Protein 5UBM (pdb70)

Structure (mmCIF, N/CA/C/O backbone):
data_5UBM
#
_entry.id   5UBM
#
_cell.length_a   89.350
_cell.length_b   89.350
_cell.length_c   146.871
_cell.angle_alpha   90.00
_cell.angle_beta   90.00
_cell.angle_gamma   120.00
#
_symmetry.space_group_name_H-M   'P 31 2 1'
#
loop_
_entity.id
_entity.type
_entity.pdbx_description
1 polymer 'Complement C1s subcomponent'
2 polymer 'Complement C1s subcomponent'
3 polymer Gigastasin
4 branched 2-acetamido-2-deoxy-beta-D-glucopyranose-(1-4)-2-acetamido-2-deoxy-beta-D-glucopyranose
5 water water
#
loop_
_atom_site.group_PDB
_atom_site.id
_atom_site.type_symbol
_atom_site.label_atom_id
_atom_site.label_alt_id
_atom_site.label_comp_id
_atom_site.label_asym_id
_atom_site.label_entity_id
_atom_site.label_seq_id
_atom_site.pdbx_PDB_ins_code
_atom_site.Cartn_x
_atom_site.Cartn_y
_atom_site.Cartn_z
_atom_site.occupancy
_atom_site.B_iso_or_equiv
_atom_site.auth_seq_id
_atom_site.auth_comp_id
_atom_site.auth_asym_id
_atom_site.auth_atom_id
_atom_site.pdbx_PDB_model_num
ATOM 1 N N . ILE A 1 2 ? 35.294 35.276 17.308 1.00 29.74 438 ILE A N 1
ATOM 2 C CA . ILE A 1 2 ? 35.939 34.239 16.504 1.00 33.38 438 ILE A CA 1
ATOM 3 C C . ILE A 1 2 ? 37.269 34.725 15.960 1.00 36.90 438 ILE A C 1
ATOM 4 O O . ILE A 1 2 ? 37.325 35.703 15.212 1.00 38.54 438 ILE A O 1
ATOM 9 N N . ILE A 1 3 ? 38.343 34.046 16.339 1.00 39.05 439 ILE A N 1
ATOM 10 C CA . ILE A 1 3 ? 39.657 34.395 15.833 1.00 40.05 439 ILE A CA 1
ATOM 11 C C . ILE A 1 3 ? 40.042 33.413 14.727 1.00 42.12 439 ILE A C 1
ATOM 12 O O . ILE A 1 3 ? 39.776 32.211 14.824 1.00 39.24 439 ILE A O 1
ATOM 17 N N . GLY A 1 4 ? 40.636 33.939 13.658 1.00 43.35 440 GLY A N 1
ATOM 18 C CA . GLY A 1 4 ? 41.073 33.122 12.539 1.00 42.39 440 GLY A CA 1
ATOM 19 C C . GLY A 1 4 ? 39.949 32.753 11.590 1.00 44.03 440 GLY A C 1
ATOM 20 O O . GLY A 1 4 ? 40.136 31.957 10.669 1.00 44.25 440 GLY A O 1
ATOM 21 N N . GLY A 1 5 ? 38.778 33.342 11.811 1.00 44.88 441 GLY A N 1
ATOM 22 C CA . GLY A 1 5 ? 37.598 33.000 11.040 1.00 45.68 441 GLY A CA 1
ATOM 23 C C . GLY A 1 5 ? 37.402 33.800 9.768 1.00 44.91 441 GLY A C 1
ATOM 24 O O . GLY A 1 5 ? 38.296 34.519 9.324 1.00 47.78 441 GLY A O 1
ATOM 25 N N . SER A 1 6 ? 36.219 33.661 9.178 1.00 42.21 442 SER A N 1
ATOM 26 C CA . SER A 1 6 ? 35.873 34.361 7.946 1.00 41.97 442 SER A CA 1
ATOM 27 C C . SER A 1 6 ? 34.498 34.992 8.086 1.00 39.89 442 SER A C 1
ATOM 28 O O . SER A 1 6 ? 33.711 34.592 8.944 1.00 38.25 442 SER A O 1
ATOM 31 N N . ASP A 1 7 ? 34.214 35.975 7.240 1.00 41.41 443 ASP A N 1
ATOM 32 C CA . ASP A 1 7 ? 32.889 36.574 7.184 1.00 42.13 443 ASP A CA 1
ATOM 33 C C . ASP A 1 7 ? 31.833 35.506 6.951 1.00 42.67 443 ASP A C 1
ATOM 34 O O . ASP A 1 7 ? 32.021 34.588 6.151 1.00 45.58 443 ASP A O 1
ATOM 39 N N . ALA A 1 8 ? 30.728 35.622 7.674 1.00 39.42 444 ALA A N 1
ATOM 40 C CA . ALA A 1 8 ? 29.614 34.702 7.525 1.00 37.03 444 ALA A CA 1
ATOM 41 C C . ALA A 1 8 ? 28.326 35.497 7.445 1.00 36.72 444 ALA A C 1
ATOM 42 O O . ALA A 1 8 ? 28.186 36.520 8.116 1.00 41.11 444 ALA A O 1
ATOM 44 N N . ASP A 1 9 ? 27.391 35.041 6.620 1.00 33.07 445 ASP A N 1
ATOM 45 C CA . ASP A 1 9 ? 26.082 35.672 6.568 1.00 35.80 445 ASP A CA 1
ATOM 46 C C . ASP A 1 9 ? 25.203 35.016 7.618 1.00 35.39 445 ASP A C 1
ATOM 47 O O . ASP A 1 9 ? 25.407 33.846 7.950 1.00 32.28 445 ASP A O 1
ATOM 52 N N . ILE A 1 10 ? 24.234 35.762 8.144 1.00 35.01 446 ILE A N 1
ATOM 53 C CA . ILE A 1 10 ? 23.325 35.214 9.142 1.00 29.89 446 ILE A CA 1
ATOM 54 C C . ILE A 1 10 ? 22.569 34.028 8.543 1.00 29.85 446 ILE A C 1
ATOM 55 O O . ILE A 1 10 ? 22.158 33.124 9.265 1.00 34.00 446 ILE A O 1
ATOM 60 N N . LYS A 1 11 ? 22.417 34.016 7.220 1.00 29.49 447 LYS A N 1
ATOM 61 C CA . LYS A 1 11 ? 21.808 32.873 6.536 1.00 33.45 447 LYS A CA 1
ATOM 62 C C . LYS A 1 11 ? 22.627 31.585 6.683 1.00 33.31 447 LYS A C 1
ATOM 63 O O . LYS A 1 11 ? 22.070 30.495 6.588 1.00 33.80 447 LYS A O 1
ATOM 69 N N . ASN A 1 12 ? 23.939 31.709 6.895 1.00 32.12 448 ASN A N 1
ATOM 70 C CA . ASN A 1 12 ? 24.782 30.541 7.165 1.00 31.33 448 ASN A CA 1
ATOM 71 C C . ASN A 1 12 ? 24.542 29.990 8.574 1.00 32.92 448 ASN A C 1
ATOM 72 O O . ASN A 1 12 ? 24.776 28.814 8.845 1.00 35.29 448 ASN A O 1
ATOM 77 N N . PHE A 1 13 ? 24.103 30.852 9.484 1.00 30.74 449 PHE A N 1
ATOM 78 C CA . PHE A 1 13 ? 23.846 30.439 10.861 1.00 26.21 449 PHE A CA 1
ATOM 79 C C . PHE A 1 13 ? 22.560 31.064 11.384 1.00 28.40 449 PHE A C 1
ATOM 80 O O . PHE A 1 13 ? 22.586 31.845 12.341 1.00 29.75 449 PHE A O 1
ATOM 88 N N . PRO A 1 14 ? 21.420 30.716 10.759 1.00 27.29 450 PRO A N 1
ATOM 89 C CA . PRO A 1 14 ? 20.148 31.372 11.072 1.00 27.54 450 PRO A CA 1
ATOM 90 C C . PRO A 1 14 ? 19.651 31.069 12.485 1.00 30.19 450 PRO A C 1
ATOM 91 O O . PRO A 1 14 ? 18.664 31.660 12.912 1.00 33.50 450 PRO A O 1
ATOM 95 N N . TRP A 1 15 ? 20.336 30.180 13.197 1.00 28.93 451 TRP A N 1
ATOM 96 C CA . TRP A 1 15 ? 20.009 29.890 14.589 1.00 29.35 451 TRP A CA 1
ATOM 97 C C . TRP A 1 15 ? 20.816 30.740 15.562 1.00 29.17 451 TRP A C 1
ATOM 98 O O . TRP A 1 15 ? 20.578 30.713 16.769 1.00 29.36 451 TRP A O 1
ATOM 109 N N . GLN A 1 16 ? 21.791 31.472 15.038 1.00 28.59 452 GLN A N 1
ATOM 110 C CA . GLN A 1 16 ? 22.648 32.284 15.888 1.00 30.98 452 GLN A CA 1
ATOM 111 C C . GLN A 1 16 ? 21.865 33.417 16.542 1.00 33.96 452 GLN A C 1
ATOM 112 O O . GLN A 1 16 ? 21.200 34.207 15.866 1.00 35.70 452 GLN A O 1
ATOM 118 N N . VAL A 1 17 ? 21.943 33.489 17.864 1.00 33.76 453 VAL A N 1
ATOM 119 C CA . VAL A 1 17 ? 21.304 34.568 18.600 1.00 32.44 453 VAL A CA 1
ATOM 120 C C . VAL A 1 17 ? 22.379 35.508 19.126 1.00 31.37 453 VAL A C 1
ATOM 121 O O . VAL A 1 17 ? 23.428 35.055 19.584 1.00 31.06 453 VAL A O 1
ATOM 125 N N . PHE A 1 18 ? 22.129 36.812 19.039 1.00 28.41 454 PHE A N 1
ATOM 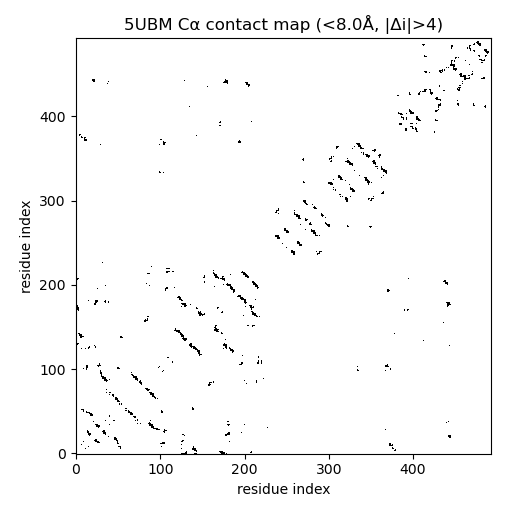126 C CA . PHE A 1 18 ? 23.064 37.798 19.570 1.00 25.62 454 PHE A CA 1
ATOM 127 C C . PHE A 1 18 ? 22.582 38.343 20.907 1.00 28.81 454 PHE A C 1
ATOM 128 O O . PHE A 1 18 ? 21.509 38.949 20.991 1.00 32.30 454 PHE A O 1
ATOM 136 N N . PHE A 1 19 ? 23.373 38.101 21.950 1.00 25.72 455 PHE A N 1
ATOM 137 C CA . PHE A 1 19 ? 23.114 38.651 23.278 1.00 27.29 455 PHE A CA 1
ATOM 138 C C . PHE A 1 19 ? 23.913 39.932 23.459 1.00 28.04 455 PHE A C 1
ATOM 139 O O . PHE A 1 19 ? 25.102 39.981 23.158 1.00 28.08 455 PHE A O 1
ATOM 147 N N . ASP A 1 20 ? 23.267 40.968 23.965 1.00 30.28 456 ASP A N 1
ATOM 148 C CA . ASP A 1 20 ? 23.952 42.228 24.178 1.00 33.87 456 ASP A CA 1
ATOM 149 C C . ASP A 1 20 ? 23.944 42.554 25.661 1.00 38.78 456 ASP A C 1
ATOM 150 O O . ASP A 1 20 ? 22.973 42.248 26.351 1.00 42.61 456 ASP A O 1
ATOM 155 N N . ASN A 1 21 ? 25.034 43.147 26.146 1.00 38.97 457 ASN A N 1
ATOM 156 C CA . ASN A 1 21 ? 25.142 43.598 27.534 1.00 39.65 457 ASN A CA 1
ATOM 157 C C . ASN A 1 21 ? 24.754 42.540 28.580 1.00 39.90 457 ASN A C 1
ATOM 158 O O . ASN A 1 21 ? 23.701 42.644 29.214 1.00 41.11 457 ASN A O 1
ATOM 163 N N . PRO A 1 22 ? 25.607 41.524 28.780 1.00 38.60 458 PRO A N 1
ATOM 164 C CA . PRO A 1 22 ? 26.912 41.311 28.146 1.00 36.83 458 PRO A CA 1
ATOM 165 C C . PRO A 1 22 ? 26.836 40.763 26.719 1.00 38.03 458 PRO A C 1
ATOM 166 O O . PRO A 1 22 ? 25.829 40.189 26.297 1.00 33.76 458 PRO A O 1
ATOM 170 N N . TRP A 1 23 ? 27.933 40.966 25.996 1.00 38.12 459 TRP A N 1
ATOM 171 C CA . TRP A 1 23 ? 28.073 40.620 24.593 1.00 34.64 459 TRP A CA 1
ATOM 172 C C . TRP A 1 23 ? 28.270 39.113 24.465 1.00 33.63 459 TRP A C 1
ATOM 173 O O . TRP A 1 23 ? 29.256 38.573 24.971 1.00 36.89 459 TRP A O 1
ATOM 184 N N . ALA A 1 24 ? 27.342 38.428 23.803 1.00 26.92 460 ALA A N 1
ATOM 185 C CA . ALA A 1 24 ? 27.413 36.968 23.747 1.00 27.74 460 ALA A CA 1
ATOM 186 C C . ALA A 1 24 ? 26.530 36.358 22.659 1.00 27.37 460 ALA A C 1
ATOM 187 O O . ALA A 1 24 ? 25.903 37.061 21.874 1.00 29.67 460 ALA A O 1
ATOM 189 N N . GLY A 1 25 ? 26.489 35.033 22.627 1.00 28.25 461 GLY A N 1
ATOM 190 C CA . GLY A 1 25 ? 25.719 34.320 21.632 1.00 28.78 461 GLY A CA 1
ATOM 191 C C . GLY A 1 25 ? 24.801 33.288 22.255 1.00 32.16 461 GLY A C 1
ATOM 192 O O . GLY A 1 25 ? 24.924 32.955 23.434 1.00 32.29 461 GLY A O 1
ATOM 193 N N . GLY A 1 26 ? 23.865 32.794 21.452 1.00 28.63 462 GLY A N 1
ATOM 194 C CA . GLY A 1 26 ? 22.979 31.723 21.856 1.00 25.53 462 GLY A CA 1
ATOM 195 C C . GLY A 1 26 ? 22.576 30.946 20.619 1.00 29.16 462 GLY A C 1
ATOM 196 O O . GLY A 1 26 ? 22.982 31.289 19.503 1.00 31.13 462 GLY A O 1
ATOM 197 N N . ALA A 1 27 ? 21.784 29.898 20.813 1.00 24.76 463 ALA A N 1
ATOM 198 C CA . ALA A 1 27 ? 21.310 29.084 19.703 1.00 26.36 463 ALA A CA 1
ATOM 199 C C . ALA A 1 27 ? 19.808 28.857 19.822 1.00 27.36 463 ALA A C 1
ATOM 200 O O . ALA A 1 27 ? 19.333 28.273 20.798 1.00 27.77 463 ALA A O 1
ATOM 202 N N . LEU A 1 28 ? 19.063 29.345 18.839 1.00 22.71 464 LEU A N 1
ATOM 203 C CA . LEU A 1 28 ? 17.629 29.097 18.772 1.00 21.46 464 LEU A CA 1
ATOM 204 C C . LEU A 1 28 ? 17.390 27.611 18.506 1.00 28.10 464 LEU A C 1
ATOM 205 O O . LEU A 1 28 ? 17.956 27.055 17.560 1.00 26.49 464 LEU A O 1
ATOM 210 N N . ILE A 1 29 ? 16.584 26.953 19.341 1.00 29.17 465 ILE A N 1
ATOM 211 C CA . ILE A 1 29 ? 16.339 25.523 19.140 1.00 27.17 465 ILE A CA 1
ATOM 212 C C . ILE A 1 29 ? 14.873 25.193 18.861 1.00 31.63 465 ILE A C 1
ATOM 213 O O . ILE A 1 29 ? 14.556 24.056 18.499 1.00 35.79 465 ILE A O 1
ATOM 218 N N . ASN A 1 30 ? 13.994 26.179 19.035 1.00 31.71 466 ASN A N 1
ATOM 219 C CA . ASN A 1 30 ? 12.621 26.138 18.511 1.00 35.13 466 ASN A CA 1
ATOM 220 C C . ASN A 1 30 ? 11.940 27.494 18.716 1.00 33.61 466 ASN A C 1
ATOM 221 O O . ASN A 1 30 ? 12.579 28.454 19.140 1.00 34.75 466 ASN A O 1
ATOM 226 N N . GLU A 1 31 ? 10.650 27.581 18.417 1.00 33.67 467 GLU A N 1
ATOM 227 C CA . GLU A 1 31 ? 9.989 28.880 18.363 1.00 36.15 467 GLU A CA 1
ATOM 228 C C . GLU A 1 31 ? 9.884 29.593 19.722 1.00 36.57 467 GLU A C 1
ATOM 229 O O . GLU A 1 31 ? 9.700 30.807 19.763 1.00 35.61 467 GLU A O 1
ATOM 235 N N . TYR A 1 32 ? 10.026 28.863 20.826 1.00 34.56 468 TYR A N 1
ATOM 236 C CA . TYR A 1 32 ? 9.920 29.493 22.144 1.00 35.51 468 TYR A CA 1
ATOM 237 C C . TYR A 1 32 ? 11.184 29.401 22.999 1.00 35.14 468 TYR A C 1
ATOM 238 O O . TYR A 1 32 ? 11.203 29.885 24.132 1.00 30.54 468 TYR A O 1
ATOM 247 N N . TRP A 1 33 ? 12.239 28.788 22.474 1.00 34.85 469 TRP A N 1
ATOM 248 C CA . TRP A 1 33 ? 13.405 28.534 23.311 1.00 32.60 469 TRP A CA 1
ATOM 249 C C . TRP A 1 33 ? 14.744 28.860 22.660 1.00 30.63 469 TRP A C 1
ATOM 250 O O . TRP A 1 33 ? 14.981 28.558 21.487 1.00 30.60 469 TRP A O 1
ATOM 261 N N . VAL A 1 34 ? 15.620 29.459 23.457 1.00 23.77 470 VAL A N 1
ATOM 262 C CA . VAL A 1 34 ? 16.999 29.701 23.064 1.00 26.35 470 VAL A CA 1
ATOM 263 C C . VAL A 1 34 ? 17.935 28.956 24.013 1.00 29.37 470 VAL A C 1
ATOM 264 O O . VAL A 1 34 ? 17.740 28.967 25.225 1.00 33.12 470 VAL A O 1
ATOM 268 N N . LEU A 1 35 ? 18.943 28.297 23.457 1.00 30.38 471 LEU A N 1
ATOM 269 C CA . LEU A 1 35 ? 19.959 27.627 24.261 1.00 32.52 471 LEU A CA 1
ATOM 270 C C . LEU A 1 35 ? 21.194 28.519 24.383 1.00 31.26 471 LEU A C 1
ATOM 271 O O . LEU A 1 35 ? 21.606 29.148 23.411 1.00 33.63 471 LEU A O 1
ATOM 276 N N . THR A 1 36 ? 21.772 28.597 25.578 1.00 29.75 472 THR A N 1
ATOM 277 C CA . THR A 1 36 ? 23.020 29.341 25.766 1.00 31.10 472 THR A CA 1
ATOM 278 C C . THR A 1 36 ? 23.788 28.800 26.969 1.00 32.33 472 THR A C 1
ATOM 279 O O . THR A 1 36 ? 23.378 27.812 27.578 1.00 33.33 472 THR A O 1
ATOM 283 N N . ALA A 1 37 ? 24.908 29.437 27.301 1.00 33.30 473 ALA A N 1
ATOM 284 C CA . ALA A 1 37 ? 25.704 29.012 28.447 1.00 31.62 473 ALA A CA 1
ATOM 285 C C . ALA A 1 37 ? 25.171 29.631 29.727 1.00 32.30 473 ALA A C 1
ATOM 286 O O . ALA A 1 37 ? 24.697 30.767 29.725 1.00 34.03 473 ALA A O 1
ATOM 288 N N . ALA A 1 38 ? 25.261 28.877 30.816 1.00 32.59 474 ALA A N 1
ATOM 289 C CA . ALA A 1 38 ? 24.802 29.336 32.120 1.00 35.67 474 ALA A CA 1
ATOM 290 C C . ALA A 1 38 ? 25.446 30.660 32.547 1.00 40.27 474 ALA A C 1
ATOM 291 O O . ALA A 1 38 ? 24.777 31.522 33.119 1.00 43.79 474 ALA A O 1
ATOM 293 N N . HIS A 1 39 ? 26.736 30.829 32.265 1.00 36.76 475 HIS A N 1
ATOM 294 C CA . HIS A 1 39 ? 27.453 32.002 32.760 1.00 37.81 475 HIS A CA 1
ATOM 295 C C . HIS A 1 39 ? 27.058 33.255 31.986 1.00 35.84 475 HIS A C 1
ATOM 296 O O . HIS A 1 39 ? 27.368 34.367 32.400 1.00 36.83 475 HIS A O 1
ATOM 303 N N . VAL A 1 40 ? 26.364 33.072 30.870 1.00 33.73 476 VAL A N 1
ATOM 304 C CA . VAL A 1 40 ? 25.895 34.201 30.077 1.00 32.70 476 VAL A CA 1
ATOM 305 C C . VAL A 1 40 ? 24.641 34.847 30.673 1.00 30.78 476 VAL A C 1
ATOM 306 O O . VAL A 1 40 ? 24.482 36.064 30.624 1.00 37.05 476 VAL A O 1
ATOM 310 N N . VAL A 1 41 ? 23.758 34.039 31.248 1.00 25.45 477 VAL A N 1
ATOM 311 C CA . VAL A 1 41 ? 22.500 34.563 31.775 1.00 29.47 477 VAL A CA 1
ATOM 312 C C . VAL A 1 41 ? 22.408 34.488 33.300 1.00 37.76 477 VAL A C 1
ATOM 313 O O . VAL A 1 41 ? 21.362 34.770 33.877 1.00 39.72 477 VAL A O 1
ATOM 317 N N . GLU A 1 42 ? 23.510 34.117 33.940 1.00 43.28 478 GLU A N 1
ATOM 318 C CA . GLU A 1 42 ? 23.554 33.925 35.387 1.00 46.42 478 GLU A CA 1
ATOM 319 C C . GLU A 1 42 ? 23.059 35.141 36.168 1.00 46.57 478 GLU A C 1
ATOM 320 O O . GLU A 1 42 ? 22.174 35.024 37.017 1.00 52.17 478 GLU A O 1
ATOM 326 N N . GLY A 1 43 ? 23.638 36.303 35.880 1.00 41.43 479 GLY A N 1
ATOM 327 C CA . GLY A 1 43 ? 23.179 37.552 36.463 1.00 39.25 479 GLY A CA 1
ATOM 328 C C . GLY A 1 43 ? 22.580 38.437 35.386 1.00 41.97 479 GLY A C 1
ATOM 329 O O . GLY A 1 43 ? 22.692 39.662 35.426 1.00 46.55 479 GLY A O 1
ATOM 330 N N . ASN A 1 44 ? 21.931 37.794 34.423 1.00 40.06 480 ASN A N 1
ATOM 331 C CA . ASN A 1 44 ? 21.405 38.448 33.237 1.00 37.15 480 ASN A CA 1
ATOM 332 C C . ASN A 1 44 ? 20.099 37.750 32.851 1.00 37.51 480 ASN A C 1
ATOM 333 O O . ASN A 1 44 ? 19.927 37.266 31.724 1.00 36.72 480 ASN A O 1
ATOM 338 N N . ARG A 1 45 ? 19.180 37.690 33.811 1.00 36.96 481 ARG A N 1
ATOM 339 C CA . ARG A 1 45 ? 18.017 36.818 33.700 1.00 35.09 481 ARG A CA 1
ATOM 340 C C . ARG A 1 45 ? 16.992 37.337 32.702 1.00 34.17 481 ARG A C 1
ATOM 341 O O . ARG A 1 45 ? 16.112 36.602 32.262 1.00 37.13 481 ARG A O 1
ATOM 349 N N . GLU A 1 46 ? 17.112 38.604 32.339 1.00 32.34 482 GLU A N 1
ATOM 350 C CA . GLU A 1 46 ? 16.249 39.181 31.322 1.00 34.49 482 GLU A CA 1
ATOM 351 C C . GLU A 1 46 ? 17.096 39.701 30.154 1.00 36.80 482 GLU A C 1
ATOM 352 O O . GLU A 1 46 ? 17.174 40.908 29.926 1.00 38.89 482 GLU A O 1
ATOM 358 N N . PRO A 1 47 ? 17.730 38.784 29.404 1.00 32.63 483 PRO A N 1
ATOM 359 C CA . PRO A 1 47 ? 18.742 39.164 28.409 1.00 30.09 483 PRO A CA 1
ATOM 360 C C . PRO A 1 47 ? 18.179 39.834 27.158 1.00 30.68 483 PRO A C 1
ATOM 361 O O . PRO A 1 47 ? 17.110 39.462 26.677 1.00 27.32 483 PRO A O 1
ATOM 365 N N . THR A 1 48 ? 18.919 40.816 26.650 1.00 34.91 484 THR A N 1
ATOM 366 C CA . THR A 1 48 ? 18.652 41.444 25.362 1.00 34.35 484 THR A CA 1
ATOM 367 C C . THR A 1 48 ? 19.121 40.547 24.218 1.00 33.49 484 THR A C 1
ATOM 368 O O . THR A 1 48 ? 20.309 40.233 24.124 1.00 36.21 484 THR A O 1
ATOM 372 N N . MET A 1 49 ? 18.196 40.143 23.350 1.00 28.91 485 MET A N 1
ATOM 373 C CA . MET A 1 49 ? 18.498 39.175 22.291 1.00 27.11 485 MET A CA 1
ATOM 374 C C . MET A 1 49 ? 18.033 39.647 20.913 1.00 32.39 485 MET A C 1
ATOM 375 O O . MET A 1 49 ? 16.936 40.180 20.765 1.00 32.89 485 MET A O 1
ATOM 380 N N . TYR A 1 50 ? 18.875 39.442 19.904 1.00 34.30 486 TYR A N 1
ATOM 381 C CA . TYR A 1 50 ? 18.520 39.760 18.522 1.00 31.13 486 TYR A CA 1
ATOM 382 C C . TYR A 1 50 ? 18.730 38.556 17.617 1.00 33.06 486 TYR A C 1
ATOM 383 O O . TYR A 1 50 ? 19.614 37.730 17.861 1.00 36.18 486 TYR A O 1
ATOM 392 N N . VAL A 1 51 ? 17.923 38.465 16.566 1.00 33.47 487 VAL A N 1
ATOM 393 C CA . VAL A 1 51 ? 18.098 37.446 15.532 1.00 30.64 487 VAL A CA 1
ATOM 394 C C . VAL A 1 51 ? 17.925 38.061 14.145 1.00 30.04 487 VAL A C 1
ATOM 395 O O . VAL A 1 51 ? 17.444 39.183 14.018 1.00 32.87 487 VAL A O 1
ATOM 399 N N . GLY A 1 52 ? 18.335 37.328 13.113 1.00 28.02 488 GLY A N 1
ATOM 400 C CA . GLY A 1 52 ? 18.026 37.684 11.738 1.00 27.66 488 GLY A CA 1
ATOM 401 C C . GLY A 1 52 ? 18.942 38.674 11.040 1.00 30.75 488 GLY A C 1
ATOM 402 O O . GLY A 1 52 ? 18.677 39.062 9.900 1.00 37.05 488 GLY A O 1
ATOM 403 N N . SER A 1 53 ? 20.019 39.083 11.701 1.00 30.21 489 SER A N 1
ATOM 404 C CA . SER A 1 53 ? 20.898 40.100 11.131 1.00 32.11 489 SER A CA 1
ATOM 405 C C . SER A 1 53 ? 22.368 39.678 11.107 1.00 31.79 489 SER A C 1
ATOM 406 O O . SER A 1 53 ? 22.885 39.154 12.096 1.00 29.14 489 SER A O 1
ATOM 409 N N . THR A 1 54 ? 23.037 39.912 9.978 1.00 31.94 490 THR A N 1
ATOM 410 C CA . THR A 1 54 ? 24.470 39.621 9.853 1.00 32.00 490 THR A CA 1
ATOM 411 C C . THR A 1 54 ? 25.302 40.608 10.685 1.00 33.34 490 THR A C 1
ATOM 412 O O . THR A 1 54 ? 26.322 40.249 11.280 1.00 31.70 490 THR A O 1
ATOM 416 N N . SER A 1 55 ? 24.836 41.848 10.742 1.00 34.41 491 SER A N 1
ATOM 417 C CA . SER A 1 55 ? 25.548 42.913 11.438 1.00 35.58 491 SER A CA 1
ATOM 418 C C . SER A 1 55 ? 24.899 43.284 12.770 1.00 35.29 491 SER A C 1
ATOM 419 O O . SER A 1 55 ? 23.685 43.197 12.921 1.00 38.24 491 SER A O 1
ATOM 422 N N . VAL A 1 56 ? 25.712 43.709 13.731 1.00 36.69 492 VAL A N 1
ATOM 423 C CA . VAL A 1 56 ? 25.197 44.143 15.024 1.00 37.11 492 VAL A CA 1
ATOM 424 C C . VAL A 1 56 ? 25.544 45.596 15.319 1.00 41.64 492 VAL A C 1
ATOM 425 O O . VAL A 1 56 ? 25.552 46.012 16.480 1.00 45.02 492 VAL A O 1
ATOM 429 N N . GLN A 1 57 ? 25.837 46.359 14.268 1.00 56.00 493 GLN A N 1
ATOM 430 C CA . GLN A 1 57 ? 25.953 47.811 14.378 1.00 63.38 493 GLN A CA 1
ATOM 431 C C . GLN A 1 57 ? 24.702 48.375 15.046 1.00 64.44 493 GLN A C 1
ATOM 432 O O . GLN A 1 57 ? 23.586 48.015 14.668 1.00 62.21 493 GLN A O 1
ATOM 438 N N . THR A 1 58 ? 24.895 49.242 16.040 1.00 68.31 494 THR A N 1
ATOM 439 C CA . THR A 1 58 ? 23.791 49.835 16.805 1.00 68.92 494 THR A CA 1
ATOM 440 C C . THR A 1 58 ? 22.664 50.323 15.900 1.00 68.41 494 THR A C 1
ATOM 441 O O . THR A 1 58 ? 21.482 50.104 16.183 1.00 66.53 494 THR A O 1
ATOM 445 N N . SER A 1 59 ? 23.048 50.963 14.802 1.00 69.52 495 SER A N 1
ATOM 446 C CA . SER A 1 59 ? 22.106 51.395 13.780 1.00 69.89 495 SER A CA 1
ATOM 447 C C . SER A 1 59 ? 21.243 50.246 13.257 1.00 69.13 495 SER A C 1
ATOM 448 O O . SER A 1 59 ? 20.035 50.397 13.088 1.00 69.24 495 SER A O 1
ATOM 451 N N . ARG A 1 60 ? 21.865 49.098 13.006 1.00 69.57 496 ARG A N 1
ATOM 452 C CA . ARG A 1 60 ? 21.150 47.964 12.426 1.00 70.80 496 ARG A CA 1
ATOM 453 C C . ARG A 1 60 ? 20.318 47.200 13.459 1.00 64.82 496 ARG A C 1
ATOM 454 O O . ARG A 1 60 ? 19.277 46.634 13.120 1.00 64.30 496 ARG A O 1
ATOM 462 N N . LEU A 1 61 ? 20.776 47.186 14.711 1.00 60.71 497 LEU A N 1
ATOM 463 C CA . LEU A 1 61 ? 20.071 46.478 15.780 1.00 57.39 497 LEU A CA 1
ATOM 464 C C . LEU A 1 61 ? 18.651 47.005 15.948 1.00 61.40 497 LEU A C 1
ATOM 465 O O . LEU A 1 61 ? 17.713 46.232 16.159 1.00 62.40 497 LEU A O 1
ATOM 470 N N . ALA A 1 62 ? 18.500 48.322 15.832 1.00 61.09 498 ALA A N 1
ATOM 471 C CA . ALA A 1 62 ? 17.210 48.977 16.026 1.00 59.47 498 ALA A CA 1
ATOM 472 C C . ALA A 1 62 ? 16.189 48.567 14.970 1.00 62.02 498 ALA A C 1
ATOM 473 O O . ALA A 1 62 ? 14.998 48.845 15.110 1.00 64.18 498 ALA A O 1
ATOM 475 N N . LYS A 1 63 ? 16.655 47.906 13.915 1.00 63.62 499 LYS A N 1
ATOM 476 C CA . LYS A 1 63 ? 15.769 47.450 12.850 1.00 65.55 499 LYS A CA 1
ATOM 477 C C . LYS A 1 63 ? 15.666 45.924 12.828 1.00 63.89 499 LYS A C 1
ATOM 478 O O . LYS A 1 63 ? 15.034 45.350 11.940 1.00 68.16 499 LYS A O 1
ATOM 480 N N . S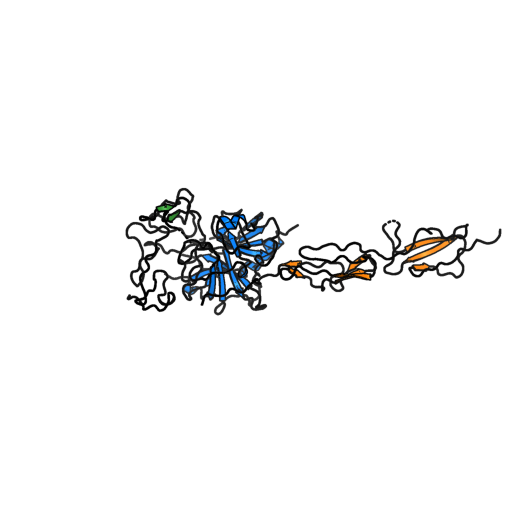ER A 1 64 ? 16.280 45.272 13.811 1.00 59.38 500 SER A N 1
ATOM 481 C CA . SER A 1 64 ? 16.335 43.813 13.845 1.00 57.22 500 SER A CA 1
ATOM 482 C C . SER A 1 64 ? 15.255 43.201 14.722 1.00 53.39 500 SER A C 1
ATOM 483 O O . SER A 1 64 ? 14.673 43.872 15.572 1.00 53.53 500 SER A O 1
ATOM 486 N N . LYS A 1 65 ? 14.996 41.916 14.510 1.00 49.63 501 LYS A N 1
ATOM 487 C CA . LYS A 1 65 ? 14.059 41.202 15.353 1.00 45.37 501 LYS A CA 1
ATOM 488 C C . LYS A 1 65 ? 14.676 41.048 16.727 1.00 43.13 501 LYS A C 1
ATOM 489 O O . LYS A 1 65 ? 15.790 40.547 16.866 1.00 39.39 501 LYS A O 1
ATOM 495 N N . MET A 1 66 ? 13.960 41.514 17.739 1.00 46.34 502 MET A N 1
ATOM 496 C CA . MET A 1 66 ? 14.400 41.369 19.114 1.00 43.44 502 MET A CA 1
ATOM 497 C C . MET A 1 66 ? 13.561 40.287 19.789 1.00 40.59 502 MET A C 1
ATOM 498 O O . MET A 1 66 ? 12.348 40.243 19.607 1.00 44.77 502 MET A O 1
ATOM 503 N N . LEU A 1 67 ? 14.204 39.404 20.546 1.00 37.28 503 LEU A N 1
ATOM 504 C CA . LEU A 1 67 ? 13.482 38.348 21.256 1.00 38.15 503 LEU A CA 1
ATOM 505 C C . LEU A 1 67 ? 13.180 38.755 22.692 1.00 39.06 503 LEU A C 1
ATOM 506 O O . LEU A 1 67 ? 14.061 39.230 23.413 1.00 42.85 503 LEU A O 1
ATOM 511 N N . THR A 1 68 ? 11.934 38.557 23.105 1.00 36.30 504 THR A N 1
ATOM 512 C CA . THR A 1 68 ? 11.505 38.915 24.449 1.00 34.88 504 THR A CA 1
ATOM 513 C C . THR A 1 68 ? 11.571 37.721 25.395 1.00 33.21 504 THR A C 1
ATOM 514 O O . THR A 1 68 ? 10.776 36.791 25.276 1.00 34.46 504 THR A O 1
ATOM 518 N N . PRO A 1 69 ? 12.522 37.743 26.341 1.00 34.01 505 PRO A N 1
ATOM 519 C CA . PRO A 1 69 ? 12.689 36.630 27.283 1.00 33.43 505 PRO A CA 1
ATOM 520 C C . PRO A 1 69 ? 11.537 36.538 28.269 1.00 37.03 505 PRO A C 1
ATOM 521 O O . PRO A 1 69 ? 11.051 37.564 28.747 1.00 42.98 505 PRO A O 1
ATOM 525 N N . GLU A 1 70 ? 11.099 35.320 28.567 1.00 34.89 506 GLU A N 1
ATOM 526 C CA . GLU A 1 70 ? 10.065 35.128 29.568 1.00 37.27 506 GLU A CA 1
ATOM 527 C C . GLU A 1 70 ? 10.662 34.597 30.860 1.00 32.91 506 GLU A C 1
ATOM 528 O O . GLU A 1 70 ? 10.282 35.016 31.940 1.00 32.14 506 GLU A O 1
ATOM 534 N N . HIS A 1 71 ? 11.600 33.666 30.744 1.00 30.00 507 HIS A N 1
ATOM 535 C CA . HIS A 1 71 ? 12.170 33.030 31.921 1.00 32.21 507 HIS A CA 1
ATOM 536 C C . HIS A 1 71 ? 13.478 32.357 31.559 1.00 30.35 507 HIS A C 1
ATOM 537 O O . HIS A 1 71 ? 13.588 31.720 30.513 1.00 31.38 507 HIS A O 1
ATOM 544 N N . VAL A 1 72 ? 14.475 32.504 32.420 1.00 29.98 508 VAL A N 1
ATOM 545 C CA . VAL A 1 72 ? 15.743 31.827 32.207 1.00 31.92 508 VAL A CA 1
ATOM 546 C C . VAL A 1 72 ? 15.899 30.646 33.163 1.00 34.01 508 VAL A C 1
ATOM 547 O O . VAL A 1 72 ? 15.760 30.781 34.378 1.00 34.22 508 VAL A O 1
ATOM 551 N N . PHE A 1 73 ? 16.178 29.481 32.595 1.00 36.34 509 PHE A N 1
ATOM 552 C CA . PHE A 1 73 ? 16.373 28.271 33.382 1.00 34.99 509 PHE A CA 1
ATOM 553 C C . PHE A 1 73 ? 17.849 27.888 33.387 1.00 35.53 509 PHE A C 1
ATOM 554 O O . PHE A 1 73 ? 18.392 27.466 32.362 1.00 35.28 509 PHE A O 1
ATOM 562 N N . ILE A 1 74 ? 18.496 28.062 34.535 1.00 35.26 510 ILE A N 1
ATOM 563 C CA . ILE A 1 74 ? 19.881 27.640 34.713 1.00 33.92 510 ILE A CA 1
ATOM 564 C C . ILE A 1 74 ? 19.923 26.173 35.136 1.00 35.27 510 ILE A C 1
ATOM 565 O O . ILE A 1 74 ? 19.105 25.734 35.948 1.00 37.04 510 ILE A O 1
ATOM 570 N N . HIS A 1 75 ? 20.868 25.414 34.588 1.00 35.45 511 HIS A N 1
ATOM 571 C CA . HIS A 1 75 ? 21.012 24.001 34.943 1.00 34.69 511 HIS A CA 1
ATOM 572 C C . HIS A 1 75 ? 21.329 23.841 36.428 1.00 34.76 511 HIS A C 1
ATOM 573 O O . HIS A 1 75 ? 22.172 24.557 36.963 1.00 34.27 511 HIS A O 1
ATOM 580 N N . PRO A 1 76 ? 20.652 22.892 37.098 1.00 37.41 512 PRO A N 1
ATOM 581 C CA . PRO A 1 76 ? 20.761 22.682 38.551 1.00 40.27 512 PRO A CA 1
ATOM 582 C C . PRO A 1 76 ? 22.186 22.410 39.041 1.00 45.13 512 PRO A C 1
ATOM 583 O O . PRO A 1 76 ? 22.496 22.684 40.203 1.00 49.47 512 PRO A O 1
ATOM 587 N N . GLY A 1 77 ? 23.034 21.876 38.166 1.00 44.51 513 GLY A N 1
ATOM 588 C CA . GLY A 1 77 ? 24.402 21.550 38.522 1.00 44.90 513 GLY A CA 1
ATOM 589 C C . GLY A 1 77 ? 25.382 22.693 38.331 1.00 43.64 513 GLY A C 1
ATOM 590 O O . GLY A 1 77 ? 26.561 22.572 38.671 1.00 46.60 513 GLY A O 1
ATOM 591 N N . TRP A 1 78 ? 24.903 23.805 37.787 1.00 36.03 514 TRP A N 1
ATOM 592 C CA . TRP A 1 78 ? 25.764 24.963 37.581 1.00 40.53 514 TRP A CA 1
ATOM 593 C C . TRP A 1 78 ? 26.181 25.590 38.907 1.00 46.70 514 TRP A C 1
ATOM 594 O O . TRP A 1 78 ? 25.328 25.993 39.706 1.00 47.82 514 TRP A O 1
ATOM 605 N N . LYS A 1 79 ? 27.491 25.675 39.127 1.00 58.54 515 LYS A N 1
ATOM 606 C CA . LYS A 1 79 ? 28.044 26.261 40.345 1.00 67.23 515 LYS A CA 1
ATOM 607 C C . LYS A 1 79 ? 27.473 25.601 41.595 1.00 77.70 515 LYS A C 1
ATOM 608 O O . LYS A 1 79 ? 27.235 26.268 42.602 1.00 82.06 515 LYS A O 1
ATOM 614 N N . LEU A 1 80 ? 27.250 24.293 41.523 1.00 80.99 516 LEU A N 1
ATOM 615 C CA . LEU A 1 80 ? 26.636 23.561 42.625 1.00 84.82 516 LEU A CA 1
ATOM 616 C C . LEU A 1 80 ? 27.660 23.134 43.670 1.00 90.66 516 LEU A C 1
ATOM 617 O O . LEU A 1 80 ? 27.424 23.274 44.870 1.00 94.32 516 LEU A O 1
ATOM 622 N N . LEU A 1 81 ? 28.795 22.612 43.209 1.00 91.57 517 LEU A N 1
ATOM 623 C CA . LEU A 1 81 ? 29.830 22.101 44.108 1.00 95.06 517 LEU A CA 1
ATOM 624 C C . LEU A 1 81 ? 30.618 23.226 44.784 1.00 96.86 517 LEU A C 1
ATOM 625 O O . LEU A 1 81 ? 31.226 23.030 45.841 1.00 98.99 517 LEU A O 1
ATOM 630 N N . ARG A 1 87 ? 40.423 27.158 41.899 1.00 95.01 523 ARG A N 1
ATOM 631 C CA . ARG A 1 87 ? 39.250 26.423 42.359 1.00 93.51 523 ARG A CA 1
ATOM 632 C C . ARG A 1 87 ? 38.062 26.573 41.410 1.00 91.55 523 ARG A C 1
ATOM 633 O O . ARG A 1 87 ? 36.931 26.262 41.776 1.00 95.17 523 ARG A O 1
ATOM 641 N N . THR A 1 88 ? 38.321 27.050 40.196 1.00 84.18 524 THR A N 1
ATOM 642 C CA . THR A 1 88 ? 37.253 27.367 39.247 1.00 74.81 524 THR A CA 1
ATOM 643 C C . THR A 1 88 ? 36.677 26.122 38.573 1.00 71.66 524 THR A C 1
ATOM 644 O O . THR A 1 88 ? 37.417 25.296 38.031 1.00 73.30 524 THR A O 1
ATOM 648 N N . ASN A 1 89 ? 35.351 26.000 38.611 1.00 64.45 525 ASN A N 1
ATOM 649 C CA . ASN A 1 89 ? 34.657 24.853 38.036 1.00 60.84 525 ASN A CA 1
ATOM 650 C C . ASN A 1 89 ? 33.466 25.274 37.172 1.00 57.90 525 ASN A C 1
ATOM 651 O O . ASN A 1 89 ? 32.438 25.707 37.691 1.00 60.40 525 ASN A O 1
ATOM 656 N N . PHE A 1 90 ? 33.597 25.127 35.857 1.00 53.08 526 PHE A N 1
ATOM 657 C CA . PHE A 1 90 ? 32.545 25.560 34.951 1.00 41.60 526 PHE A CA 1
ATOM 658 C C . PHE A 1 90 ? 31.730 24.403 34.387 1.00 43.47 526 PHE A C 1
ATOM 659 O O . PHE A 1 90 ? 31.237 24.468 33.263 1.00 44.02 526 PHE A O 1
ATOM 667 N N . ASP A 1 91 ? 31.566 23.354 35.184 1.00 48.18 527 ASP A N 1
ATOM 668 C CA . ASP A 1 91 ? 30.754 22.214 34.779 1.00 46.75 527 ASP A CA 1
ATOM 669 C C . ASP A 1 91 ? 29.278 22.606 34.647 1.00 42.33 527 ASP A C 1
ATOM 670 O O . ASP A 1 91 ? 28.799 23.503 35.339 1.00 45.42 527 ASP A O 1
ATOM 675 N N . ASN A 1 92 ? 28.574 21.930 33.746 1.00 40.14 528 ASN A N 1
ATOM 676 C CA . ASN A 1 92 ? 27.158 22.183 33.484 1.00 40.09 528 ASN A CA 1
ATOM 677 C C . ASN A 1 92 ? 26.873 23.619 33.077 1.00 39.15 528 ASN A C 1
ATOM 678 O O . ASN A 1 92 ? 25.883 24.216 33.501 1.00 38.04 528 ASN A O 1
ATOM 683 N N . ASP A 1 93 ? 27.746 24.160 32.238 1.00 35.91 529 ASP A N 1
ATOM 684 C CA . ASP A 1 93 ? 27.601 25.526 31.777 1.00 34.44 529 ASP A CA 1
ATOM 685 C C . ASP A 1 93 ? 26.541 25.606 30.694 1.00 37.24 529 ASP A C 1
ATOM 686 O O . ASP A 1 93 ? 26.851 25.792 29.516 1.00 34.60 529 ASP A O 1
ATOM 691 N N . ILE A 1 94 ? 25.284 25.460 31.088 1.00 28.38 530 ILE A N 1
ATOM 692 C CA . ILE A 1 94 ? 24.224 25.412 30.100 1.00 35.82 530 ILE A CA 1
ATOM 693 C C . ILE A 1 94 ? 22.928 25.975 30.667 1.00 32.49 530 ILE A C 1
ATOM 694 O O . ILE A 1 94 ? 22.623 25.793 31.844 1.00 34.99 530 ILE A O 1
ATOM 699 N N . ALA A 1 95 ? 22.182 26.685 29.827 1.00 29.82 531 ALA A N 1
ATOM 700 C CA . ALA A 1 95 ? 20.938 27.313 30.260 1.00 32.06 531 ALA A CA 1
ATOM 701 C C . ALA A 1 95 ? 19.918 27.411 29.126 1.00 28.34 531 ALA A C 1
ATOM 702 O O . ALA A 1 95 ? 20.266 27.336 27.947 1.00 27.06 531 ALA A O 1
ATOM 704 N N . LEU A 1 96 ? 18.655 27.573 29.502 1.00 28.96 532 LEU A N 1
ATOM 705 C CA . LEU A 1 96 ? 17.573 27.710 28.542 1.00 26.85 532 LEU A CA 1
ATOM 706 C C . LEU A 1 96 ? 16.829 29.012 28.781 1.00 30.54 532 LEU A C 1
ATOM 707 O O . LEU A 1 96 ? 16.467 29.328 29.916 1.00 37.10 532 LEU A O 1
ATOM 712 N N . VAL A 1 97 ? 16.602 29.763 27.711 1.00 28.38 533 VAL A N 1
ATOM 713 C CA . VAL A 1 97 ? 15.770 30.953 27.775 1.00 29.12 533 VAL A CA 1
ATOM 714 C C . VAL A 1 97 ? 14.423 30.673 27.130 1.00 32.15 533 VAL A C 1
ATOM 715 O O . VAL A 1 97 ? 14.358 30.348 25.943 1.00 33.61 533 VAL A O 1
ATOM 719 N N . ARG A 1 98 ? 13.351 30.783 27.907 1.00 30.64 534 ARG A N 1
ATOM 720 C CA . ARG A 1 98 ? 12.021 30.688 27.332 1.00 33.93 534 ARG A CA 1
ATOM 721 C C . ARG A 1 98 ? 11.563 32.070 26.848 1.00 35.97 534 ARG A C 1
ATOM 722 O O . ARG A 1 98 ? 11.700 33.071 27.558 1.00 36.72 534 ARG A O 1
ATOM 730 N N . LEU A 1 99 ? 11.019 32.116 25.638 1.00 33.31 535 LEU A N 1
ATOM 731 C CA . LEU A 1 99 ? 10.572 33.371 25.044 1.00 32.43 535 LEU A CA 1
ATOM 732 C C . LEU A 1 99 ? 9.091 33.620 25.312 1.00 35.40 535 LEU A C 1
ATOM 733 O O . LEU A 1 99 ? 8.323 32.679 25.510 1.00 37.04 535 LEU A O 1
ATOM 738 N N . LYS A 1 100 ? 8.696 34.888 25.341 1.00 36.39 536 LYS A N 1
ATOM 739 C CA . LYS A 1 100 ? 7.293 35.222 25.540 1.00 45.56 536 LYS A CA 1
ATOM 740 C C . LYS A 1 100 ? 6.498 34.929 24.279 1.00 46.81 536 LYS A C 1
ATOM 741 O O . LYS A 1 100 ? 5.401 34.380 24.343 1.00 52.51 536 LYS A O 1
ATOM 747 N N . ASP A 1 101 ? 7.071 35.278 23.132 1.00 43.55 537 ASP A N 1
ATOM 748 C CA . ASP A 1 101 ? 6.388 35.118 21.857 1.00 42.99 537 ASP A CA 1
ATOM 749 C C . ASP A 1 101 ? 7.098 34.115 20.964 1.00 39.10 537 ASP A C 1
ATOM 750 O O . ASP A 1 101 ? 8.316 33.981 21.021 1.00 36.34 537 ASP A O 1
ATOM 755 N N . PRO A 1 102 ? 6.332 33.399 20.130 1.00 39.45 538 PRO A N 1
ATOM 756 C CA . PRO A 1 102 ? 6.943 32.442 19.202 1.00 33.24 538 PRO A CA 1
ATOM 757 C C . PRO A 1 102 ? 7.716 33.154 18.103 1.00 34.13 538 PRO A C 1
ATOM 758 O O . PRO A 1 102 ? 7.211 34.112 17.516 1.00 37.53 538 PRO A O 1
ATOM 762 N N . VAL A 1 103 ? 8.929 32.690 17.833 1.00 32.49 539 VAL A N 1
ATOM 763 C CA . VAL A 1 103 ? 9.738 33.244 16.758 1.00 32.65 539 VAL A CA 1
ATOM 764 C C . VAL A 1 103 ? 9.209 32.793 15.402 1.00 33.31 539 VAL A C 1
ATOM 765 O O . VAL A 1 103 ? 8.938 31.607 15.205 1.00 31.32 539 VAL A O 1
ATOM 769 N N . LYS A 1 104 ? 9.058 33.731 14.471 1.00 32.76 540 LYS A N 1
ATOM 770 C CA . LYS A 1 104 ? 8.663 33.380 13.116 1.00 33.65 540 LYS A CA 1
ATOM 771 C C . LYS A 1 104 ? 9.892 33.007 12.301 1.00 33.94 540 LYS A C 1
ATOM 772 O O . LYS A 1 104 ? 10.845 33.779 12.218 1.00 34.52 540 LYS A O 1
ATOM 778 N N . MET A 1 105 ? 9.865 31.825 11.697 1.00 31.45 541 MET A N 1
ATOM 779 C CA . MET A 1 105 ? 11.020 31.332 10.960 1.00 35.72 541 MET A CA 1
ATOM 780 C C . MET A 1 105 ? 11.037 31.834 9.519 1.00 37.70 541 MET A C 1
ATOM 781 O O . MET A 1 105 ? 9.988 32.062 8.917 1.00 40.97 541 MET A O 1
ATOM 786 N N . GLY A 1 106 ? 12.240 32.013 8.982 1.00 35.67 542 GLY A N 1
ATOM 787 C CA . GLY A 1 106 ? 12.419 32.465 7.614 1.00 35.57 542 GLY A CA 1
ATOM 788 C C . GLY A 1 106 ? 13.856 32.329 7.152 1.00 37.21 542 GLY A C 1
ATOM 789 O O . GLY A 1 106 ? 14.657 31.648 7.792 1.00 38.36 542 GLY A O 1
ATOM 790 N N . PRO A 1 107 ? 14.197 32.985 6.035 1.00 40.22 543 PRO A N 1
ATOM 791 C CA . PRO A 1 107 ? 15.533 32.867 5.436 1.00 36.16 543 PRO A CA 1
ATOM 792 C C . PRO A 1 107 ? 16.670 33.318 6.349 1.00 36.39 543 PRO A C 1
ATOM 793 O O . PRO A 1 107 ? 17.810 32.941 6.095 1.00 37.83 543 PRO A O 1
ATOM 797 N N . THR A 1 108 ? 16.381 34.098 7.386 1.00 32.11 544 THR A N 1
ATOM 798 C CA . THR A 1 108 ? 17.446 34.550 8.282 1.00 30.95 544 THR A CA 1
ATOM 799 C C . THR A 1 108 ? 17.268 34.069 9.724 1.00 30.88 544 THR A C 1
ATOM 800 O O . THR A 1 108 ? 18.090 34.372 10.593 1.00 31.33 544 THR A O 1
ATOM 804 N N . VAL A 1 109 ? 16.186 33.340 9.983 1.00 27.23 545 VAL A N 1
ATOM 805 C CA . VAL A 1 109 ? 15.872 32.891 11.335 1.00 25.53 545 VAL A CA 1
ATOM 806 C C . VAL A 1 109 ? 15.254 31.503 11.325 1.00 26.31 545 VAL A C 1
ATOM 807 O O . VAL A 1 109 ? 14.142 31.315 10.826 1.00 27.22 545 VAL A O 1
ATOM 811 N N . SER A 1 110 ? 15.967 30.535 11.887 1.00 23.28 546 SER A N 1
ATOM 812 C CA . SER A 1 110 ? 15.457 29.172 11.988 1.00 27.67 546 SER A CA 1
ATOM 813 C C . SER A 1 110 ? 16.285 28.410 13.012 1.00 25.89 546 SER A C 1
ATOM 814 O O . SER A 1 110 ? 17.438 28.750 13.255 1.00 25.54 546 SER A O 1
ATOM 817 N N . PRO A 1 111 ? 15.696 27.382 13.632 1.00 26.01 547 PRO A N 1
ATOM 818 C CA . PRO A 1 111 ? 16.384 26.746 14.757 1.00 27.77 547 PRO A CA 1
ATOM 819 C C . PRO A 1 111 ? 17.410 25.697 14.344 1.00 27.64 547 PRO A C 1
ATOM 820 O O . PRO A 1 111 ? 17.347 25.149 13.248 1.00 28.01 547 PRO A O 1
ATOM 824 N N . ILE A 1 112 ? 18.345 25.418 15.243 1.00 26.65 548 ILE A N 1
ATOM 825 C CA . ILE A 1 112 ? 19.305 24.341 15.055 1.00 28.22 548 ILE A CA 1
ATOM 826 C C . ILE A 1 112 ? 18.774 23.093 15.770 1.00 29.60 548 ILE A C 1
ATOM 827 O O . ILE A 1 112 ? 17.983 23.209 16.706 1.00 31.79 548 ILE A O 1
ATOM 832 N N . CYS A 1 113 ? 19.173 21.910 15.309 1.00 28.87 549 CYS A N 1
ATOM 833 C CA . CYS A 1 113 ? 18.724 20.656 15.919 1.00 28.51 549 CYS A CA 1
ATOM 834 C C . CYS A 1 113 ? 19.442 20.387 17.235 1.00 28.99 549 CYS A C 1
ATOM 835 O O . CYS A 1 113 ? 20.522 20.909 17.476 1.00 30.23 549 CYS A O 1
ATOM 838 N N . LEU A 1 114 ? 18.829 19.568 18.081 1.00 33.35 550 LEU A N 1
ATOM 839 C CA . LEU A 1 114 ? 19.494 19.042 19.267 1.00 33.42 550 LEU A CA 1
ATOM 840 C C . LEU A 1 114 ? 20.134 17.705 18.920 1.00 34.32 550 LEU A C 1
ATOM 841 O O . LEU A 1 114 ? 19.712 17.040 17.978 1.00 36.63 550 LEU A O 1
ATOM 846 N N . PRO A 1 115 ? 21.166 17.306 19.670 1.00 34.75 551 PRO A N 1
ATOM 847 C CA . PRO A 1 115 ? 21.717 15.959 19.471 1.00 37.13 551 PRO A CA 1
ATOM 848 C C . PRO A 1 115 ? 20.716 14.869 19.836 1.00 37.34 551 PRO A C 1
ATOM 849 O O . PRO A 1 115 ? 19.850 15.102 20.680 1.00 37.55 551 PRO A O 1
ATOM 853 N N . GLY A 1 116 ? 20.826 13.707 19.196 1.00 38.28 552 GLY A N 1
ATOM 854 C CA . GLY A 1 116 ? 20.043 12.548 19.585 1.00 38.75 552 GLY A CA 1
ATOM 855 C C . GLY A 1 116 ? 20.654 11.938 20.833 1.00 42.83 552 GLY A C 1
ATOM 856 O O . GLY A 1 116 ? 21.679 12.416 21.321 1.00 40.46 552 GLY A O 1
ATOM 857 N N . THR A 1 117 ? 20.045 10.880 21.357 1.00 46.66 553 THR A N 1
ATOM 858 C CA . THR A 1 117 ? 20.563 10.274 22.574 1.00 47.40 553 THR A CA 1
ATOM 859 C C . THR A 1 117 ? 21.405 9.039 22.290 1.00 47.65 553 THR A C 1
ATOM 860 O O . THR A 1 117 ? 22.020 8.493 23.204 1.00 50.92 553 THR A O 1
ATOM 864 N N . SER A 1 118 ? 21.447 8.600 21.033 1.00 46.34 554 SER A N 1
ATOM 865 C CA . SER A 1 118 ? 22.195 7.385 20.695 1.00 54.51 554 SER A CA 1
ATOM 866 C C . SER A 1 118 ? 23.697 7.651 20.615 1.00 56.76 554 SER A C 1
ATOM 867 O O . SER A 1 118 ? 24.135 8.805 20.602 1.00 55.48 554 SER A O 1
ATOM 870 N N . SER A 1 119 ? 24.477 6.574 20.547 1.00 58.07 555 SER A N 1
ATOM 871 C CA . SER A 1 119 ? 25.936 6.665 20.541 1.00 57.45 555 SER A CA 1
ATOM 872 C C . SER A 1 119 ? 26.481 7.380 19.303 1.00 57.04 555 SER A C 1
ATOM 873 O O . SER A 1 119 ? 27.644 7.789 19.277 1.00 57.81 555 SER A O 1
ATOM 876 N N . ASP A 1 120 ? 25.642 7.531 18.282 1.00 55.91 556 ASP A N 1
ATOM 877 C CA . ASP A 1 120 ? 26.022 8.262 17.077 1.00 57.25 556 ASP A CA 1
ATOM 878 C C . ASP A 1 120 ? 26.337 9.722 17.387 1.00 52.72 556 ASP A C 1
ATOM 879 O O . ASP A 1 120 ? 26.987 10.406 16.597 1.00 53.90 556 ASP A O 1
ATOM 884 N N . TYR A 1 121 ? 25.868 10.195 18.538 1.00 45.90 557 TYR A N 1
ATOM 885 C CA . TYR A 1 121 ? 26.056 11.585 18.922 1.00 44.40 557 TYR A CA 1
ATOM 886 C C . TYR A 1 121 ? 27.067 11.727 20.056 1.00 47.31 557 TYR A C 1
ATOM 887 O O . TYR A 1 121 ? 27.072 12.722 20.780 1.00 46.52 557 TYR A O 1
ATOM 896 N N . ASN A 1 122 ? 27.930 10.725 20.191 1.00 49.17 558 ASN A N 1
ATOM 897 C CA . ASN A 1 122 ? 29.078 10.814 21.080 1.00 50.38 558 ASN A CA 1
ATOM 898 C C . ASN A 1 122 ? 30.284 11.357 20.326 1.00 49.59 558 ASN A C 1
ATOM 899 O O . ASN A 1 122 ? 30.970 10.611 19.624 1.00 52.90 558 ASN A O 1
ATOM 904 N N . LEU A 1 123 ? 30.541 12.653 20.469 1.00 43.24 559 LEU A N 1
ATOM 905 C CA . LEU A 1 123 ? 31.660 13.281 19.778 1.00 46.06 559 LEU A CA 1
ATOM 906 C C . LEU A 1 123 ? 32.997 12.675 20.173 1.00 52.50 559 LEU A C 1
ATOM 907 O O . LEU A 1 123 ? 33.252 12.433 21.351 1.00 58.72 559 LEU A O 1
ATOM 912 N N . MET A 1 124 ? 33.843 12.423 19.180 1.00 48.55 560 MET A N 1
ATOM 913 C CA . MET A 1 124 ? 35.209 11.972 19.422 1.00 45.44 560 MET A CA 1
ATOM 914 C C . MET A 1 124 ? 36.093 12.296 18.219 1.00 44.37 560 MET A C 1
ATOM 915 O O . MET A 1 124 ? 35.678 13.026 17.320 1.00 47.16 560 MET A O 1
ATOM 920 N N . ASP A 1 125 ? 37.308 11.756 18.211 1.00 43.48 561 ASP A N 1
ATOM 921 C CA . ASP A 1 125 ? 38.285 12.059 17.166 1.00 39.70 561 ASP A CA 1
ATOM 922 C C . ASP A 1 125 ? 37.725 11.821 15.761 1.00 39.73 561 ASP A C 1
ATOM 923 O O . ASP A 1 125 ? 37.216 10.739 15.460 1.00 39.63 561 ASP A O 1
ATOM 928 N N . GLY A 1 126 ? 37.817 12.842 14.912 1.00 34.05 562 GLY A N 1
ATOM 929 C CA . GLY A 1 126 ? 37.316 12.754 13.553 1.00 33.84 562 GLY A CA 1
ATOM 930 C C . GLY A 1 126 ? 36.138 13.683 13.316 1.00 37.48 562 GLY A C 1
ATOM 931 O O . GLY A 1 126 ? 35.834 14.050 12.178 1.00 35.37 562 GLY A O 1
ATOM 932 N N . ASP A 1 127 ? 35.468 14.077 14.392 1.00 34.29 563 ASP A N 1
ATOM 933 C CA . ASP A 1 127 ? 34.323 14.965 14.260 1.00 39.79 563 ASP A CA 1
ATOM 934 C C . ASP A 1 127 ? 34.750 16.421 14.063 1.00 42.79 563 ASP A C 1
ATOM 935 O O . ASP A 1 127 ? 35.813 16.843 14.526 1.00 44.22 563 ASP A O 1
ATOM 940 N N . LEU A 1 128 ? 33.910 17.170 13.355 1.00 42.25 564 LEU A N 1
ATOM 941 C CA . LEU A 1 128 ? 34.168 18.562 13.012 1.00 39.96 564 LEU A CA 1
ATOM 942 C C . LEU A 1 128 ? 32.965 19.425 13.370 1.00 42.81 564 LEU A C 1
ATOM 943 O O . LEU A 1 128 ? 31.827 18.956 13.337 1.00 44.03 564 LEU A O 1
ATOM 948 N N . GLY A 1 129 ? 33.211 20.689 13.690 1.00 42.17 565 GLY A N 1
ATOM 949 C CA . GLY A 1 129 ? 32.127 21.597 14.016 1.00 38.62 565 GLY A CA 1
ATOM 950 C C . GLY A 1 129 ? 32.349 22.997 13.485 1.00 35.03 565 GLY A C 1
ATOM 951 O O . GLY A 1 129 ? 33.473 23.388 13.167 1.00 34.61 565 GLY A O 1
ATOM 952 N N . LEU A 1 130 ? 31.264 23.754 13.378 1.00 32.39 566 LEU A N 1
ATOM 953 C CA . LEU A 1 130 ? 31.351 25.161 13.024 1.00 31.69 566 LEU A CA 1
ATOM 954 C C . LEU A 1 130 ? 31.097 26.022 14.257 1.00 28.46 566 LEU A C 1
ATOM 955 O O . LEU A 1 130 ? 30.194 25.737 15.043 1.00 31.35 566 LEU A O 1
ATOM 960 N N . ILE A 1 131 ? 31.899 27.064 14.434 1.00 26.42 567 ILE A N 1
ATOM 961 C CA . ILE A 1 131 ? 31.592 28.076 15.442 1.00 31.12 567 ILE A CA 1
ATOM 962 C C . ILE A 1 131 ? 31.316 29.417 14.769 1.00 35.92 567 ILE A C 1
ATOM 963 O O . ILE A 1 131 ? 31.849 29.709 13.696 1.00 38.35 567 ILE A O 1
ATOM 968 N N . SER A 1 132 ? 30.477 30.226 15.403 1.00 35.47 568 SER A N 1
ATOM 969 C CA . SER A 1 132 ? 30.041 31.483 14.814 1.00 34.37 568 SER A CA 1
ATOM 970 C C . SER A 1 132 ? 29.740 32.504 15.899 1.00 35.41 568 SER A C 1
ATOM 971 O O . SER A 1 132 ? 29.276 32.150 16.980 1.00 39.88 568 SER A O 1
ATOM 974 N N . GLY A 1 133 ? 30.001 33.773 15.618 1.00 34.45 569 GLY A N 1
ATOM 975 C CA . GLY A 1 133 ? 29.713 34.805 16.596 1.00 33.14 569 GLY A CA 1
ATOM 976 C C . GLY A 1 133 ? 30.312 36.153 16.267 1.00 33.44 569 GLY A C 1
ATOM 977 O O . GLY A 1 133 ? 30.979 36.326 15.242 1.00 30.53 569 GLY A O 1
ATOM 978 N N . TRP A 1 134 ? 30.062 37.112 17.153 1.00 34.97 570 TRP A N 1
ATOM 979 C CA . TRP A 1 134 ? 30.546 38.473 16.986 1.00 38.69 570 TRP A CA 1
ATOM 980 C C . TRP A 1 134 ? 31.602 38.808 18.033 1.00 36.60 570 TRP A C 1
ATOM 981 O O . TRP A 1 134 ? 31.822 39.976 18.347 1.00 38.76 570 TRP A O 1
ATOM 992 N N . GLY A 1 135 ? 32.239 37.782 18.583 1.00 32.11 571 GLY A N 1
ATOM 993 C CA . GLY A 1 135 ? 33.262 37.982 19.592 1.00 32.32 571 GLY A CA 1
ATOM 994 C C . GLY A 1 135 ? 34.579 38.461 19.009 1.00 34.12 571 GLY A C 1
ATOM 995 O O . GLY A 1 135 ? 34.699 38.634 17.797 1.00 32.88 571 GLY A O 1
ATOM 996 N N . ARG A 1 136 ? 35.559 38.672 19.885 1.00 36.80 572 ARG A N 1
ATOM 997 C CA . ARG A 1 136 ? 36.882 39.169 19.515 1.00 39.04 572 ARG A CA 1
ATOM 998 C C . ARG A 1 136 ? 37.484 38.443 18.311 1.00 40.75 572 ARG A C 1
ATOM 999 O O . ARG A 1 136 ? 37.285 37.240 18.130 1.00 36.41 572 ARG A O 1
ATOM 1007 N N . THR A 1 137 ? 38.189 39.200 17.474 1.00 46.23 573 THR A N 1
ATOM 1008 C CA . THR A 1 137 ? 38.940 38.647 16.353 1.00 44.43 573 THR A CA 1
ATOM 1009 C C . THR A 1 137 ? 40.418 38.997 16.509 1.00 48.75 573 THR A C 1
ATOM 1010 O O . THR A 1 137 ? 40.872 39.336 17.602 1.00 51.63 573 THR A O 1
ATOM 1014 N N . GLU A 1 138 ? 41.162 38.920 15.412 1.00 51.44 574 GLU A N 1
ATOM 1015 C CA . GLU A 1 138 ? 42.559 39.343 15.398 1.00 53.80 574 GLU A CA 1
ATOM 1016 C C . GLU A 1 138 ? 42.652 40.858 15.346 1.00 58.42 574 GLU A C 1
ATOM 1017 O O . GLU A 1 138 ? 43.625 41.445 15.814 1.00 65.50 574 GLU A O 1
ATOM 1023 N N . LYS A 1 139 ? 41.632 41.485 14.768 1.00 59.74 575 LYS A N 1
ATOM 1024 C CA . LYS A 1 139 ? 41.621 42.930 14.569 1.00 65.05 575 LYS A CA 1
ATOM 1025 C C . LYS A 1 139 ? 41.052 43.671 15.778 1.00 65.28 575 LYS A C 1
ATOM 1026 O O . LYS A 1 139 ? 41.704 44.550 16.339 1.00 66.54 575 LYS A O 1
ATOM 1032 N N . ARG A 1 140 ? 39.835 43.313 16.178 1.00 64.99 576 ARG A N 1
ATOM 1033 C CA . ARG A 1 140 ? 39.134 44.051 17.228 1.00 68.53 576 ARG A CA 1
ATOM 1034 C C . ARG A 1 140 ? 38.603 43.167 18.350 1.00 59.61 576 ARG A C 1
ATOM 1035 O O . ARG A 1 140 ? 38.508 41.948 18.205 1.00 55.66 576 ARG A O 1
ATOM 1043 N N . ASP A 1 141 ? 38.233 43.799 19.460 1.00 55.81 577 ASP A N 1
ATOM 1044 C CA . ASP A 1 141 ? 37.705 43.080 20.612 1.00 52.73 577 ASP A CA 1
ATOM 1045 C C . ASP A 1 141 ? 36.268 42.625 20.396 1.00 49.02 577 ASP A C 1
ATOM 1046 O O . ASP A 1 141 ? 35.780 41.746 21.104 1.00 48.17 577 ASP A O 1
ATOM 1051 N N . ARG A 1 142 ? 35.589 43.235 19.429 1.00 47.52 578 ARG A N 1
ATOM 1052 C CA . ARG A 1 142 ? 34.242 42.818 19.038 1.00 44.13 578 ARG A CA 1
ATOM 1053 C C . ARG A 1 142 ? 34.111 42.870 17.521 1.00 45.38 578 ARG A C 1
ATOM 1054 O O . ARG A 1 142 ? 34.707 43.728 16.869 1.00 50.39 578 ARG A O 1
ATOM 1062 N N . ALA A 1 143 ? 33.325 41.962 16.960 1.00 40.05 579 ALA A N 1
ATOM 1063 C CA . ALA A 1 143 ? 33.066 41.977 15.528 1.00 42.06 579 ALA A CA 1
ATOM 1064 C C . ALA A 1 143 ? 31.690 42.574 15.234 1.00 46.50 579 ALA A C 1
ATOM 1065 O O . ALA A 1 143 ? 30.697 42.205 15.862 1.00 50.30 579 ALA A O 1
ATOM 1067 N N . VAL A 1 144 ? 31.637 43.498 14.280 1.00 47.52 580 VAL A N 1
ATOM 1068 C CA . VAL A 1 144 ? 30.376 44.111 13.869 1.00 51.15 580 VAL A CA 1
ATOM 1069 C C . VAL A 1 144 ? 29.586 43.181 12.941 1.00 50.40 580 VAL A C 1
ATOM 1070 O O . VAL A 1 144 ? 28.364 43.085 13.037 1.00 52.67 580 VAL A O 1
ATOM 1074 N N . ARG A 1 145 ? 30.290 42.493 12.048 1.00 47.14 581 ARG A N 1
ATOM 1075 C CA . ARG A 1 145 ? 29.657 41.534 11.151 1.00 47.80 581 ARG A CA 1
ATOM 1076 C C . ARG A 1 145 ? 29.977 40.118 11.601 1.00 42.95 581 ARG A C 1
ATOM 1077 O O . ARG A 1 145 ? 31.048 39.867 12.152 1.00 43.70 581 ARG A O 1
ATOM 1085 N N . LEU A 1 146 ? 29.045 39.197 11.370 1.00 40.63 582 LEU A N 1
ATOM 1086 C CA . LEU A 1 146 ? 29.175 37.826 11.861 1.00 38.68 582 LEU A CA 1
ATOM 1087 C C . LEU A 1 146 ? 30.410 37.120 11.302 1.00 39.34 582 LEU A C 1
ATOM 1088 O O . LEU A 1 146 ? 30.700 37.212 10.107 1.00 42.24 582 LEU A O 1
ATOM 1093 N N . LYS A 1 147 ? 31.136 36.434 12.183 1.00 36.11 583 LYS A N 1
ATOM 1094 C CA . LYS A 1 147 ? 32.304 35.639 11.800 1.00 36.49 583 LYS A CA 1
ATOM 1095 C C . LYS A 1 147 ? 32.065 34.161 12.078 1.00 33.96 583 LYS A C 1
ATOM 1096 O O . LYS A 1 147 ? 31.247 33.805 12.927 1.00 40.00 583 LYS A O 1
ATOM 1102 N N . ALA A 1 148 ? 32.788 33.298 11.379 1.00 31.55 584 ALA A N 1
ATOM 1103 C CA . ALA A 1 148 ? 32.637 31.868 11.594 1.00 32.01 584 ALA A CA 1
ATOM 1104 C C . ALA A 1 148 ? 33.909 31.107 11.244 1.00 32.85 584 ALA A C 1
ATOM 1105 O O . ALA A 1 148 ? 34.780 31.624 10.544 1.00 35.45 584 ALA A O 1
ATOM 1107 N N . ALA A 1 149 ? 34.004 29.874 11.734 1.00 31.68 585 ALA A N 1
ATOM 1108 C CA . ALA A 1 149 ? 35.185 29.044 11.520 1.00 38.32 585 ALA A CA 1
ATOM 1109 C C . ALA A 1 149 ? 34.871 27.571 11.750 1.00 40.12 585 ALA A C 1
ATOM 1110 O O . ALA A 1 149 ? 33.991 27.230 12.543 1.00 42.02 585 ALA A O 1
ATOM 1112 N N . ARG A 1 150 ? 35.597 26.703 11.054 1.00 39.54 586 ARG A N 1
ATOM 1113 C CA . ARG A 1 150 ? 35.446 25.265 11.226 1.00 43.21 586 ARG A CA 1
ATOM 1114 C C . ARG A 1 150 ? 36.537 24.732 12.149 1.00 45.76 586 ARG A C 1
ATOM 1115 O O . ARG A 1 150 ? 37.712 25.044 11.980 1.00 51.04 586 ARG A O 1
ATOM 1123 N N . LEU A 1 151 ? 36.139 23.942 13.138 1.00 44.57 587 LEU A N 1
ATOM 1124 C CA . LEU A 1 151 ? 37.071 23.407 14.120 1.00 44.87 587 LEU A CA 1
ATOM 1125 C C . LEU A 1 151 ? 36.984 21.897 14.217 1.00 45.92 587 LEU A C 1
ATOM 1126 O O . LEU A 1 151 ? 35.903 21.325 14.082 1.00 47.13 587 LEU A O 1
ATOM 1131 N N . PRO A 1 152 ? 38.125 21.240 14.455 1.00 46.94 588 PRO A N 1
ATOM 1132 C CA . PRO A 1 152 ? 38.089 19.815 14.785 1.00 47.17 588 PRO A CA 1
ATOM 1133 C C . PRO A 1 152 ? 37.914 19.581 16.276 1.00 47.61 588 PRO A C 1
ATOM 1134 O O . PRO A 1 152 ? 38.422 20.357 17.083 1.00 50.16 588 PRO A O 1
ATOM 1138 N N . VAL A 1 153 ? 37.184 18.531 16.629 1.00 47.49 589 VAL A N 1
ATOM 1139 C CA . VAL A 1 153 ? 37.189 18.020 17.992 1.00 45.77 589 VAL A CA 1
ATOM 1140 C C . VAL A 1 153 ? 38.610 17.581 18.326 1.00 47.86 589 VAL A C 1
ATOM 1141 O O . VAL A 1 153 ? 39.299 17.023 17.472 1.00 46.98 589 VAL A O 1
ATOM 1145 N N . ALA A 1 154 ? 39.057 17.853 19.550 1.00 48.85 590 ALA A N 1
ATOM 1146 C CA . ALA A 1 154 ? 40.420 17.518 19.963 1.00 49.68 590 ALA A CA 1
ATOM 1147 C C . ALA A 1 154 ? 40.437 16.786 21.299 1.00 49.12 590 ALA A C 1
ATOM 1148 O O . ALA A 1 154 ? 39.551 16.989 22.128 1.00 54.25 590 ALA A O 1
ATOM 1150 N N . PRO A 1 155 ? 41.440 15.918 21.505 1.00 52.28 591 PRO A N 1
ATOM 1151 C CA . PRO A 1 155 ? 41.592 15.245 22.799 1.00 54.08 591 PRO A CA 1
ATOM 1152 C C . PRO A 1 155 ? 41.673 16.245 23.948 1.00 55.37 591 PRO A C 1
ATOM 1153 O O . PRO A 1 155 ? 42.366 17.257 23.836 1.00 55.31 591 PRO A O 1
ATOM 1157 N N . LEU A 1 156 ? 40.960 15.953 25.032 1.00 53.24 592 LEU A N 1
ATOM 1158 C CA . LEU A 1 156 ? 40.897 16.830 26.194 1.00 52.56 592 LEU A CA 1
ATOM 1159 C C . LEU A 1 156 ? 42.284 17.162 26.727 1.00 58.38 592 LEU A C 1
ATOM 1160 O O . LEU A 1 156 ? 42.501 18.224 27.311 1.00 59.56 592 LEU A O 1
ATOM 1165 N N . ARG A 1 157 ? 43.219 16.245 26.510 1.00 59.26 593 ARG A N 1
ATOM 1166 C CA . ARG A 1 157 ? 44.581 16.408 26.982 1.00 67.69 593 ARG A CA 1
ATOM 1167 C C . ARG A 1 157 ? 45.209 17.684 26.438 1.00 69.95 593 ARG A C 1
ATOM 1168 O O . ARG A 1 157 ? 46.089 18.258 27.067 1.00 74.31 593 ARG A O 1
ATOM 1176 N N . LYS A 1 158 ? 44.748 18.140 25.279 1.00 70.70 594 LYS A N 1
ATOM 1177 C CA . LYS A 1 158 ? 45.404 19.257 24.614 1.00 77.21 594 LYS A CA 1
ATOM 1178 C C . LYS A 1 158 ? 44.856 20.610 25.061 1.00 77.84 594 LYS A C 1
ATOM 1179 O O . LYS A 1 158 ? 45.469 21.645 24.801 1.00 80.94 594 LYS A O 1
ATOM 1185 N N . CYS A 1 159 ? 43.716 20.603 25.745 1.00 74.78 595 CYS A N 1
ATOM 1186 C CA . CYS A 1 159 ? 43.157 21.844 26.276 1.00 71.93 595 CYS A CA 1
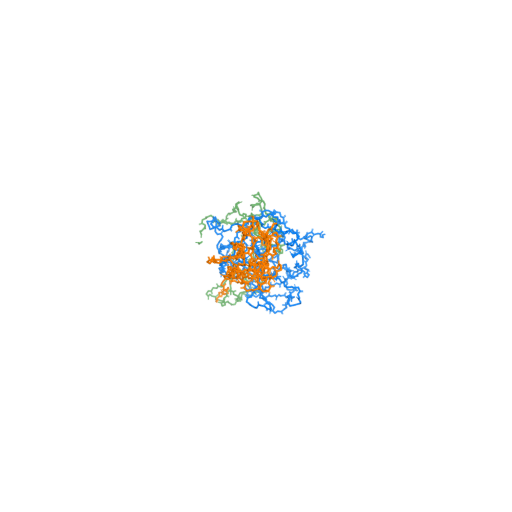ATOM 1187 C C . CYS A 1 159 ? 43.828 22.250 27.585 1.00 75.22 595 CYS A C 1
ATOM 1188 O O . CYS A 1 159 ? 43.850 23.427 27.937 1.00 75.51 595 CYS A O 1
ATOM 1191 N N . LYS A 1 160 ? 44.380 21.277 28.302 1.00 78.67 596 LYS A N 1
ATOM 1192 C CA . LYS A 1 160 ? 44.966 21.556 29.606 1.00 85.06 596 LYS A CA 1
ATOM 1193 C C . LYS A 1 160 ? 46.494 21.571 29.595 1.00 93.95 596 LYS A C 1
ATOM 1194 O O . LYS A 1 160 ? 47.136 20.626 30.053 1.00 95.59 596 LYS A O 1
ATOM 1200 N N . GLU A 1 161 ? 47.066 22.653 29.070 1.00 99.29 597 GLU A N 1
ATOM 1201 C CA . GLU A 1 161 ? 48.503 22.907 29.183 1.00 106.52 597 GLU A CA 1
ATOM 1202 C C . GLU A 1 161 ? 48.788 24.383 29.450 1.00 109.37 597 GLU A C 1
ATOM 1203 O O . GLU A 1 161 ? 47.862 25.180 29.606 1.00 106.20 597 GLU A O 1
ATOM 1209 N N . VAL A 1 162 ? 50.080 24.717 29.489 1.00 114.65 598 VAL A N 1
ATOM 1210 C CA . VAL A 1 162 ? 50.600 26.074 29.708 1.00 115.49 598 VAL A CA 1
ATOM 1211 C C . VAL A 1 162 ? 49.777 26.894 30.700 1.00 112.60 598 VAL A C 1
ATOM 1212 O O . VAL A 1 162 ? 49.937 26.758 31.914 1.00 112.75 598 VAL A O 1
ATOM 1216 N N . ALA A 1 173 ? 44.141 23.298 38.949 1.00 71.81 609 ALA A N 1
ATOM 1217 C CA . ALA A 1 173 ? 43.687 24.678 39.068 1.00 72.75 609 ALA A CA 1
ATOM 1218 C C . ALA A 1 173 ? 42.315 24.868 38.419 1.00 73.44 609 ALA A C 1
ATOM 1219 O O . ALA A 1 173 ? 41.513 25.688 38.871 1.00 76.75 609 ALA A O 1
ATOM 1221 N N . TYR A 1 174 ? 42.051 24.109 37.357 1.00 72.03 610 TYR A N 1
ATOM 1222 C CA . TYR A 1 174 ? 40.764 24.166 36.659 1.00 68.60 610 TYR A CA 1
ATOM 1223 C C . TYR A 1 174 ? 40.184 22.767 36.492 1.00 67.10 610 TYR A C 1
ATOM 1224 O O . TYR A 1 174 ? 40.923 21.796 36.330 1.00 72.54 610 TYR A O 1
ATOM 1233 N N . VAL A 1 175 ? 38.860 22.665 36.535 1.00 60.18 611 VAL A N 1
ATOM 1234 C CA . VAL A 1 175 ? 38.196 21.368 36.443 1.00 58.25 611 VAL A CA 1
ATOM 1235 C C . VAL A 1 175 ? 37.717 21.046 35.025 1.00 56.61 611 VAL A C 1
ATOM 1236 O O . VAL A 1 175 ? 36.873 21.752 34.462 1.00 49.96 611 VAL A O 1
ATOM 1240 N N . PHE A 1 176 ? 38.263 19.971 34.462 1.00 59.71 612 PHE A N 1
ATOM 1241 C CA . PHE A 1 176 ? 37.879 19.488 33.135 1.00 59.56 612 PHE A CA 1
ATOM 1242 C C . PHE A 1 176 ? 37.015 18.238 33.270 1.00 59.68 612 PHE A C 1
ATOM 1243 O O . PHE A 1 176 ? 37.489 17.206 33.735 1.00 66.68 612 PHE A O 1
ATOM 1251 N N . THR A 1 177 ? 35.753 18.321 32.866 1.00 52.94 613 THR A N 1
ATOM 1252 C CA . THR A 1 177 ? 34.830 17.205 33.056 1.00 52.36 613 THR A CA 1
ATOM 1253 C C . THR A 1 177 ? 34.442 16.551 31.731 1.00 52.66 613 THR A C 1
ATOM 1254 O O . THR A 1 177 ? 34.696 17.105 30.665 1.00 51.82 613 THR A O 1
ATOM 1258 N N . PRO A 1 178 ? 33.829 15.358 31.792 1.00 52.40 614 PRO A N 1
ATOM 1259 C CA . PRO A 1 178 ? 33.290 14.771 30.560 1.00 50.12 614 PRO A CA 1
ATOM 1260 C C . PRO A 1 178 ? 32.101 15.539 29.982 1.00 46.96 614 PRO A C 1
ATOM 1261 O O . PRO A 1 178 ? 31.610 15.166 28.917 1.00 45.42 614 PRO A O 1
ATOM 1265 N N . ASN A 1 179 ? 31.646 16.589 30.660 1.00 45.57 615 ASN A N 1
ATOM 1266 C CA . ASN A 1 179 ? 30.596 17.443 30.107 1.00 45.35 615 ASN A CA 1
ATOM 1267 C C . ASN A 1 179 ? 31.185 18.572 29.282 1.00 46.35 615 ASN A C 1
ATOM 1268 O O . ASN A 1 179 ? 30.498 19.541 28.959 1.00 44.53 615 ASN A O 1
ATOM 1273 N N . MET A 1 180 ? 32.467 18.448 28.953 1.00 46.86 616 MET A N 1
ATOM 1274 C CA . MET A 1 180 ? 33.157 19.470 28.185 1.00 46.29 616 MET A CA 1
ATOM 1275 C C . MET A 1 180 ? 33.789 18.881 26.932 1.00 47.35 616 MET A C 1
ATOM 1276 O O . MET A 1 180 ? 34.383 17.807 26.981 1.00 47.71 616 MET A O 1
ATOM 1281 N N . ILE A 1 181 ? 33.641 19.580 25.810 1.00 43.45 617 ILE A N 1
ATOM 1282 C CA . ILE A 1 181 ? 34.319 19.206 24.576 1.00 42.01 617 ILE A CA 1
ATOM 1283 C C . ILE A 1 181 ? 35.487 20.142 24.322 1.00 42.46 617 ILE A C 1
ATOM 1284 O O . ILE A 1 181 ? 35.329 21.360 24.374 1.00 41.21 617 ILE A O 1
ATOM 1289 N N . CYS A 1 182 ? 36.655 19.573 24.046 1.00 40.56 618 CYS A N 1
ATOM 1290 C CA . CYS A 1 182 ? 37.804 20.351 23.600 1.00 35.48 618 CYS A CA 1
ATOM 1291 C C . CYS A 1 182 ? 37.827 20.396 22.078 1.00 44.64 618 CYS A C 1
ATOM 1292 O O . CYS A 1 182 ? 37.633 19.373 21.418 1.00 39.73 618 CYS A O 1
ATOM 1295 N N . ALA A 1 183 ? 38.055 21.579 21.518 1.00 41.18 619 ALA A N 1
ATOM 1296 C CA . ALA A 1 183 ? 38.131 21.713 20.065 1.00 45.40 619 ALA A CA 1
ATOM 1297 C C . ALA A 1 183 ? 39.111 22.804 19.656 1.00 45.12 619 ALA A C 1
ATOM 1298 O O . ALA A 1 183 ? 39.430 23.693 20.447 1.00 44.62 619 ALA A O 1
ATOM 1300 N N . GLY A 1 184 ? 39.597 22.719 18.422 1.00 50.11 620 GLY A N 1
ATOM 1301 C CA . GLY A 1 184 ? 40.469 23.741 17.870 1.00 52.67 620 GLY A CA 1
ATOM 1302 C C . GLY A 1 184 ? 41.815 23.212 17.414 1.00 59.02 620 GLY A C 1
ATOM 1303 O O . GLY A 1 184 ? 41.924 22.088 16.918 1.00 57.06 620 GLY A O 1
ATOM 1304 N N . GLY A 1 185 ? 42.841 24.043 17.568 1.00 66.33 621 GLY A N 1
ATOM 1305 C CA . GLY A 1 185 ? 44.208 23.630 17.308 1.00 76.24 621 GLY A CA 1
ATOM 1306 C C . GLY A 1 185 ? 44.687 23.850 15.890 1.00 79.48 621 GLY A C 1
ATOM 1307 O O . GLY A 1 185 ? 45.885 24.012 15.656 1.00 84.73 621 GLY A O 1
ATOM 1308 N N . GLU A 1 186 ? 43.761 23.856 14.940 1.00 76.77 622 GLU A N 1
ATOM 1309 C CA . GLU A 1 186 ? 44.147 23.997 13.546 1.00 82.05 622 GLU A CA 1
ATOM 1310 C C . GLU A 1 186 ? 44.082 25.443 13.068 1.00 75.15 622 GLU A C 1
ATOM 1311 O O . GLU A 1 186 ? 43.057 26.112 13.211 1.00 70.32 622 GLU A O 1
ATOM 1317 N N . LYS A 1 187 ? 45.200 25.910 12.515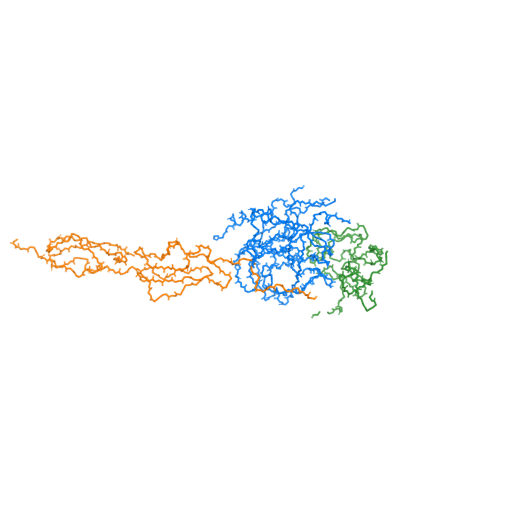 1.00 75.07 623 LYS A N 1
ATOM 1318 C CA . LYS A 1 187 ? 45.302 27.225 11.884 1.00 70.83 623 LYS A CA 1
ATOM 1319 C C . LYS A 1 187 ? 44.917 28.383 12.796 1.00 62.98 623 LYS A C 1
ATOM 1320 O O . LYS A 1 187 ? 44.471 29.425 12.323 1.00 65.45 623 LYS A O 1
ATOM 1326 N N . GLY A 1 188 ? 45.085 28.203 14.101 1.00 56.88 624 GLY A N 1
ATOM 1327 C CA . GLY A 1 188 ? 44.784 29.256 15.055 1.00 52.28 624 GLY A CA 1
ATOM 1328 C C . GLY A 1 188 ? 43.314 29.613 15.207 1.00 49.56 624 GLY A C 1
ATOM 1329 O O . GLY A 1 188 ? 42.979 30.549 15.928 1.00 48.08 624 GLY A O 1
ATOM 1330 N N . MET A 1 189 ? 42.431 28.875 14.537 1.00 45.47 625 MET A N 1
ATOM 1331 C CA . MET A 1 189 ? 41.000 29.163 14.613 1.00 43.47 625 MET A CA 1
ATOM 1332 C C . MET A 1 189 ? 40.460 28.762 15.971 1.00 41.87 625 MET A C 1
ATOM 1333 O O . MET A 1 189 ? 40.784 27.691 16.485 1.00 49.71 625 MET A O 1
ATOM 1338 N N . ASP A 1 190 ? 39.629 29.632 16.539 1.00 39.53 626 ASP A N 1
ATOM 1339 C CA . ASP A 1 190 ? 39.151 29.476 17.904 1.00 38.13 626 ASP A CA 1
ATOM 1340 C C . ASP A 1 190 ? 38.044 30.482 18.180 1.00 36.92 626 ASP A C 1
ATOM 1341 O O . ASP A 1 190 ? 37.878 31.442 17.432 1.00 37.09 626 ASP A O 1
ATOM 1346 N N . SER A 1 191 ? 37.280 30.258 19.244 1.00 31.12 627 SER A N 1
ATOM 1347 C CA . SER A 1 191 ? 36.316 31.248 19.711 1.00 37.32 627 SER A CA 1
ATOM 1348 C C . SER A 1 191 ? 36.934 32.120 20.813 1.00 40.86 627 SER A C 1
ATOM 1349 O O . SER A 1 191 ? 37.808 31.666 21.551 1.00 43.97 627 SER A O 1
ATOM 1352 N N . CYS A 1 192 ? 36.487 33.367 20.922 1.00 37.36 628 CYS A N 1
ATOM 1353 C CA . CYS A 1 192 ? 37.038 34.285 21.917 1.00 37.01 628 CYS A CA 1
ATOM 1354 C C . CYS A 1 192 ? 35.936 34.958 22.718 1.00 37.17 628 CYS A C 1
ATOM 1355 O O . CYS A 1 192 ? 34.761 34.659 22.526 1.00 39.65 628 CYS A O 1
ATOM 1358 N N . LYS A 1 193 ? 36.313 35.867 23.614 1.00 39.24 629 LYS A N 1
ATOM 1359 C CA . LYS A 1 193 ? 35.322 36.562 24.433 1.00 40.93 629 LYS A CA 1
ATOM 1360 C C . LYS A 1 193 ? 34.329 37.325 23.552 1.00 38.83 629 LYS A C 1
ATOM 1361 O O . LYS A 1 193 ? 34.713 38.027 22.620 1.00 41.08 629 LYS A O 1
ATOM 1367 N N . GLY A 1 194 ? 33.044 37.152 23.843 1.00 36.20 630 GLY A N 1
ATOM 1368 C CA . GLY A 1 194 ? 31.990 37.680 23.000 1.00 32.45 630 GLY A CA 1
ATOM 1369 C C . GLY A 1 194 ? 31.295 36.577 22.218 1.00 33.54 630 GLY A C 1
ATOM 1370 O O . GLY A 1 194 ? 30.258 36.812 21.600 1.00 37.79 630 GLY A O 1
ATOM 1371 N N . ASP A 1 195 ? 31.863 35.371 22.245 1.00 30.03 631 ASP A N 1
ATOM 1372 C CA . ASP A 1 195 ? 31.297 34.233 21.521 1.00 27.50 631 ASP A CA 1
ATOM 1373 C C . ASP A 1 195 ? 30.553 33.243 22.424 1.00 30.18 631 ASP A C 1
ATOM 1374 O O . ASP A 1 195 ? 29.888 32.332 21.928 1.00 31.69 631 ASP A O 1
ATOM 1379 N N . SER A 1 196 ? 30.679 33.406 23.738 1.00 32.05 632 SER A N 1
ATOM 1380 C CA . SER A 1 196 ? 30.039 32.491 24.691 1.00 33.76 632 SER A CA 1
ATOM 1381 C C . SER A 1 196 ? 28.567 32.203 24.388 1.00 33.44 632 SER A C 1
ATOM 1382 O O . SER A 1 196 ? 27.818 33.091 23.985 1.00 33.29 632 SER A O 1
ATOM 1385 N N . GLY A 1 197 ? 28.164 30.950 24.582 1.00 31.77 633 GLY A N 1
ATOM 1386 C CA . GLY A 1 197 ? 26.774 30.568 24.414 1.00 29.12 633 GLY A CA 1
ATOM 1387 C C . GLY A 1 197 ? 26.448 30.150 22.996 1.00 29.29 633 GLY A C 1
ATOM 1388 O O . GLY A 1 197 ? 25.404 29.545 22.745 1.00 30.80 633 GLY A O 1
ATOM 1389 N N . GLY A 1 198 ? 27.341 30.475 22.066 1.00 28.17 634 GLY A N 1
ATOM 1390 C CA . GLY A 1 198 ? 27.148 30.137 20.667 1.00 29.53 634 GLY A CA 1
ATOM 1391 C C . GLY A 1 198 ? 27.272 28.644 20.434 1.00 30.02 634 GLY A C 1
ATOM 1392 O O . GLY A 1 198 ? 27.996 27.949 21.162 1.00 30.15 634 GLY A O 1
ATOM 1393 N N . ALA A 1 199 ? 26.576 28.143 19.419 1.00 25.14 635 ALA A N 1
ATOM 1394 C CA . ALA A 1 199 ? 26.557 26.705 19.168 1.00 24.15 635 ALA A CA 1
ATOM 1395 C C . ALA A 1 199 ? 27.754 26.221 18.366 1.00 27.20 635 ALA A C 1
ATOM 1396 O O . ALA A 1 199 ? 28.182 26.854 17.401 1.00 27.07 635 ALA A O 1
ATOM 1398 N N . PHE A 1 200 ? 28.285 25.085 18.801 1.00 32.92 636 PHE A N 1
ATOM 1399 C CA . PHE A 1 200 ? 29.245 24.292 18.045 1.00 32.83 636 PHE A CA 1
ATOM 1400 C C . PHE A 1 200 ? 28.434 23.382 17.123 1.00 33.46 636 PHE A C 1
ATOM 1401 O O . PHE A 1 200 ? 28.063 22.271 17.507 1.00 38.35 636 PHE A O 1
ATOM 1409 N N . ALA A 1 201 ? 28.134 23.870 15.923 1.00 29.71 637 ALA A N 1
ATOM 1410 C CA . ALA A 1 201 ? 27.226 23.175 15.013 1.00 31.34 637 ALA A CA 1
ATOM 1411 C C . ALA A 1 201 ? 27.918 22.032 14.290 1.00 31.51 637 ALA A C 1
ATOM 1412 O O . ALA A 1 201 ? 28.884 22.238 13.559 1.00 34.89 637 ALA A O 1
ATOM 1414 N N . VAL A 1 202 ? 27.405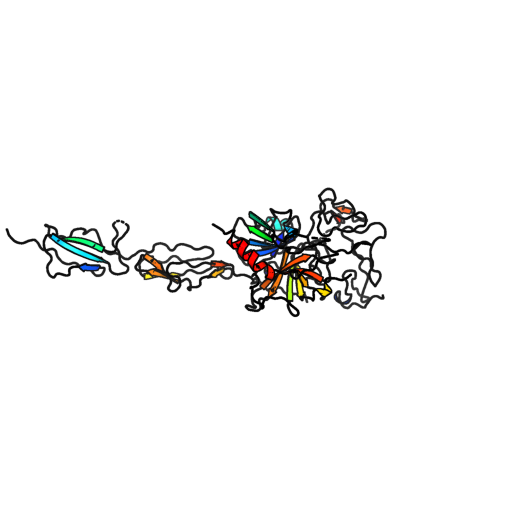 20.827 14.490 1.00 30.56 638 VAL A N 1
ATOM 1415 C CA . VAL A 1 202 ? 27.999 19.632 13.906 1.00 32.97 638 VAL A CA 1
ATOM 1416 C C . VAL A 1 202 ? 27.018 18.965 12.952 1.00 33.70 638 VAL A C 1
ATOM 1417 O O . VAL A 1 202 ? 25.817 18.918 13.220 1.00 35.40 638 VAL A O 1
ATOM 1421 N N . GLN A 1 203 ? 27.529 18.478 11.827 1.00 33.68 639 GLN A N 1
ATOM 1422 C CA . GLN A 1 203 ? 26.715 17.743 10.870 1.00 33.66 639 GLN A CA 1
ATOM 1423 C C . GLN A 1 203 ? 26.051 16.544 11.544 1.00 38.80 639 GLN A C 1
ATOM 1424 O O . GLN A 1 203 ? 26.693 15.810 12.295 1.00 42.01 639 GLN A O 1
ATOM 1430 N N . ASP A 1 204 ? 24.758 16.367 11.298 1.00 37.37 640 ASP A N 1
ATOM 1431 C CA . ASP A 1 204 ? 24.035 15.217 11.822 1.00 39.79 640 ASP A CA 1
ATOM 1432 C C . ASP A 1 204 ? 24.405 13.983 11.014 1.00 41.61 640 ASP A C 1
ATOM 1433 O O . ASP A 1 204 ? 24.161 13.930 9.809 1.00 41.44 640 ASP A O 1
ATOM 1438 N N . PRO A 1 205 ? 24.977 12.971 11.679 1.00 45.48 641 PRO A N 1
ATOM 1439 C CA . PRO A 1 205 ? 25.451 11.766 10.987 1.00 50.30 641 PRO A CA 1
ATOM 1440 C C . PRO A 1 205 ? 24.328 10.965 10.325 1.00 58.27 641 PRO A C 1
ATOM 1441 O O . PRO A 1 205 ? 24.602 10.178 9.415 1.00 63.17 641 PRO A O 1
ATOM 1445 N N . ASN A 1 206 ? 23.089 11.168 10.770 1.00 58.63 642 ASN A N 1
ATOM 1446 C CA . ASN A 1 206 ? 21.946 10.428 10.233 1.00 61.34 642 ASN A CA 1
ATOM 1447 C C . ASN A 1 206 ? 21.160 11.212 9.191 1.00 61.43 642 ASN A C 1
ATOM 1448 O O . ASN A 1 206 ? 20.381 10.644 8.426 1.00 69.88 642 ASN A O 1
ATOM 1453 N N . ASP A 1 207 ? 21.371 12.520 9.173 1.00 54.64 643 ASP A N 1
ATOM 1454 C CA . ASP A 1 207 ? 20.731 13.400 8.209 1.00 51.50 643 ASP A CA 1
ATOM 1455 C C . ASP A 1 207 ? 21.712 14.511 7.860 1.00 48.19 643 ASP A C 1
ATOM 1456 O O . ASP A 1 207 ? 21.729 15.569 8.494 1.00 46.95 643 ASP A O 1
ATOM 1461 N N . LYS A 1 208 ? 22.530 14.264 6.845 1.00 48.46 644 LYS A N 1
ATOM 1462 C CA . LYS A 1 208 ? 23.713 15.082 6.613 1.00 48.38 644 LYS A CA 1
ATOM 1463 C C . LYS A 1 208 ? 23.417 16.464 6.025 1.00 47.23 644 LYS A C 1
ATOM 1464 O O . LYS A 1 208 ? 24.325 17.279 5.859 1.00 48.56 644 LYS A O 1
ATOM 1470 N N . THR A 1 209 ? 22.150 16.745 5.743 1.00 45.50 645 THR A N 1
ATOM 1471 C CA . THR A 1 209 ? 21.760 18.094 5.349 1.00 45.35 645 THR A CA 1
ATOM 1472 C C . THR A 1 209 ? 21.507 18.994 6.564 1.00 42.06 645 THR A C 1
ATOM 1473 O O . THR A 1 209 ? 21.352 20.205 6.420 1.00 41.60 645 THR A O 1
ATOM 1477 N N . LYS A 1 210 ? 21.476 18.404 7.756 1.00 39.57 646 LYS A N 1
ATOM 1478 C CA . LYS A 1 210 ? 21.161 19.149 8.975 1.00 35.70 646 LYS A CA 1
ATOM 1479 C C . LYS A 1 210 ? 22.361 19.350 9.898 1.00 37.56 646 LYS A C 1
ATOM 1480 O O . LYS A 1 210 ? 23.255 18.512 9.977 1.00 39.22 646 LYS A O 1
ATOM 1486 N N . PHE A 1 211 ? 22.363 20.470 10.608 1.00 33.89 647 PHE A N 1
ATOM 1487 C CA . PHE A 1 211 ? 23.319 20.687 11.681 1.00 33.75 647 PHE A CA 1
ATOM 1488 C C . PHE A 1 211 ? 22.629 20.568 13.029 1.00 32.49 647 PHE A C 1
ATOM 1489 O O . PHE A 1 211 ? 21.434 20.846 13.159 1.00 31.19 647 PHE A O 1
ATOM 1497 N N . TYR A 1 212 ? 23.382 20.165 14.040 1.00 31.29 648 TYR A N 1
ATOM 1498 C CA . TYR A 1 212 ? 22.841 20.168 15.386 1.00 31.10 648 TYR A CA 1
ATOM 1499 C C . TYR A 1 212 ? 23.842 20.801 16.337 1.00 31.04 648 TYR A C 1
ATOM 1500 O O . TYR A 1 212 ? 25.028 20.905 16.025 1.00 29.42 648 TYR A O 1
ATOM 1509 N N . ALA A 1 213 ? 23.350 21.244 17.487 1.00 29.77 649 ALA A N 1
ATOM 1510 C CA . ALA A 1 213 ? 24.188 21.872 18.491 1.00 30.15 649 ALA A CA 1
ATOM 1511 C C . ALA A 1 213 ? 24.845 20.816 19.372 1.00 30.41 649 ALA A C 1
ATOM 1512 O O . ALA A 1 213 ? 24.224 20.293 20.293 1.00 30.86 649 ALA A O 1
ATOM 1514 N N . ALA A 1 214 ? 26.102 20.501 19.083 1.00 30.63 650 ALA A N 1
ATOM 1515 C CA . ALA A 1 214 ? 26.836 19.517 19.870 1.00 31.62 650 ALA A CA 1
ATOM 1516 C C . ALA A 1 214 ? 27.518 20.182 21.056 1.00 31.44 650 ALA A C 1
ATOM 1517 O O . ALA A 1 214 ? 27.764 19.543 22.083 1.00 34.54 650 ALA A O 1
ATOM 1519 N N . GLY A 1 215 ? 27.822 21.467 20.911 1.00 30.80 651 GLY A N 1
ATOM 1520 C CA . GLY A 1 215 ? 28.516 22.193 21.959 1.00 33.16 651 GLY A CA 1
ATOM 1521 C C . GLY A 1 215 ? 28.101 23.645 22.089 1.00 33.65 651 GLY A C 1
ATOM 1522 O O . GLY A 1 215 ? 27.520 24.232 21.170 1.00 35.14 651 GLY A O 1
ATOM 1523 N N . LEU A 1 216 ? 28.393 24.226 23.246 1.00 30.81 652 LEU A N 1
ATOM 1524 C CA . LEU A 1 216 ? 28.200 25.654 23.454 1.00 30.13 652 LEU A CA 1
ATOM 1525 C C . LEU A 1 216 ? 29.517 26.271 23.887 1.00 31.13 652 LEU A C 1
ATOM 1526 O O . LEU A 1 216 ? 30.161 25.754 24.796 1.00 35.26 652 LEU A O 1
ATOM 1531 N N . VAL A 1 217 ? 29.925 27.354 23.230 1.00 29.29 653 VAL A N 1
ATOM 1532 C CA . VAL A 1 217 ? 31.121 28.080 23.638 1.00 29.29 653 VAL A CA 1
ATOM 1533 C C . VAL A 1 217 ? 31.027 28.429 25.110 1.00 32.07 653 VAL A C 1
ATOM 1534 O O . VAL A 1 217 ? 30.075 29.087 25.538 1.00 34.36 653 VAL A O 1
ATOM 1538 N N . SER A 1 218 ? 32.018 27.982 25.877 1.00 32.38 654 SER A N 1
ATOM 1539 C CA . SER A 1 218 ? 31.987 28.089 27.333 1.00 34.48 654 SER A CA 1
ATOM 1540 C C . SER A 1 218 ? 33.191 28.856 27.889 1.00 38.28 654 SER A C 1
ATOM 1541 O O . SER A 1 218 ? 33.048 29.964 28.403 1.00 40.24 654 SER A O 1
ATOM 1544 N N . TRP A 1 219 ? 34.374 28.259 27.784 1.00 37.09 655 TRP A N 1
ATOM 1545 C CA . TRP A 1 219 ? 35.581 28.848 28.352 1.00 39.71 655 TRP A CA 1
ATOM 1546 C C . TRP A 1 219 ? 36.826 28.207 27.765 1.00 43.74 655 TRP A C 1
ATOM 1547 O O . TRP A 1 219 ? 36.740 27.300 26.938 1.00 44.58 655 TRP A O 1
ATOM 1558 N N . GLY A 1 220 ? 37.985 28.676 28.212 1.00 43.18 656 GLY A N 1
ATOM 1559 C CA . GLY A 1 220 ? 39.242 28.097 27.793 1.00 43.70 656 GLY A CA 1
ATOM 1560 C C . GLY A 1 220 ? 40.404 29.026 28.055 1.00 49.63 656 GLY A C 1
ATOM 1561 O O . GLY A 1 220 ? 40.240 30.079 28.673 1.00 53.32 656 GLY A O 1
ATOM 1562 N N . PRO A 1 221 ? 41.596 28.642 27.583 1.00 50.17 657 PRO A N 1
ATOM 1563 C CA . PRO A 1 221 ? 42.772 29.507 27.678 1.00 51.53 657 PRO A CA 1
ATOM 1564 C C . PRO A 1 221 ? 42.591 30.737 26.804 1.00 48.93 657 PRO A C 1
ATOM 1565 O O . PRO A 1 221 ? 41.592 30.819 26.093 1.00 44.40 657 PRO A O 1
ATOM 1569 N N . GLN A 1 222 ? 43.528 31.676 26.861 1.00 54.11 658 GLN A N 1
ATOM 1570 C CA . GLN A 1 222 ? 43.495 32.825 25.967 1.00 56.99 658 GLN A CA 1
ATOM 1571 C C . GLN A 1 222 ? 43.356 32.331 24.533 1.00 57.47 658 GLN A C 1
ATOM 1572 O O . GLN A 1 222 ? 44.147 31.506 24.073 1.00 62.36 658 GLN A O 1
ATOM 1578 N N . CYS A 1 223 ? 42.333 32.823 23.842 1.00 54.21 659 CYS A N 1
ATOM 1579 C CA . CYS A 1 223 ? 41.916 32.248 22.565 1.00 50.51 659 CYS A CA 1
ATOM 1580 C C . CYS A 1 223 ? 43.009 32.278 21.501 1.00 51.44 659 CYS A C 1
ATOM 1581 O O . CYS A 1 223 ? 43.939 33.084 21.564 1.00 54.41 659 CYS A O 1
ATOM 1584 N N . GLY A 1 224 ? 42.886 31.381 20.528 1.00 49.02 660 GLY A N 1
ATOM 1585 C CA . GLY A 1 224 ? 43.855 31.272 19.457 1.00 48.83 660 GLY A CA 1
ATOM 1586 C C . GLY A 1 224 ? 44.387 29.862 19.294 1.00 47.53 660 GLY A C 1
ATOM 1587 O O . GLY A 1 224 ? 45.107 29.570 18.339 1.00 50.33 660 GLY A O 1
ATOM 1588 N N . THR A 1 225 ? 44.038 28.987 20.232 1.00 45.63 661 THR A N 1
ATOM 1589 C CA . THR A 1 225 ? 44.493 27.602 20.189 1.00 51.52 661 THR A CA 1
ATOM 1590 C C . THR A 1 225 ? 43.336 26.639 20.404 1.00 50.42 661 THR A C 1
ATOM 1591 O O . THR A 1 225 ? 42.721 26.174 19.446 1.00 54.48 661 THR A O 1
ATOM 1595 N N . TYR A 1 226 ? 43.040 26.344 21.664 1.00 48.62 662 TYR A N 1
ATOM 1596 C CA . TYR A 1 226 ? 41.957 25.427 21.989 1.00 47.75 662 TYR A CA 1
ATOM 1597 C C . TYR A 1 226 ? 40.922 26.084 22.890 1.00 50.67 662 TYR A C 1
ATOM 1598 O O . TYR A 1 226 ? 41.157 27.156 23.444 1.00 55.54 662 TYR A O 1
ATOM 1607 N N . GLY A 1 227 ? 39.773 25.433 23.029 1.00 48.38 663 GLY A N 1
ATOM 1608 C CA . GLY A 1 227 ? 38.714 25.933 23.886 1.00 44.13 663 GLY A CA 1
ATOM 1609 C C . GLY A 1 227 ? 37.803 24.814 24.346 1.00 39.51 663 GLY A C 1
ATOM 1610 O O . GLY A 1 227 ? 37.802 23.729 23.767 1.00 40.52 663 GLY A O 1
ATOM 1611 N N . LEU A 1 228 ? 37.027 25.072 25.391 1.00 36.18 664 LEU A N 1
ATOM 1612 C CA . LEU A 1 228 ? 36.114 24.065 25.908 1.00 35.21 664 LEU A CA 1
ATOM 1613 C C . LEU A 1 228 ? 34.656 24.427 25.660 1.00 35.89 664 LEU A C 1
ATOM 1614 O O . LEU A 1 228 ? 34.241 25.579 25.806 1.00 37.43 664 LEU A O 1
ATOM 1619 N N . TYR A 1 229 ? 33.881 23.423 25.281 1.00 33.17 665 TYR A N 1
ATOM 1620 C CA . TYR A 1 229 ? 32.497 23.634 24.899 1.00 31.20 665 TYR A CA 1
ATOM 1621 C C . TYR A 1 229 ? 31.602 22.734 25.736 1.00 36.54 665 TYR A C 1
ATOM 1622 O O . TYR A 1 229 ? 31.956 21.586 26.007 1.00 43.14 665 TYR A O 1
ATOM 1631 N N . THR A 1 230 ? 30.457 23.251 26.165 1.00 34.00 666 THR A N 1
ATOM 1632 C CA . THR A 1 230 ? 29.512 22.432 26.912 1.00 34.87 666 THR A CA 1
ATOM 1633 C C . THR A 1 230 ? 28.999 21.309 26.019 1.00 35.39 666 THR A C 1
ATOM 1634 O O . THR A 1 230 ? 28.419 21.560 24.961 1.00 32.80 666 THR A O 1
ATOM 1638 N N . ARG A 1 231 ? 29.236 20.071 26.435 1.00 36.58 667 ARG A N 1
ATOM 1639 C CA . ARG A 1 231 ? 28.813 18.917 25.652 1.00 36.05 667 ARG A CA 1
ATOM 1640 C C . ARG A 1 231 ? 27.296 18.741 25.758 1.00 42.21 667 ARG A C 1
ATOM 1641 O O . ARG A 1 231 ? 26.789 18.168 26.729 1.00 42.07 667 ARG A O 1
ATOM 1649 N N . VAL A 1 232 ? 26.581 19.237 24.750 1.00 26.73 668 VAL A N 1
ATOM 1650 C CA . VAL A 1 232 ? 25.125 19.318 24.795 1.00 36.56 668 VAL A CA 1
ATOM 1651 C C . VAL A 1 232 ? 24.446 17.947 24.901 1.00 39.76 668 VAL A C 1
ATOM 1652 O O . VAL A 1 232 ? 23.386 17.814 25.525 1.00 40.40 668 VAL A O 1
ATOM 1656 N N . LYS A 1 233 ? 25.072 16.928 24.318 1.00 36.97 669 LYS A N 1
ATOM 1657 C CA . LYS A 1 233 ? 24.512 15.580 24.318 1.00 39.32 669 LYS A CA 1
ATOM 1658 C C . LYS A 1 233 ? 24.162 15.068 25.718 1.00 42.05 669 LYS A C 1
ATOM 1659 O O . LYS A 1 233 ? 23.215 14.299 25.881 1.00 43.14 669 LYS A O 1
ATOM 1665 N N . ASN A 1 234 ? 24.918 15.493 26.725 1.00 41.19 670 ASN A N 1
ATOM 1666 C CA . ASN A 1 234 ? 24.666 15.043 28.091 1.00 41.59 670 ASN A CA 1
ATOM 1667 C C . ASN A 1 234 ? 23.543 15.820 28.785 1.00 42.78 670 ASN A C 1
ATOM 1668 O O . ASN A 1 234 ? 23.213 15.539 29.937 1.00 44.94 670 ASN A O 1
ATOM 1673 N N . TYR A 1 235 ? 22.949 16.784 28.087 1.00 37.77 671 TYR A N 1
ATOM 1674 C CA . TYR A 1 235 ? 21.904 17.607 28.687 1.00 35.79 671 TYR A CA 1
ATOM 1675 C C . TYR A 1 235 ? 20.581 17.509 27.943 1.00 38.62 671 TYR A C 1
ATOM 1676 O O . TYR A 1 235 ? 19.603 18.150 28.325 1.00 42.26 671 TYR A O 1
ATOM 1685 N N . VAL A 1 236 ? 20.552 16.694 26.894 1.00 38.11 672 VAL A N 1
ATOM 1686 C CA . VAL A 1 236 ? 19.362 16.553 26.058 1.00 36.76 672 VAL A CA 1
ATOM 1687 C C . VAL A 1 236 ? 18.129 16.195 26.877 1.00 39.76 672 VAL A C 1
ATOM 1688 O O . VAL A 1 236 ? 17.070 16.787 26.695 1.00 45.75 672 VAL A O 1
ATOM 1692 N N . ASP A 1 237 ? 18.271 15.245 27.795 1.00 37.54 673 ASP A N 1
ATOM 1693 C CA . ASP A 1 237 ? 17.162 14.868 28.664 1.00 43.77 673 ASP A CA 1
ATOM 1694 C C . ASP A 1 237 ? 16.685 16.047 29.513 1.00 45.85 673 ASP A C 1
ATOM 1695 O O . ASP A 1 237 ? 15.481 16.304 29.601 1.00 49.76 673 ASP A O 1
ATOM 1700 N N . TRP A 1 238 ? 17.620 16.772 30.123 1.00 39.22 674 TRP A N 1
ATOM 1701 C CA . TRP A 1 238 ? 17.251 17.953 30.900 1.00 39.19 674 TRP A CA 1
ATOM 1702 C C . TRP A 1 238 ? 16.605 19.032 30.023 1.00 37.33 674 TRP A C 1
ATOM 1703 O O . TRP A 1 238 ? 15.648 19.689 30.438 1.00 39.01 674 TRP A O 1
ATOM 1714 N N . ILE A 1 239 ? 17.122 19.208 28.812 1.00 33.48 675 ILE A N 1
ATOM 1715 C CA . ILE A 1 239 ? 16.571 20.201 27.894 1.00 34.41 675 ILE A CA 1
ATOM 1716 C C . ILE A 1 239 ? 15.150 19.828 27.482 1.00 36.82 675 ILE A C 1
ATOM 1717 O O . ILE A 1 239 ? 14.264 20.687 27.450 1.00 36.10 675 ILE A O 1
ATOM 1722 N N . MET A 1 240 ? 14.938 18.548 27.176 1.00 36.35 676 MET A N 1
ATOM 1723 C CA . MET A 1 240 ? 13.612 18.056 26.809 1.00 38.97 676 MET A CA 1
ATOM 1724 C C . MET A 1 240 ? 12.639 18.189 27.971 1.00 40.95 676 MET A C 1
ATOM 1725 O O . MET A 1 240 ? 11.506 18.633 27.799 1.00 41.47 676 MET A O 1
ATOM 1730 N N . LYS A 1 241 ? 13.091 17.797 29.153 1.00 39.08 677 LYS A N 1
ATOM 1731 C CA . LYS A 1 241 ? 12.250 17.830 30.336 1.00 46.59 677 LYS A CA 1
ATOM 1732 C C . LYS A 1 241 ? 11.840 19.263 30.674 1.00 45.41 677 LYS A C 1
ATOM 1733 O O . LYS A 1 241 ? 10.692 19.522 31.020 1.00 50.03 677 LYS A O 1
ATOM 1739 N N . THR A 1 242 ? 12.776 20.196 30.555 1.00 39.28 678 THR A N 1
ATOM 1740 C CA . THR A 1 242 ? 12.495 21.589 30.878 1.00 37.78 678 THR A CA 1
ATOM 1741 C C . THR A 1 242 ? 11.497 22.196 29.891 1.00 39.42 678 THR A C 1
ATOM 1742 O O . THR A 1 242 ? 10.578 22.921 30.281 1.00 38.93 678 THR A O 1
ATOM 1746 N N . MET A 1 243 ? 11.662 21.891 28.611 1.00 38.42 679 MET A N 1
ATOM 1747 C CA . MET A 1 243 ? 10.750 22.423 27.610 1.00 39.01 679 MET A CA 1
ATOM 1748 C C . MET A 1 243 ? 9.342 21.865 27.785 1.00 44.71 679 MET A C 1
ATOM 1749 O O . MET A 1 243 ? 8.361 22.607 27.697 1.00 47.96 679 MET A O 1
ATOM 1754 N N . GLN A 1 244 ? 9.243 20.565 28.042 1.00 46.08 680 GLN A N 1
ATOM 1755 C CA . GLN A 1 244 ? 7.946 19.931 28.239 1.00 53.69 680 GLN A CA 1
ATOM 1756 C C . GLN A 1 244 ? 7.272 20.468 29.497 1.00 54.70 680 GLN A C 1
ATOM 1757 O O . GLN A 1 244 ? 6.080 20.766 29.491 1.00 49.51 680 GLN A O 1
ATOM 1763 N N . GLU A 1 245 ? 8.053 20.605 30.565 1.00 52.99 681 GLU A N 1
ATOM 1764 C CA . GLU A 1 245 ? 7.536 21.020 31.869 1.00 59.17 681 GLU A CA 1
ATOM 1765 C C . GLU A 1 245 ? 7.109 22.482 31.885 1.00 56.33 681 GLU A C 1
ATOM 1766 O O . GLU A 1 245 ? 6.350 22.910 32.753 1.00 56.64 681 GLU A O 1
ATOM 1772 N N . ASN A 1 246 ? 7.614 23.248 30.927 1.00 54.05 682 ASN A N 1
ATOM 1773 C CA . ASN A 1 246 ? 7.256 24.650 30.814 1.00 53.57 682 ASN A CA 1
ATOM 1774 C C . ASN A 1 246 ? 6.637 24.907 29.453 1.00 56.31 682 ASN A C 1
ATOM 1775 O O . ASN A 1 246 ? 7.118 25.728 28.675 1.00 51.37 682 ASN A O 1
ATOM 1780 N N . SER A 1 247 ? 5.555 24.182 29.192 1.00 68.76 683 SER A N 1
ATOM 1781 C CA . SER A 1 247 ? 4.875 24.184 27.903 1.00 81.89 683 SER A CA 1
ATOM 1782 C C . SER A 1 247 ? 4.229 25.520 27.564 1.00 91.06 683 SER A C 1
ATOM 1783 O O . SER A 1 247 ? 4.331 26.484 28.323 1.00 88.12 683 SER A O 1
ATOM 1786 N N . THR A 1 248 ? 3.549 25.563 26.422 1.00 104.78 684 THR A N 1
ATOM 1787 C CA . THR A 1 248 ? 2.980 26.808 25.914 1.00 117.08 684 THR A CA 1
ATOM 1788 C C . THR A 1 248 ? 1.460 26.770 25.788 1.00 134.88 684 THR A C 1
ATOM 1789 O O . THR A 1 248 ? 0.926 26.616 24.687 1.00 143.68 684 THR A O 1
ATOM 1793 N N . PRO A 1 249 ? 0.754 26.911 26.917 1.00 89.44 685 PRO A N 1
ATOM 1794 C CA . PRO A 1 249 ? -0.706 26.915 26.865 1.00 93.80 685 PRO A CA 1
ATOM 1795 C C . PRO A 1 249 ? -1.282 28.332 26.857 1.00 93.77 685 PRO A C 1
ATOM 1796 O O . PRO A 1 249 ? -0.519 29.297 26.933 1.00 93.10 685 PRO A O 1
ATOM 1800 N N . HIS B 2 4 ? -66.467 5.204 10.381 1.00 87.39 288 HIS B N 1
ATOM 1801 C CA . HIS B 2 4 ? -67.544 5.209 9.398 1.00 88.60 288 HIS B CA 1
ATOM 1802 C C . HIS B 2 4 ? -67.074 4.632 8.068 1.00 90.09 288 HIS B C 1
ATOM 1803 O O . HIS B 2 4 ? -67.624 3.643 7.575 1.00 91.22 288 HIS B O 1
ATOM 1805 N N . GLY B 2 5 ? -66.050 5.254 7.492 1.00 88.33 289 GLY B N 1
ATOM 1806 C CA . GLY B 2 5 ? -65.547 4.847 6.193 1.00 84.42 289 GLY B CA 1
ATOM 1807 C C . GLY B 2 5 ? -64.122 4.328 6.223 1.00 78.24 289 GLY B C 1
ATOM 1808 O O . GLY B 2 5 ? -63.831 3.307 6.847 1.00 80.87 289 GLY B O 1
ATOM 1809 N N . ASP B 2 6 ? -63.230 5.040 5.546 1.00 150.52 290 ASP B N 1
ATOM 1810 C CA . ASP B 2 6 ? -61.854 4.592 5.408 1.00 136.56 290 ASP B CA 1
ATOM 1811 C C . ASP B 2 6 ? -60.864 5.655 5.863 1.00 127.21 290 ASP B C 1
ATOM 1812 O O . ASP B 2 6 ? -61.038 6.837 5.566 1.00 125.96 290 ASP B O 1
ATOM 1814 N N . PRO B 2 7 ? -59.818 5.231 6.591 1.00 120.71 291 PRO B N 1
ATOM 1815 C CA . PRO B 2 7 ? -58.738 6.118 7.041 1.00 115.56 291 PRO B CA 1
ATOM 1816 C C . PRO B 2 7 ? -57.928 6.654 5.862 1.00 114.35 291 PRO B C 1
ATOM 1817 O O . PRO B 2 7 ? -57.358 5.864 5.108 1.00 115.10 291 PRO B O 1
ATOM 1821 N N . MET B 2 8 ? -57.884 7.975 5.707 1.00 111.55 292 MET B N 1
ATOM 1822 C CA . MET B 2 8 ? -57.265 8.588 4.534 1.00 106.66 292 MET B CA 1
ATOM 1823 C C . MET B 2 8 ? -55.777 8.249 4.440 1.00 98.75 292 MET B C 1
ATOM 1824 O O . MET B 2 8 ? -55.037 8.401 5.413 1.00 96.26 292 MET B O 1
ATOM 1829 N N . PRO B 2 9 ? -55.342 7.771 3.261 1.00 92.67 293 PRO B N 1
ATOM 1830 C CA . PRO B 2 9 ? -53.968 7.321 3.008 1.00 87.07 293 PRO B CA 1
ATOM 1831 C C . PRO B 2 9 ? -52.995 8.446 2.649 1.00 84.77 293 PRO B C 1
ATOM 1832 O O . PRO B 2 9 ? -53.349 9.362 1.904 1.00 87.65 293 PRO B O 1
ATOM 1836 N N . CYS B 2 10 ? -51.774 8.359 3.172 1.00 78.15 294 CYS B N 1
ATOM 1837 C CA . CYS B 2 10 ? -50.716 9.301 2.829 1.00 74.65 294 CYS B CA 1
ATOM 1838 C C . CYS B 2 10 ? -49.769 8.691 1.802 1.00 75.51 294 CYS B C 1
ATOM 1839 O O . CYS B 2 10 ? -49.354 7.541 1.935 1.00 77.57 294 CYS B O 1
ATOM 1842 N N . PRO B 2 11 ? -49.416 9.467 0.773 1.00 74.66 295 PRO B N 1
ATOM 1843 C CA . PRO B 2 11 ? -48.582 8.970 -0.323 1.00 74.58 295 PRO B CA 1
ATOM 1844 C C . PRO B 2 11 ? -47.122 8.796 0.070 1.00 73.42 295 PRO B C 1
ATOM 1845 O O . PRO B 2 11 ? -46.643 9.488 0.966 1.00 71.66 295 PRO B O 1
ATOM 1849 N N . LYS B 2 12 ? -46.424 7.888 -0.602 1.00 77.54 296 LYS B N 1
ATOM 1850 C CA . LYS B 2 12 ? -44.988 7.752 -0.413 1.00 83.79 296 LYS B CA 1
ATOM 1851 C C . LYS B 2 12 ? -44.266 8.955 -0.994 1.00 91.82 296 LYS B C 1
ATOM 1852 O O . LYS B 2 12 ? -44.870 9.806 -1.639 1.00 94.40 296 LYS B O 1
ATOM 1858 N N . GLU B 2 13 ? -42.960 9.009 -0.776 1.00 97.67 297 GLU B N 1
ATOM 1859 C CA . GLU B 2 13 ? -42.167 10.149 -1.200 1.00 104.82 297 GLU B CA 1
ATOM 1860 C C . GLU B 2 13 ? -41.102 9.771 -2.218 1.00 104.62 297 GLU B C 1
ATOM 1861 O O . GLU B 2 13 ? -40.800 8.594 -2.421 1.00 100.36 297 GLU B O 1
ATOM 1867 N N . ASP B 2 14 ? -40.548 10.788 -2.866 1.00 109.45 298 ASP B N 1
ATOM 1868 C CA . ASP B 2 14 ? -39.260 10.656 -3.521 1.00 111.41 298 ASP B CA 1
ATOM 1869 C C . ASP B 2 14 ? -38.217 10.748 -2.415 1.00 107.86 298 ASP B C 1
ATOM 1870 O O . ASP B 2 14 ? -38.001 11.821 -1.851 1.00 109.52 298 ASP B O 1
ATOM 1875 N N . THR B 2 15 ? -37.584 9.629 -2.079 1.00 102.50 299 THR B N 1
ATOM 1876 C CA . THR B 2 15 ? -36.628 9.623 -0.976 1.00 98.92 299 THR B CA 1
ATOM 1877 C C . THR B 2 15 ? -35.226 9.189 -1.391 1.00 98.80 299 THR B C 1
ATOM 1878 O O . THR B 2 15 ? -34.745 8.146 -0.947 1.00 95.50 299 THR B O 1
ATOM 1882 N N . PRO B 2 16 ? -34.555 9.998 -2.230 1.00 78.38 300 PRO B N 1
ATOM 1883 C CA . PRO B 2 16 ? -33.213 9.622 -2.681 1.00 80.06 300 PRO B CA 1
ATOM 1884 C C . PRO B 2 16 ? -32.160 9.857 -1.601 1.00 78.57 300 PRO B C 1
ATOM 1885 O O . PRO B 2 16 ? -31.043 9.353 -1.716 1.00 81.89 300 PRO B O 1
ATOM 1889 N N . ASN B 2 17 ? -32.521 10.609 -0.563 1.00 73.54 301 ASN B N 1
ATOM 1890 C CA . ASN B 2 17 ? -31.585 10.954 0.500 1.00 69.85 301 ASN B CA 1
ATOM 1891 C C . ASN B 2 17 ? -31.908 10.275 1.824 1.00 62.92 301 ASN B C 1
ATOM 1892 O O . ASN B 2 17 ? -31.240 10.511 2.834 1.00 62.43 301 ASN B O 1
ATOM 1897 N N . SER B 2 18 ? -32.929 9.425 1.823 1.00 57.08 302 SER B N 1
ATOM 1898 C CA . SER B 2 18 ? -33.364 8.788 3.058 1.00 47.08 302 SER B CA 1
ATOM 1899 C C . SER B 2 18 ? -33.956 7.409 2.838 1.00 41.75 302 SER B C 1
ATOM 1900 O O . SER B 2 18 ? -34.133 6.964 1.707 1.00 46.56 302 SER B O 1
ATOM 1903 N N . VAL B 2 19 ? -34.266 6.741 3.940 1.00 35.82 303 VAL B N 1
ATOM 1904 C CA . VAL B 2 19 ? -34.927 5.447 3.907 1.00 39.47 303 VAL B CA 1
ATOM 1905 C C . VAL B 2 19 ? -36.077 5.442 4.912 1.00 40.14 303 VAL B C 1
ATOM 1906 O O . VAL B 2 19 ? -35.873 5.688 6.104 1.00 42.49 303 VAL B O 1
ATOM 1910 N N . TRP B 2 20 ? -37.287 5.182 4.425 1.00 38.13 304 TRP B N 1
ATOM 1911 C CA . TRP B 2 20 ? -38.464 5.126 5.286 1.00 33.39 304 TRP B CA 1
ATOM 1912 C C . TRP B 2 20 ? -38.626 3.745 5.901 1.00 35.88 304 TRP B C 1
ATOM 1913 O O . TRP B 2 20 ? -38.586 2.735 5.199 1.00 36.58 304 TRP B O 1
ATOM 1924 N N . GLU B 2 21 ? -38.820 3.704 7.213 1.00 37.29 305 GLU B N 1
ATOM 1925 C CA . GLU B 2 21 ? -39.134 2.459 7.897 1.00 40.62 305 GLU B CA 1
ATOM 1926 C C . GLU B 2 21 ? -40.327 2.690 8.821 1.00 37.49 305 GLU B C 1
ATOM 1927 O O . GLU B 2 21 ? -40.384 3.700 9.522 1.00 40.37 305 GLU B O 1
ATOM 1933 N N . PRO B 2 22 ? -41.306 1.771 8.805 1.00 34.30 306 PRO B N 1
ATOM 1934 C CA . PRO B 2 22 ? -41.341 0.573 7.961 1.00 31.63 306 PRO B CA 1
ATOM 1935 C C . PRO B 2 22 ? -41.656 0.903 6.507 1.00 37.93 306 PRO B C 1
ATOM 1936 O O . PRO B 2 22 ? -42.218 1.960 6.221 1.00 40.00 306 PRO B O 1
ATOM 1940 N N . ALA B 2 23 ? -41.278 0.009 5.603 1.00 43.44 307 ALA B N 1
ATOM 1941 C CA . ALA B 2 23 ? -41.530 0.197 4.184 1.00 45.38 307 ALA B CA 1
ATOM 1942 C C . ALA B 2 23 ? -42.831 -0.486 3.790 1.00 51.32 307 ALA B C 1
ATOM 1943 O O . ALA B 2 23 ? -42.865 -1.698 3.599 1.00 56.82 307 ALA B O 1
ATOM 1945 N N . LYS B 2 24 ? -43.899 0.296 3.674 1.00 49.92 308 LYS B N 1
ATOM 1946 C CA . LYS B 2 24 ? -45.208 -0.243 3.325 1.00 52.49 308 LYS B CA 1
ATOM 1947 C C . LYS B 2 24 ? -45.634 0.230 1.942 1.00 56.44 308 LYS B C 1
ATOM 1948 O O . LYS B 2 24 ? -45.188 1.274 1.475 1.00 57.02 308 LYS B O 1
ATOM 1954 N N . ALA B 2 25 ? -46.492 -0.546 1.287 1.00 58.91 309 ALA B N 1
ATOM 1955 C CA . ALA B 2 25 ? -47.041 -0.149 -0.004 1.00 61.40 309 ALA B CA 1
ATOM 1956 C C . ALA B 2 25 ? -48.098 0.937 0.179 1.00 61.59 309 ALA B C 1
ATOM 1957 O O . ALA B 2 25 ? -48.247 1.827 -0.655 1.00 63.86 309 ALA B O 1
ATOM 1959 N N . LYS B 2 26 ? -48.817 0.860 1.293 1.00 59.74 310 LYS B N 1
ATOM 1960 C CA . LYS B 2 26 ? -49.912 1.774 1.579 1.00 56.89 310 LYS B CA 1
ATOM 1961 C C . LYS B 2 26 ? -49.805 2.291 3.010 1.00 51.60 310 LYS B C 1
ATOM 1962 O O . LYS B 2 26 ? -49.871 1.513 3.959 1.00 54.32 310 LYS B O 1
ATOM 1968 N N . TYR B 2 27 ? -49.623 3.599 3.171 1.00 46.02 311 TYR B N 1
ATOM 1969 C CA . TYR B 2 27 ? -49.634 4.196 4.505 1.00 39.14 311 TYR B CA 1
ATOM 1970 C C . TYR B 2 27 ? -50.996 4.800 4.782 1.00 42.97 311 TYR B C 1
ATOM 1971 O O . TYR B 2 27 ? -51.700 5.210 3.864 1.00 51.39 311 TYR B O 1
ATOM 1980 N N . VAL B 2 28 ? -51.358 4.866 6.054 1.00 36.74 312 VAL B N 1
ATOM 1981 C CA . VAL B 2 28 ? -52.724 5.170 6.425 1.00 38.92 312 VAL B CA 1
ATOM 1982 C C . VAL B 2 28 ? -52.748 6.065 7.667 1.00 39.58 312 VAL B C 1
ATOM 1983 O O . VAL B 2 28 ? -51.755 6.136 8.393 1.00 36.73 312 VAL B O 1
ATOM 1987 N N . PHE B 2 29 ? -53.857 6.780 7.869 1.00 41.60 313 PHE B N 1
ATOM 1988 C CA . PHE B 2 29 ? -54.057 7.669 9.022 1.00 39.89 313 PHE B CA 1
ATOM 1989 C C . PHE B 2 29 ? -53.448 7.128 10.322 1.00 39.42 313 PHE B C 1
ATOM 1990 O O . PHE B 2 29 ? -53.742 6.002 10.735 1.00 38.26 313 PHE B O 1
ATOM 1998 N N . ARG B 2 30 ? -52.579 7.948 10.917 1.00 37.25 314 ARG B N 1
ATOM 1999 C CA . ARG B 2 30 ? -51.854 7.682 12.170 1.00 34.53 314 ARG B CA 1
ATOM 2000 C C . ARG B 2 30 ? -50.654 6.743 12.030 1.00 35.92 314 ARG B C 1
ATOM 2001 O O . ARG B 2 30 ? -49.967 6.484 13.017 1.00 39.83 314 ARG B O 1
ATOM 2009 N N . ASP B 2 31 ? -50.373 6.247 10.828 1.00 33.38 315 ASP B N 1
ATOM 2010 C CA . ASP B 2 31 ? -49.129 5.500 10.634 1.00 29.93 315 ASP B CA 1
ATOM 2011 C C . ASP B 2 31 ? -47.929 6.401 10.898 1.00 30.31 315 ASP B C 1
ATOM 2012 O O . ASP B 2 31 ? -47.942 7.596 10.578 1.00 30.93 315 ASP B O 1
ATOM 2017 N N . VAL B 2 32 ? -46.894 5.821 11.489 1.00 29.08 316 VAL B N 1
ATOM 2018 C CA . VAL B 2 32 ? -45.665 6.549 11.730 1.00 30.96 316 VAL B CA 1
ATOM 2019 C C . VAL B 2 32 ? -44.505 5.913 10.988 1.00 33.63 316 VAL B C 1
ATOM 2020 O O . VAL B 2 32 ? -44.287 4.708 11.086 1.00 39.10 316 VAL B O 1
ATOM 2024 N N . VAL B 2 33 ? -43.770 6.715 10.230 1.00 33.89 317 VAL B N 1
ATOM 2025 C CA . VAL B 2 33 ? -42.522 6.237 9.653 1.00 34.71 317 VAL B CA 1
ATOM 2026 C C . VAL B 2 33 ? -41.336 6.813 10.390 1.00 31.74 317 VAL B C 1
ATOM 2027 O O . VAL B 2 33 ? -41.384 7.931 10.905 1.00 33.45 317 VAL B O 1
ATOM 2031 N N . GLN B 2 34 ? -40.273 6.025 10.442 1.00 29.21 318 GLN B N 1
ATOM 2032 C CA . GLN B 2 34 ? -38.980 6.517 10.862 1.00 27.69 318 GLN B CA 1
ATOM 2033 C C . GLN B 2 34 ? -38.201 6.837 9.602 1.00 28.35 318 GLN B C 1
ATOM 2034 O O . GLN B 2 34 ? -37.921 5.948 8.800 1.00 33.52 318 GLN B O 1
ATOM 2040 N N . ILE B 2 35 ? -37.879 8.109 9.409 1.00 29.59 319 ILE B N 1
ATOM 2041 C CA . ILE B 2 35 ? -37.146 8.529 8.222 1.00 33.45 319 ILE B CA 1
ATOM 2042 C C . ILE B 2 35 ? -35.651 8.691 8.534 1.00 35.61 319 ILE B C 1
ATOM 2043 O O . ILE B 2 35 ? -35.249 9.572 9.294 1.00 38.06 319 ILE B O 1
ATOM 2048 N N . THR B 2 36 ? -34.833 7.823 7.950 1.00 33.53 320 THR B N 1
ATOM 2049 C CA . THR B 2 36 ? -33.407 7.805 8.248 1.00 34.17 320 THR B CA 1
ATOM 2050 C C . THR B 2 36 ? -32.553 8.309 7.091 1.00 37.95 320 THR B C 1
ATOM 2051 O O . THR B 2 36 ? -32.543 7.719 6.012 1.00 38.08 320 THR B O 1
ATOM 2055 N N . CYS B 2 37 ? -31.830 9.397 7.325 1.00 40.20 321 CYS B N 1
ATOM 2056 C CA . CYS B 2 37 ? -30.935 9.946 6.316 1.00 41.96 321 CYS B CA 1
ATOM 2057 C C . CYS B 2 37 ? -29.843 8.943 5.973 1.00 45.97 321 CYS B C 1
ATOM 2058 O O . CYS B 2 37 ? -29.417 8.160 6.821 1.00 46.82 321 CYS B O 1
ATOM 2061 N N . LEU B 2 38 ? -29.404 8.957 4.721 1.00 47.82 322 LEU B N 1
ATOM 2062 C CA . LEU B 2 38 ? -28.261 8.150 4.315 1.00 51.85 322 LEU B CA 1
ATOM 2063 C C . LEU B 2 38 ? -26.987 8.814 4.815 1.00 55.36 322 LEU B C 1
ATOM 2064 O O . LEU B 2 38 ? -27.008 9.988 5.182 1.00 56.88 322 LEU B O 1
ATOM 2069 N N . ASP B 2 39 ? -25.884 8.070 4.831 1.00 56.38 323 ASP B N 1
ATOM 2070 C CA . ASP B 2 39 ? -24.621 8.614 5.309 1.00 63.83 323 ASP B CA 1
ATOM 2071 C C . ASP B 2 39 ? -24.257 9.874 4.531 1.00 68.30 323 ASP B C 1
ATOM 2072 O O . ASP B 2 39 ? -24.287 9.889 3.298 1.00 62.27 323 ASP B O 1
ATOM 2077 N N . GLY B 2 40 ? -23.934 10.934 5.263 1.00 69.25 324 GLY B N 1
ATOM 2078 C CA . GLY B 2 40 ? -23.554 12.192 4.653 1.00 74.85 324 GLY B CA 1
ATOM 2079 C C . GLY B 2 40 ? -24.703 13.177 4.605 1.00 72.15 324 GLY B C 1
ATOM 2080 O O . GLY B 2 40 ? -24.532 14.339 4.234 1.00 73.58 324 GLY B O 1
ATOM 2081 N N . PHE B 2 41 ? -25.885 12.707 4.981 1.00 65.94 325 PHE B N 1
ATOM 2082 C CA . PHE B 2 41 ? -27.061 13.561 5.000 1.00 62.07 325 PHE B CA 1
ATOM 2083 C C . PHE B 2 41 ? -27.592 13.670 6.416 1.00 54.05 325 PHE B C 1
ATOM 2084 O O . PHE B 2 41 ? -27.407 12.772 7.229 1.00 52.31 325 PHE B O 1
ATOM 2092 N N . GLU B 2 42 ? -28.242 14.787 6.708 1.00 58.33 326 GLU B N 1
ATOM 2093 C CA . GLU B 2 42 ? -28.789 15.028 8.032 1.00 58.76 326 GLU B CA 1
ATOM 2094 C C . GLU B 2 42 ? -30.041 15.881 7.935 1.00 63.05 326 GLU B C 1
ATOM 2095 O O . GLU B 2 42 ? -30.319 16.482 6.897 1.00 65.71 326 GLU B O 1
ATOM 2101 N N . VAL B 2 43 ? -30.795 15.933 9.024 1.00 65.15 327 VAL B N 1
ATOM 2102 C CA . VAL B 2 43 ? -31.939 16.827 9.108 1.00 69.57 327 VAL B CA 1
ATOM 2103 C C . VAL B 2 43 ? -31.606 17.915 10.126 1.00 76.49 327 VAL B C 1
ATOM 2104 O O . VAL B 2 43 ? -30.986 17.632 11.144 1.00 76.97 327 VAL B O 1
ATOM 2108 N N . VAL B 2 44 ? -31.984 19.159 9.843 1.00 82.57 328 VAL B N 1
ATOM 2109 C CA . VAL B 2 44 ? -31.659 20.266 10.743 1.00 89.38 328 VAL B CA 1
ATOM 2110 C C . VAL B 2 44 ? -32.906 20.909 11.348 1.00 94.27 328 VAL B C 1
ATOM 2111 O O . VAL B 2 44 ? -33.786 21.382 10.627 1.00 95.33 328 VAL B O 1
ATOM 2115 N N . GLU B 2 45 ? -32.971 20.925 12.678 1.00 96.80 329 GLU B N 1
ATOM 2116 C CA . GLU B 2 45 ? -34.102 21.509 13.395 1.00 94.86 329 GLU B CA 1
ATOM 2117 C C . GLU B 2 45 ? -33.634 22.548 14.409 1.00 97.80 329 GLU B C 1
ATOM 2118 O O . GLU B 2 45 ? -32.901 23.478 14.069 1.00 101.65 329 GLU B O 1
ATOM 2120 N N . VAL B 2 48 ? -27.627 22.103 14.928 1.00 93.15 332 VAL B N 1
ATOM 2121 C CA . VAL B 2 48 ? -28.924 21.638 15.406 1.00 89.27 332 VAL B CA 1
ATOM 2122 C C . VAL B 2 48 ? -29.471 20.519 14.518 1.00 89.32 332 VAL B C 1
ATOM 2123 O O . VAL B 2 48 ? -30.619 20.578 14.068 1.00 87.71 332 VAL B O 1
ATOM 2125 N N . GLY B 2 49 ? -28.654 19.494 14.279 1.00 89.97 333 GLY B N 1
ATOM 2126 C CA . GLY B 2 49 ? -28.995 18.470 13.304 1.00 85.68 333 GLY B CA 1
ATOM 2127 C C . GLY B 2 49 ? -28.967 17.018 13.756 1.00 83.16 333 GLY B C 1
ATOM 2128 O O . GLY B 2 49 ? -28.180 16.638 14.623 1.00 88.01 333 GLY B O 1
ATOM 2129 N N . ALA B 2 50 ? -29.827 16.204 13.142 1.00 75.46 334 ALA B N 1
ATOM 2130 C CA . ALA B 2 50 ? -29.945 14.779 13.464 1.00 65.49 334 ALA B CA 1
ATOM 2131 C C . ALA B 2 50 ? -29.909 13.914 12.202 1.00 62.75 334 ALA B C 1
ATOM 2132 O O . ALA B 2 50 ? -29.913 14.437 11.086 1.00 67.57 334 ALA B O 1
ATOM 2134 N N . THR B 2 51 ? -29.886 12.595 12.377 1.00 54.50 335 THR B N 1
ATOM 2135 C CA . THR B 2 51 ? -29.821 11.680 11.239 1.00 49.74 335 THR B CA 1
ATOM 2136 C C . THR B 2 51 ? -31.127 10.916 11.007 1.00 45.55 335 THR B C 1
ATOM 2137 O O . THR B 2 51 ? -31.240 10.134 10.058 1.00 47.34 335 THR B O 1
ATOM 2141 N N . SER B 2 52 ? -32.112 11.138 11.868 1.00 40.57 336 SER B N 1
ATOM 2142 C CA . SER B 2 52 ? -33.434 10.566 11.641 1.00 37.26 336 SER B CA 1
ATOM 2143 C C . SER B 2 52 ? -34.517 11.403 12.294 1.00 34.81 336 SER B C 1
ATOM 2144 O O . SER B 2 52 ? -34.257 12.169 13.223 1.00 34.18 336 SER B O 1
ATOM 2147 N N . PHE B 2 53 ? -35.736 11.252 11.801 1.00 29.09 337 PHE B N 1
ATOM 2148 C CA . PHE B 2 53 ? -36.879 11.899 12.418 1.00 33.17 337 PHE B CA 1
ATOM 2149 C C . PHE B 2 53 ? -38.120 11.065 12.151 1.00 31.78 337 PHE B C 1
ATOM 2150 O O . PHE B 2 53 ? -38.100 10.171 11.300 1.00 29.18 337 PHE B O 1
ATOM 2158 N N . TYR B 2 54 ? -39.192 11.352 12.886 1.00 34.03 338 TYR B N 1
ATOM 2159 C CA . TYR B 2 54 ? -40.449 10.641 12.710 1.00 29.84 338 TYR B CA 1
ATOM 2160 C C . TYR B 2 54 ? -41.449 11.466 11.922 1.00 29.58 338 TYR B C 1
ATOM 2161 O O . TYR B 2 54 ? -41.476 12.686 12.021 1.00 30.26 338 TYR B O 1
ATOM 2170 N N . SER B 2 55 ? -42.283 10.791 11.146 1.00 30.44 339 SER B N 1
ATOM 2171 C CA . SER B 2 55 ? -43.344 11.476 10.430 1.00 32.22 339 SER B CA 1
ATOM 2172 C C . SER B 2 55 ? -44.645 10.685 10.542 1.00 33.07 339 SER B C 1
ATOM 2173 O O . SER B 2 55 ? -44.669 9.464 10.349 1.00 31.66 339 SER B O 1
ATOM 2176 N N . THR B 2 56 ? -45.720 11.394 10.866 1.00 33.21 340 THR B N 1
ATOM 2177 C CA . THR B 2 56 ? -47.021 10.777 11.077 1.00 33.79 340 THR B CA 1
ATOM 2178 C C . THR B 2 56 ? -47.976 11.096 9.932 1.00 34.52 340 THR B C 1
ATOM 2179 O O . THR B 2 56 ? -48.032 12.234 9.454 1.00 34.53 340 THR B O 1
ATOM 2183 N N . CYS B 2 57 ? -48.713 10.085 9.483 1.00 31.96 341 CYS B N 1
ATOM 2184 C CA . CYS B 2 57 ? -49.738 10.287 8.466 1.00 31.69 341 CYS B CA 1
ATOM 2185 C C . CYS B 2 57 ? -50.951 10.944 9.111 1.00 33.50 341 CYS B C 1
ATOM 2186 O O . CYS B 2 57 ? -51.660 10.320 9.895 1.00 32.92 341 CYS B O 1
ATOM 2189 N N . GLN B 2 58 ? -51.180 12.207 8.770 1.00 36.53 342 GLN B N 1
ATOM 2190 C CA . GLN B 2 58 ? -52.216 13.012 9.404 1.00 37.60 342 GLN B CA 1
ATOM 2191 C C . GLN B 2 58 ? -53.581 12.833 8.738 1.00 40.78 342 GLN B C 1
ATOM 2192 O O . GLN B 2 58 ? -53.690 12.224 7.674 1.00 44.32 342 GLN B O 1
ATOM 2198 N N . SER B 2 59 ? -54.620 13.378 9.362 1.00 41.00 343 SER B N 1
ATOM 2199 C CA . SER B 2 59 ? -55.988 13.172 8.888 1.00 43.64 343 SER B CA 1
ATOM 2200 C C . SER B 2 59 ? -56.288 13.886 7.569 1.00 43.03 343 SER B C 1
ATOM 2201 O O . SER B 2 59 ? -57.321 13.648 6.950 1.00 45.15 343 SER B O 1
ATOM 2204 N N . ASN B 2 60 ? -55.388 14.763 7.142 1.00 46.50 344 ASN B N 1
ATOM 2205 C CA . ASN B 2 60 ? -55.569 15.468 5.881 1.00 49.70 344 ASN B CA 1
ATOM 2206 C C . ASN B 2 60 ? -54.813 14.773 4.746 1.00 49.92 344 ASN B C 1
ATOM 2207 O O . ASN B 2 60 ? -54.689 15.304 3.643 1.00 51.57 344 ASN B O 1
ATOM 2212 N N . GLY B 2 61 ? -54.300 13.582 5.033 1.00 48.48 345 GLY B N 1
ATOM 2213 C CA . GLY B 2 61 ? -53.585 12.807 4.039 1.00 49.67 345 GLY B CA 1
ATOM 2214 C C . GLY B 2 61 ? -52.192 13.335 3.751 1.00 47.65 345 GLY B C 1
ATOM 2215 O O . GLY B 2 61 ? -51.566 12.944 2.764 1.00 46.91 345 GLY B O 1
ATOM 2216 N N . LYS B 2 62 ? -51.701 14.221 4.612 1.00 44.45 346 LYS B N 1
ATOM 2217 C CA . LYS B 2 62 ? -50.344 14.744 4.469 1.00 43.17 346 LYS B CA 1
ATOM 2218 C C . LYS B 2 62 ? -49.465 14.291 5.622 1.00 41.33 346 LYS B C 1
ATOM 2219 O O . LYS B 2 62 ? -49.945 14.085 6.739 1.00 38.53 346 LYS B O 1
ATOM 2225 N N . TRP B 2 63 ? -48.176 14.132 5.348 1.00 42.50 347 TRP B N 1
ATOM 2226 C CA . TRP B 2 63 ? -47.226 13.740 6.383 1.00 36.96 347 TRP B CA 1
ATOM 2227 C C . TRP B 2 63 ? -46.859 14.912 7.276 1.00 36.15 347 TRP B C 1
ATOM 2228 O O . TRP B 2 63 ? -46.669 16.028 6.799 1.00 45.67 347 TRP B O 1
ATOM 2239 N N . SER B 2 64 ? -46.769 14.659 8.574 1.00 33.39 348 SER B N 1
ATOM 2240 C CA . SER B 2 64 ? -46.295 15.671 9.507 1.00 36.75 348 SER B CA 1
ATOM 2241 C C . SER B 2 64 ? -44.801 15.858 9.326 1.00 41.11 348 SER B C 1
ATOM 2242 O O . SER B 2 64 ? -44.156 15.076 8.626 1.00 40.03 348 SER B O 1
ATOM 2245 N N . ASN B 2 65 ? -44.250 16.874 9.983 1.00 49.23 349 ASN B N 1
ATOM 2246 C CA . ASN B 2 65 ? -42.839 17.210 9.827 1.00 57.90 349 ASN B CA 1
ATOM 2247 C C . ASN B 2 65 ? -42.459 17.320 8.363 1.00 60.47 349 ASN B C 1
ATOM 2248 O O . ASN B 2 65 ? -41.367 16.919 7.962 1.00 58.13 349 ASN B O 1
ATOM 2253 N N . SER B 2 66 ? -43.379 17.858 7.570 1.00 65.96 350 SER B N 1
ATOM 2254 C CA . SER B 2 66 ? -43.118 18.123 6.171 1.00 72.16 350 SER B CA 1
ATOM 2255 C C . SER B 2 66 ? -42.004 19.162 6.063 1.00 76.87 350 SER B C 1
ATOM 2256 O O . SER B 2 66 ? -41.469 19.377 4.986 1.00 77.35 350 SER B O 1
ATOM 2259 N N . LYS B 2 67 ? -41.643 19.794 7.184 1.00 79.92 351 LYS B N 1
ATOM 2260 C CA . LYS B 2 67 ? -40.595 20.821 7.182 1.00 85.61 351 LYS B CA 1
ATOM 2261 C C . LYS B 2 67 ? -39.190 20.226 7.406 1.00 84.23 351 LYS B C 1
ATOM 2262 O O . LYS B 2 67 ? -38.193 20.928 7.303 1.00 89.75 351 LYS B O 1
ATOM 2268 N N . LEU B 2 68 ? -39.121 18.922 7.633 1.00 74.77 352 LEU B N 1
ATOM 2269 C CA . LEU B 2 68 ? -37.839 18.275 7.851 1.00 65.42 352 LEU B CA 1
ATOM 2270 C C . LEU B 2 68 ? -37.404 17.467 6.620 1.00 65.19 352 LEU B C 1
ATOM 2271 O O . LEU B 2 68 ? -38.116 16.561 6.196 1.00 64.97 352 LEU B O 1
ATOM 2276 N N . LYS B 2 69 ? -36.261 17.837 6.035 1.00 69.45 353 LYS B N 1
ATOM 2277 C CA . LYS B 2 69 ? -35.654 17.120 4.915 1.00 72.18 353 LYS B CA 1
ATOM 2278 C C . LYS B 2 69 ? -34.269 16.586 5.264 1.00 73.17 353 LYS B C 1
ATOM 2279 O O . LYS B 2 69 ? -33.562 17.144 6.109 1.00 79.17 353 LYS B O 1
ATOM 2285 N N . CYS B 2 70 ? -33.846 15.559 4.543 1.00 65.60 354 CYS B N 1
ATOM 2286 C CA . CYS B 2 70 ? -32.472 15.102 4.650 1.00 58.52 354 CYS B CA 1
ATOM 2287 C C . CYS B 2 70 ? -31.575 15.828 3.649 1.00 59.24 354 CYS B C 1
ATOM 2288 O O . CYS B 2 70 ? -31.681 15.631 2.439 1.00 63.64 354 CYS B O 1
ATOM 2291 N N . GLN B 2 71 ? -30.691 16.672 4.174 1.00 79.63 355 GLN B N 1
ATOM 2292 C CA . GLN B 2 71 ? -29.809 17.489 3.350 1.00 74.75 355 GLN B CA 1
ATOM 2293 C C . GLN B 2 71 ? -28.350 17.141 3.620 1.00 72.41 355 GLN B C 1
ATOM 2294 O O . GLN B 2 71 ? -28.021 16.654 4.703 1.00 71.64 355 GLN B O 1
ATOM 2300 N N . PRO B 2 72 ? -27.470 17.379 2.631 1.00 69.72 356 PRO B N 1
ATOM 2301 C CA . PRO B 2 72 ? -26.037 17.107 2.781 1.00 62.70 356 PRO B CA 1
ATOM 2302 C C . PRO B 2 72 ? -25.450 17.677 4.066 1.00 61.61 356 PRO B C 1
ATOM 2303 O O . PRO B 2 72 ? -25.823 18.766 4.501 1.00 64.26 356 PRO B O 1
ATOM 2307 N N . VAL B 2 73 ? -24.548 16.916 4.671 1.00 58.40 357 VAL B N 1
ATOM 2308 C CA . VAL B 2 73 ? -23.869 17.319 5.890 1.00 61.11 357 VAL B CA 1
ATOM 2309 C C . VAL B 2 73 ? -22.824 18.405 5.604 1.00 63.85 357 VAL B C 1
ATOM 2310 O O . VAL B 2 73 ? -22.101 18.334 4.608 1.00 63.61 357 VAL B O 1
ATOM 2314 N N . ASP B 2 74 ? -22.751 19.410 6.474 1.00 64.21 358 ASP B N 1
ATOM 2315 C CA . ASP B 2 74 ? -21.842 20.532 6.266 1.00 60.50 358 ASP B CA 1
ATOM 2316 C C . ASP B 2 74 ? -20.754 20.583 7.336 1.00 57.64 358 ASP B C 1
ATOM 2317 O O . ASP B 2 74 ? -21.024 20.909 8.490 1.00 59.81 358 ASP B O 1
ATOM 2322 N N . CYS B 2 75 ? -19.520 20.281 6.940 1.00 53.66 359 CYS B N 1
ATOM 2323 C CA . CYS B 2 75 ? -18.393 20.280 7.870 1.00 54.28 359 CYS B CA 1
ATOM 2324 C C . CYS B 2 75 ? -17.974 21.694 8.260 1.00 58.36 359 CYS B C 1
ATOM 2325 O O . CYS B 2 75 ? -17.202 21.882 9.203 1.00 59.51 359 CYS B O 1
ATOM 2328 N N . GLY B 2 76 ? -18.479 22.684 7.528 1.00 57.64 360 GLY B N 1
ATOM 2329 C CA . GLY B 2 76 ? -18.173 24.072 7.812 1.00 57.12 360 GLY B CA 1
ATOM 2330 C C . GLY B 2 76 ? -16.799 24.496 7.329 1.00 54.44 360 GLY B C 1
ATOM 2331 O O . GLY B 2 76 ? -15.997 23.672 6.890 1.00 50.55 360 GLY B O 1
ATOM 2332 N N . ILE B 2 77 ? -16.541 25.797 7.405 1.00 57.49 361 ILE B N 1
ATOM 2333 C CA . ILE B 2 77 ? -15.260 26.371 7.012 1.00 54.98 361 ILE B CA 1
ATOM 2334 C C . ILE B 2 77 ? -14.107 25.706 7.761 1.00 50.71 361 ILE B C 1
ATOM 2335 O O . ILE B 2 77 ? -14.115 25.661 8.989 1.00 54.59 361 ILE B O 1
ATOM 2340 N N . PRO B 2 78 ? -13.123 25.171 7.020 1.00 44.62 362 PRO B N 1
ATOM 2341 C CA . PRO B 2 78 ? -11.954 24.518 7.618 1.00 44.37 362 PRO B CA 1
ATOM 2342 C C . PRO B 2 78 ? -11.260 25.423 8.626 1.00 49.78 362 PRO B C 1
ATOM 2343 O O . PRO B 2 78 ? -11.124 26.616 8.361 1.00 54.08 362 PRO B O 1
ATOM 2347 N N . GLU B 2 79 ? -10.834 24.882 9.761 1.00 50.67 363 GLU B N 1
ATOM 2348 C CA . GLU B 2 79 ? -10.121 25.706 10.727 1.00 55.61 363 GLU B CA 1
ATOM 2349 C C . GLU B 2 79 ? -8.650 25.820 10.361 1.00 54.04 363 GLU B C 1
ATOM 2350 O O . GLU B 2 79 ? -8.023 24.851 9.940 1.00 51.74 363 GLU B O 1
ATOM 2356 N N . SER B 2 80 ? -8.114 27.024 10.509 1.00 57.11 364 SER B N 1
ATOM 2357 C CA . SER B 2 80 ? -6.733 27.300 10.151 1.00 54.73 364 SER B CA 1
ATOM 2358 C C . SER B 2 80 ? -5.775 26.737 11.188 1.00 49.32 364 SER B C 1
ATOM 2359 O O . SER B 2 80 ? -6.130 26.592 12.357 1.00 49.52 364 SER B O 1
ATOM 2362 N N . ILE B 2 81 ? -4.562 26.415 10.751 1.00 44.16 365 ILE B N 1
ATOM 2363 C CA . ILE B 2 81 ? -3.529 25.933 11.662 1.00 44.30 365 ILE B CA 1
ATOM 2364 C C . ILE B 2 81 ? -2.352 26.903 11.717 1.00 41.56 365 ILE B C 1
ATOM 2365 O O . ILE B 2 81 ? -2.168 27.729 10.822 1.00 40.29 365 ILE B O 1
ATOM 2370 N N . GLU B 2 82 ? -1.559 26.806 12.777 1.00 42.55 366 GLU B N 1
ATOM 2371 C CA . GLU B 2 82 ? -0.374 27.642 12.896 1.00 48.45 366 GLU B CA 1
ATOM 2372 C C . GLU B 2 82 ? 0.676 27.235 11.862 1.00 42.85 366 GLU B C 1
ATOM 2373 O O . GLU B 2 82 ? 0.924 26.045 11.653 1.00 42.64 366 GLU B O 1
ATOM 2379 N N . ASN B 2 83 ? 1.260 28.232 11.202 1.00 39.45 367 ASN B N 1
ATOM 2380 C CA . ASN B 2 83 ? 2.365 28.029 10.262 1.00 41.26 367 ASN B CA 1
ATOM 2381 C C . ASN B 2 83 ? 1.958 27.261 9.011 1.00 42.66 367 ASN B C 1
ATOM 2382 O O . ASN B 2 83 ? 2.802 26.671 8.331 1.00 40.37 367 ASN B O 1
ATOM 2387 N N . GLY B 2 84 ? 0.665 27.273 8.706 1.00 43.83 368 GLY B N 1
ATOM 2388 C CA . GLY B 2 84 ? 0.155 26.549 7.558 1.00 43.11 368 GLY B CA 1
ATOM 2389 C C . GLY B 2 84 ? -0.973 27.263 6.836 1.00 45.67 368 GLY B C 1
ATOM 2390 O O . GLY B 2 84 ? -1.482 28.284 7.295 1.00 48.18 368 GLY B O 1
ATOM 2391 N N . LYS B 2 85 ? -1.369 26.711 5.698 1.00 46.10 369 LYS B N 1
ATOM 2392 C CA . LYS B 2 85 ? -2.396 27.320 4.870 1.00 49.70 369 LYS B CA 1
ATOM 2393 C C . LYS B 2 85 ? -3.386 26.263 4.406 1.00 46.51 369 LYS B C 1
ATOM 2394 O O . LYS B 2 85 ? -3.020 25.108 4.175 1.00 44.70 369 LYS B O 1
ATOM 2400 N N . VAL B 2 86 ? -4.648 26.655 4.300 1.00 45.91 370 VAL B N 1
ATOM 2401 C CA . VAL B 2 86 ? -5.640 25.818 3.644 1.00 48.11 370 VAL B CA 1
ATOM 2402 C C . VAL B 2 86 ? -6.484 26.675 2.697 1.00 54.71 370 VAL B C 1
ATOM 2403 O O . VAL B 2 86 ? -7.092 27.671 3.099 1.00 54.78 370 VAL B O 1
ATOM 2407 N N . GLU B 2 87 ? -6.500 26.301 1.424 1.00 61.86 371 GLU B N 1
ATOM 2408 C CA . GLU B 2 87 ? -7.233 27.093 0.447 1.00 73.57 371 GLU B CA 1
ATOM 2409 C C . GLU B 2 87 ? -8.736 26.840 0.555 1.00 67.12 371 GLU B C 1
ATOM 2410 O O . GLU B 2 87 ? -9.192 25.703 0.682 1.00 58.04 371 GLU B O 1
ATOM 2416 N N . ASP B 2 88 ? -9.489 27.932 0.521 1.00 70.97 372 ASP B N 1
ATOM 2417 C CA . ASP B 2 88 ? -10.928 27.907 0.731 1.00 73.58 372 ASP B CA 1
ATOM 2418 C C . ASP B 2 88 ? -11.648 27.147 -0.376 1.00 67.99 372 ASP B C 1
ATOM 2419 O O . ASP B 2 88 ? -11.574 27.534 -1.539 1.00 71.33 372 ASP B O 1
ATOM 2424 N N . PRO B 2 89 ? -12.360 26.069 -0.010 1.00 60.47 373 PRO B N 1
ATOM 2425 C CA . PRO B 2 89 ? -13.070 25.198 -0.956 1.00 55.15 373 PRO B CA 1
ATOM 2426 C C . PRO B 2 89 ? -14.377 25.803 -1.457 1.00 56.19 373 PRO B C 1
ATOM 2427 O O . PRO B 2 89 ? -14.995 26.607 -0.755 1.00 55.27 373 PRO B O 1
ATOM 2431 N N . GLU B 2 90 ? -14.795 25.411 -2.657 1.00 58.57 374 GLU B N 1
ATOM 2432 C CA . GLU B 2 90 ? -16.010 25.950 -3.249 1.00 63.14 374 GLU B CA 1
ATOM 2433 C C . GLU B 2 90 ? -17.216 25.570 -2.401 1.00 64.36 374 GLU B C 1
ATOM 2434 O O . GLU B 2 90 ? -18.148 26.358 -2.251 1.00 66.68 374 GLU B O 1
ATOM 2440 N N . SER B 2 91 ? -17.188 24.364 -1.839 1.00 63.43 375 SER B N 1
ATOM 2441 C CA . SER B 2 91 ? -18.235 23.927 -0.921 1.00 66.76 375 SER B CA 1
ATOM 2442 C C . SER B 2 91 ? -17.635 23.190 0.272 1.00 62.94 375 SER B C 1
ATOM 2443 O O . SER B 2 91 ? -16.559 22.604 0.172 1.00 60.88 375 SER B O 1
ATOM 2446 N N . THR B 2 92 ? -18.337 23.231 1.400 1.00 61.26 376 THR B N 1
ATOM 2447 C CA . THR B 2 92 ? -17.916 22.520 2.598 1.00 56.16 376 THR B CA 1
ATOM 2448 C C . THR B 2 92 ? -18.913 21.417 2.929 1.00 58.86 376 THR B C 1
ATOM 2449 O O . THR B 2 92 ? -19.032 20.992 4.079 1.00 58.02 376 THR B O 1
ATOM 2453 N N . LEU B 2 93 ? -19.634 20.961 1.911 1.00 63.32 377 LEU B N 1
ATOM 2454 C CA . LEU B 2 93 ? -20.635 19.918 2.093 1.00 62.50 377 LEU B CA 1
ATOM 2455 C C . LEU B 2 93 ? -19.990 18.539 2.106 1.00 59.31 377 LEU B C 1
ATOM 2456 O O . LEU B 2 93 ? -18.805 18.400 1.813 1.00 57.08 377 LEU B O 1
ATOM 2461 N N . PHE B 2 94 ? -20.783 17.530 2.453 1.00 60.14 378 PHE B N 1
ATOM 2462 C CA . PHE B 2 94 ? -20.334 16.141 2.476 1.00 57.25 378 PHE B CA 1
ATOM 2463 C C . PHE B 2 94 ? -19.632 15.734 1.181 1.00 56.16 378 PHE B C 1
ATOM 2464 O O . PHE B 2 94 ? -20.172 15.910 0.088 1.00 59.57 378 PHE B O 1
ATOM 2472 N N . GLY B 2 95 ? -18.422 15.202 1.309 1.00 53.33 379 GLY B N 1
ATOM 2473 C CA . GLY B 2 95 ? -17.669 14.749 0.156 1.00 51.53 379 GLY B CA 1
ATOM 2474 C C . GLY B 2 95 ? -16.701 15.778 -0.398 1.00 52.33 379 GLY B C 1
ATOM 2475 O O . GLY B 2 95 ? -15.924 15.480 -1.305 1.00 51.80 379 GLY B O 1
ATOM 2476 N N . SER B 2 96 ? -16.746 16.991 0.143 1.00 54.13 380 SER B N 1
ATOM 2477 C CA . SER B 2 96 ? -15.827 18.046 -0.276 1.00 53.98 380 SER B CA 1
ATOM 2478 C C . SER B 2 96 ? -14.410 17.771 0.236 1.00 50.75 380 SER B C 1
ATOM 2479 O O . SER B 2 96 ? -14.231 17.186 1.303 1.00 49.69 380 SER B O 1
ATOM 2482 N N . VAL B 2 97 ? -13.408 18.196 -0.530 1.00 50.34 381 VAL B N 1
ATOM 2483 C CA . VAL B 2 97 ? -12.013 17.921 -0.196 1.00 48.95 381 VAL B CA 1
ATOM 2484 C C . VAL B 2 97 ? -11.188 19.196 -0.038 1.00 45.71 381 VAL B C 1
ATOM 2485 O O . VAL B 2 97 ? -11.206 20.070 -0.903 1.00 44.93 381 VAL B O 1
ATOM 2489 N N . ILE B 2 98 ? -10.453 19.288 1.065 1.00 43.34 382 ILE B N 1
ATOM 2490 C CA . ILE B 2 98 ? -9.531 20.399 1.284 1.00 43.42 382 ILE B CA 1
ATOM 2491 C C . ILE B 2 98 ? -8.088 19.914 1.424 1.00 46.07 382 ILE B C 1
ATOM 2492 O O . ILE B 2 98 ? -7.843 18.745 1.728 1.00 46.48 382 ILE B O 1
ATOM 2497 N N . ARG B 2 99 ? -7.134 20.813 1.205 1.00 50.94 383 ARG B N 1
ATOM 2498 C CA . ARG B 2 99 ? -5.722 20.477 1.363 1.00 55.12 383 ARG B CA 1
ATOM 2499 C C . ARG B 2 99 ? -5.002 21.483 2.255 1.00 49.56 383 ARG B C 1
ATOM 2500 O O . ARG B 2 99 ? -5.037 22.687 2.006 1.00 50.80 383 ARG B O 1
ATOM 2508 N N . TYR B 2 100 ? -4.362 20.975 3.304 1.00 43.05 384 TYR B N 1
ATOM 2509 C CA . TYR B 2 100 ? -3.477 21.781 4.134 1.00 39.13 384 TYR B CA 1
ATOM 2510 C C . TYR B 2 100 ? -2.052 21.672 3.624 1.00 41.07 384 TYR B C 1
ATOM 2511 O O . TYR B 2 100 ? -1.611 20.594 3.234 1.00 45.22 384 TYR B O 1
ATOM 2520 N N . THR B 2 101 ? -1.330 22.783 3.631 1.00 37.11 385 THR B N 1
ATOM 2521 C CA . THR B 2 101 ? 0.091 22.752 3.330 1.00 43.89 385 THR B CA 1
ATOM 2522 C C . THR B 2 101 ? 0.835 23.652 4.311 1.00 46.93 385 THR B C 1
ATOM 2523 O O . THR B 2 101 ? 0.362 24.734 4.658 1.00 51.24 385 THR B O 1
ATOM 2527 N N . CYS B 2 102 ? 1.993 23.200 4.770 1.00 44.78 386 CYS B N 1
ATOM 2528 C CA . CYS B 2 102 ? 2.781 23.981 5.713 1.00 42.57 386 CYS B CA 1
ATOM 2529 C C . CYS B 2 102 ? 3.514 25.102 4.987 1.00 45.49 386 CYS B C 1
ATOM 2530 O O . CYS B 2 102 ? 3.654 25.069 3.765 1.00 43.81 386 CYS B O 1
ATOM 2533 N N . GLU B 2 103 ? 3.978 26.096 5.736 1.00 40.34 387 GLU B N 1
ATOM 2534 C CA . GLU B 2 103 ? 4.806 27.142 5.151 1.00 48.34 387 GLU B CA 1
ATOM 2535 C C . GLU B 2 103 ? 6.207 26.616 4.872 1.00 48.24 387 GLU B C 1
ATOM 2536 O O . GLU B 2 103 ? 7.110 26.737 5.702 1.00 51.04 387 GLU B O 1
ATOM 2542 N N . GLU B 2 104 ? 6.378 26.024 3.699 1.00 49.52 388 GLU B N 1
ATOM 2543 C CA . GLU B 2 104 ? 7.669 25.496 3.287 1.00 57.80 388 GLU B CA 1
ATOM 2544 C C . GLU B 2 104 ? 8.502 26.607 2.645 1.00 62.47 388 GLU B C 1
ATOM 2545 O O . GLU B 2 104 ? 7.949 27.524 2.037 1.00 61.87 388 GLU B O 1
ATOM 2551 N N . PRO B 2 105 ? 9.838 26.531 2.773 1.00 36.65 389 PRO B N 1
ATOM 2552 C CA . PRO B 2 105 ? 10.593 25.421 3.361 1.00 37.09 389 PRO B CA 1
ATOM 2553 C C . PRO B 2 105 ? 10.931 25.581 4.841 1.00 38.19 389 PRO B C 1
ATOM 2554 O O . PRO B 2 105 ? 11.774 24.838 5.335 1.00 45.27 389 PRO B O 1
ATOM 2558 N N . TYR B 2 106 ? 10.302 26.514 5.542 1.00 33.47 390 TYR B N 1
ATOM 2559 C CA . TYR B 2 106 ? 10.703 26.778 6.920 1.00 27.90 390 TYR B CA 1
ATOM 2560 C C . TYR B 2 106 ? 9.891 25.976 7.924 1.00 31.12 390 TYR B C 1
ATOM 2561 O O . TYR B 2 106 ? 10.256 25.876 9.094 1.00 32.27 390 TYR B O 1
ATOM 2570 N N . TYR B 2 107 ? 8.801 25.378 7.459 1.00 31.84 391 TYR B N 1
ATOM 2571 C CA . TYR B 2 107 ? 8.010 24.494 8.305 1.00 30.06 391 TYR B CA 1
ATOM 2572 C C . TYR B 2 107 ? 7.683 23.209 7.567 1.00 33.24 391 TYR B C 1
ATOM 2573 O O . TYR B 2 107 ? 7.711 23.161 6.337 1.00 37.74 391 TYR B O 1
ATOM 2582 N N . TYR B 2 108 ? 7.368 22.167 8.322 1.00 29.04 392 TYR B N 1
ATOM 2583 C CA . TYR B 2 108 ? 6.977 20.905 7.722 1.00 32.21 392 TYR B CA 1
ATOM 2584 C C . TYR B 2 108 ? 5.899 20.243 8.574 1.00 36.09 392 TYR B C 1
ATOM 2585 O O . TYR B 2 108 ? 5.697 20.608 9.736 1.00 34.23 392 TYR B O 1
ATOM 2594 N N . MET B 2 109 ? 5.205 19.276 7.981 1.00 38.60 393 MET B N 1
ATOM 2595 C CA . MET B 2 109 ? 4.100 18.602 8.640 1.00 39.38 393 MET B CA 1
ATOM 2596 C C . MET B 2 109 ? 4.634 17.498 9.542 1.00 46.27 393 MET B C 1
ATOM 2597 O O . MET B 2 109 ? 5.090 16.460 9.070 1.00 53.02 393 MET B O 1
ATOM 2602 N N . GLU B 2 110 ? 4.583 17.739 10.844 1.00 50.64 394 GLU B N 1
ATOM 2603 C CA . GLU B 2 110 ? 5.177 16.845 11.834 1.00 58.89 394 GLU B CA 1
ATOM 2604 C C . GLU B 2 110 ? 4.476 15.491 11.928 1.00 60.69 394 GLU B C 1
ATOM 2605 O O . GLU B 2 110 ? 5.129 14.449 11.984 1.00 64.17 394 GLU B O 1
ATOM 2611 N N . ASN B 2 111 ? 3.147 15.512 11.950 1.00 58.16 395 ASN B N 1
ATOM 2612 C CA . ASN B 2 111 ? 2.366 14.290 12.109 1.00 58.55 395 ASN B CA 1
ATOM 2613 C C . ASN B 2 111 ? 2.003 13.630 10.780 1.00 59.33 395 ASN B C 1
ATOM 2614 O O . ASN B 2 111 ? 1.197 12.697 10.743 1.00 61.43 395 ASN B O 1
ATOM 2619 N N . GLY B 2 112 ? 2.600 14.116 9.696 1.00 57.79 396 GLY B N 1
ATOM 2620 C CA . GLY B 2 112 ? 2.373 13.562 8.372 1.00 59.90 396 GLY B CA 1
ATOM 2621 C C . GLY B 2 112 ? 0.926 13.632 7.918 1.00 63.44 396 GLY B C 1
ATOM 2622 O O . GLY B 2 112 ? 0.224 14.611 8.184 1.00 65.58 396 GLY B O 1
ATOM 2623 N N . GLY B 2 113 ? 0.480 12.587 7.228 1.00 61.71 397 GLY B N 1
ATOM 2624 C CA . GLY B 2 113 ? -0.894 12.502 6.772 1.00 56.70 397 GLY B CA 1
ATOM 2625 C C . GLY B 2 113 ? -1.106 13.011 5.359 1.00 54.11 397 GLY B C 1
ATOM 2626 O O . GLY B 2 113 ? -2.038 12.585 4.676 1.00 56.08 397 GLY B O 1
ATOM 2627 N N . GLY B 2 114 ? -0.253 13.932 4.921 1.00 51.12 398 GLY B N 1
ATOM 2628 C CA . GLY B 2 114 ? -0.337 14.462 3.570 1.00 50.39 398 GLY B CA 1
ATOM 2629 C C . GLY B 2 114 ? -1.121 15.760 3.459 1.00 50.39 398 GLY B C 1
ATOM 2630 O O . GLY B 2 114 ? -1.121 16.403 2.407 1.00 50.99 398 GLY B O 1
ATOM 2631 N N . GLY B 2 115 ? -1.801 16.137 4.540 1.00 45.64 399 GLY B N 1
ATOM 2632 C CA . GLY B 2 115 ? -2.549 17.381 4.582 1.00 40.32 399 GLY B CA 1
ATOM 2633 C C . GLY B 2 115 ? -3.894 17.371 3.874 1.00 41.34 399 GLY B C 1
ATOM 2634 O O . GLY B 2 115 ? -4.550 18.406 3.781 1.00 43.18 399 GLY B O 1
ATOM 2635 N N . GLU B 2 116 ? -4.324 16.215 3.378 1.00 41.29 400 GLU B N 1
ATOM 2636 C CA . GLU B 2 116 ? -5.581 16.163 2.639 1.00 42.51 400 GLU B CA 1
ATOM 2637 C C . GLU B 2 116 ? -6.750 15.665 3.488 1.00 42.68 400 GLU B C 1
ATOM 2638 O O . GLU B 2 116 ? -6.695 14.584 4.079 1.00 43.80 400 GLU B O 1
ATOM 2644 N N . TYR B 2 117 ? -7.808 16.470 3.539 1.00 38.62 401 TYR B N 1
ATOM 2645 C CA . TYR B 2 117 ? -8.974 16.172 4.357 1.00 39.10 401 TYR B CA 1
ATOM 2646 C C . TYR B 2 117 ? -10.254 16.225 3.533 1.00 43.32 401 TYR B C 1
ATOM 2647 O O . TYR B 2 117 ? -10.377 17.032 2.605 1.00 44.62 401 TYR B O 1
ATOM 2656 N N . HIS B 2 118 ? -11.201 15.354 3.868 1.00 44.36 402 HIS B N 1
ATOM 2657 C CA . HIS B 2 118 ? -12.503 15.366 3.215 1.00 48.37 402 HIS B CA 1
ATOM 2658 C C . HIS B 2 118 ? -13.625 15.459 4.240 1.00 46.01 402 HIS B C 1
ATOM 2659 O O . HIS B 2 118 ? -13.422 15.179 5.421 1.00 42.36 402 HIS B O 1
ATOM 2666 N N . CYS B 2 119 ? -14.805 15.869 3.784 1.00 48.56 403 CYS B N 1
ATOM 2667 C CA . CYS B 2 119 ? -15.956 16.028 4.670 1.00 47.92 403 CYS B CA 1
ATOM 2668 C C . CYS B 2 119 ? -16.677 14.698 4.864 1.00 49.52 403 CYS B C 1
ATOM 2669 O O . CYS B 2 119 ? -17.367 14.220 3.961 1.00 52.29 403 CYS B O 1
ATOM 2672 N N . ALA B 2 120 ? -16.512 14.106 6.044 1.00 49.24 404 ALA B N 1
ATOM 2673 C CA . ALA B 2 120 ? -17.046 12.774 6.323 1.00 52.50 404 ALA B CA 1
ATOM 2674 C C . ALA B 2 120 ? -18.532 12.797 6.660 1.00 55.96 404 ALA B C 1
ATOM 2675 O O . ALA B 2 120 ? -19.118 13.856 6.883 1.00 55.78 404 ALA B O 1
ATOM 2677 N N . GLY B 2 121 ? -19.129 11.612 6.708 1.00 56.82 405 GLY B N 1
ATOM 2678 C CA . GLY B 2 121 ? -20.541 11.484 7.003 1.00 57.06 405 GLY B CA 1
ATOM 2679 C C . GLY B 2 121 ? -20.918 12.030 8.366 1.00 58.69 405 GLY B C 1
ATOM 2680 O O . GLY B 2 121 ? -22.041 12.486 8.560 1.00 58.88 405 GLY B O 1
ATOM 2681 N N . ASN B 2 122 ? -19.987 11.994 9.315 1.00 61.69 406 ASN B N 1
ATOM 2682 C CA . ASN B 2 122 ? -20.300 12.435 10.670 1.00 63.96 406 ASN B CA 1
ATOM 2683 C C . ASN B 2 122 ? -20.091 13.937 10.881 1.00 60.00 406 ASN B C 1
ATOM 2684 O O . ASN B 2 122 ? -20.329 14.454 11.968 1.00 56.46 406 ASN B O 1
ATOM 2689 N N . GLY B 2 123 ? -19.653 14.634 9.836 1.00 61.04 407 GLY B N 1
ATOM 2690 C CA . GLY B 2 123 ? -19.571 16.083 9.878 1.00 57.48 407 GLY B CA 1
ATOM 2691 C C . GLY B 2 123 ? -18.203 16.669 10.172 1.00 55.64 407 GLY B C 1
ATOM 2692 O O . GLY B 2 123 ? -18.058 17.887 10.278 1.00 57.04 407 GLY B O 1
ATOM 2693 N N . SER B 2 124 ? -17.194 15.817 10.306 1.00 50.49 408 SER B N 1
ATOM 2694 C CA . SER B 2 124 ? -15.845 16.314 10.548 1.00 48.86 408 SER B CA 1
ATOM 2695 C C . SER B 2 124 ? -14.984 16.257 9.293 1.00 43.55 408 SER B C 1
ATOM 2696 O O . SER B 2 124 ? -15.153 15.385 8.442 1.00 41.96 408 SER B O 1
ATOM 2699 N N . TRP B 2 125 ? -14.071 17.210 9.176 1.00 42.35 409 TRP B N 1
ATOM 2700 C CA . TRP B 2 125 ? -13.000 17.102 8.202 1.00 41.09 409 TRP B CA 1
ATOM 2701 C C . TRP B 2 125 ? -12.049 15.997 8.647 1.00 41.86 409 TRP B C 1
ATOM 2702 O O . TRP B 2 125 ? -11.430 16.105 9.704 1.00 38.90 409 TRP B O 1
ATOM 2713 N N . VAL B 2 126 ? -11.935 14.933 7.861 1.00 45.12 410 VAL B N 1
ATOM 2714 C CA . VAL B 2 126 ? -11.075 13.821 8.261 1.00 48.53 410 VAL B CA 1
ATOM 2715 C C . VAL B 2 126 ? -10.004 13.471 7.231 1.00 49.88 410 VAL B C 1
ATOM 2716 O O . VAL B 2 126 ? -10.191 13.638 6.022 1.00 46.70 410 VAL B O 1
ATOM 2720 N N . ASN B 2 127 ? -8.877 12.990 7.744 1.00 53.61 411 ASN B N 1
ATOM 2721 C CA . ASN B 2 127 ? -7.757 12.522 6.938 1.00 55.66 411 ASN B CA 1
ATOM 2722 C C . ASN B 2 127 ? -7.581 11.030 7.177 1.00 57.87 411 ASN B C 1
ATOM 2723 O O . ASN B 2 127 ? -7.797 10.557 8.292 1.00 58.56 411 ASN B O 1
ATOM 2728 N N . GLU B 2 128 ? -7.197 10.292 6.141 1.00 61.97 412 GLU B N 1
ATOM 2729 C CA . GLU B 2 128 ? -7.130 8.833 6.224 1.00 73.35 412 GLU B CA 1
ATOM 2730 C C . GLU B 2 128 ? -6.200 8.345 7.334 1.00 73.96 412 GLU B C 1
ATOM 2731 O O . GLU B 2 128 ? -6.471 7.334 7.983 1.00 77.94 412 GLU B O 1
ATOM 2737 N N . VAL B 2 129 ? -5.116 9.077 7.560 1.00 68.22 413 VAL B N 1
ATOM 2738 C CA . VAL B 2 129 ? -4.142 8.708 8.580 1.00 65.90 413 VAL B CA 1
ATOM 2739 C C . VAL B 2 129 ? -4.488 9.301 9.946 1.00 63.43 413 VAL B C 1
ATOM 2740 O O . VAL B 2 129 ? -4.583 8.577 10.939 1.00 64.21 413 VAL B O 1
ATOM 2744 N N . LEU B 2 130 ? -4.685 10.617 9.985 1.00 59.63 414 LEU B N 1
ATOM 2745 C CA . LEU B 2 130 ? -4.848 11.344 11.243 1.00 54.82 414 LEU B CA 1
ATOM 2746 C C . LEU B 2 130 ? -6.294 11.425 11.739 1.00 52.96 414 LEU B C 1
ATOM 2747 O O . LEU B 2 130 ? -6.552 11.970 12.812 1.00 51.62 414 LEU B O 1
ATOM 2752 N N . GLY B 2 131 ? -7.237 10.896 10.967 1.00 51.01 415 GLY B N 1
ATOM 2753 C CA . GLY B 2 131 ? -8.636 11.068 11.306 1.00 48.87 415 GLY B CA 1
ATOM 2754 C C . GLY B 2 131 ? -8.983 12.545 11.292 1.00 49.77 415 GLY B C 1
ATOM 2755 O O . GLY B 2 131 ? -8.638 13.249 10.343 1.00 48.52 415 GLY B O 1
ATOM 2756 N N . PRO B 2 132 ? -9.663 13.027 12.346 1.00 50.18 416 PRO B N 1
ATOM 2757 C CA . PRO B 2 132 ? -10.051 14.439 12.437 1.00 45.34 416 PRO B CA 1
ATOM 2758 C C . PRO B 2 132 ? -8.950 15.330 13.019 1.00 46.15 416 PRO B C 1
ATOM 2759 O O . PRO B 2 132 ? -9.113 16.551 13.074 1.00 47.15 416 PRO B O 1
ATOM 2763 N N . GLU B 2 133 ? -7.846 14.729 13.447 1.00 46.08 417 GLU B N 1
ATOM 2764 C CA . GLU B 2 133 ? -6.716 15.502 13.945 1.00 48.14 417 GLU B CA 1
ATOM 2765 C C . GLU B 2 133 ? -6.095 16.311 12.809 1.00 48.44 417 GLU B C 1
ATOM 2766 O O . GLU B 2 133 ? -5.780 15.768 11.750 1.00 51.32 417 GLU B O 1
ATOM 2772 N N . LEU B 2 134 ? -5.931 17.610 13.035 1.00 45.34 418 LEU B N 1
ATOM 2773 C CA . LEU B 2 134 ? -5.385 18.513 12.026 1.00 41.28 418 LEU B CA 1
ATOM 2774 C C . LEU B 2 134 ? -3.863 18.398 11.927 1.00 39.70 418 LEU B C 1
ATOM 2775 O O . LEU B 2 134 ? -3.213 17.932 12.864 1.00 41.09 418 LEU B O 1
ATOM 2780 N N . PRO B 2 135 ? -3.286 18.825 10.791 1.00 38.56 419 PRO B N 1
ATOM 2781 C CA . PRO B 2 135 ? -1.823 18.783 10.693 1.00 39.36 419 PRO B CA 1
ATOM 2782 C C . PRO B 2 135 ? -1.160 19.720 11.694 1.00 42.13 419 PRO B C 1
ATOM 2783 O O . PRO B 2 135 ? -1.735 20.750 12.057 1.00 41.10 419 PRO B O 1
ATOM 2787 N N . LYS B 2 136 ? 0.033 19.355 12.152 1.00 44.98 420 LYS B N 1
ATOM 2788 C CA . LYS B 2 136 ? 0.827 20.260 12.970 1.00 46.32 420 LYS B CA 1
ATOM 2789 C C . LYS B 2 136 ? 2.045 20.730 12.173 1.00 42.95 420 LYS B C 1
ATOM 2790 O O . LYS B 2 136 ? 2.880 19.923 11.763 1.00 43.53 420 LYS B O 1
ATOM 2796 N N . CYS B 2 137 ? 2.131 22.035 11.938 1.00 39.63 421 CYS B N 1
ATOM 2797 C CA . CYS B 2 137 ? 3.254 22.610 11.198 1.00 38.45 421 CYS B CA 1
ATOM 2798 C C . CYS B 2 137 ? 4.312 23.180 12.137 1.00 40.56 421 CYS B C 1
ATOM 2799 O O . CYS B 2 137 ? 4.086 24.191 12.804 1.00 45.86 421 CYS B O 1
ATOM 2802 N N . VAL B 2 138 ? 5.468 22.525 12.179 1.00 35.90 422 VAL B N 1
ATOM 2803 C CA . VAL B 2 138 ? 6.535 22.889 13.101 1.00 35.28 422 VAL B CA 1
ATOM 2804 C C . VAL B 2 138 ? 7.808 23.262 12.336 1.00 37.34 422 VAL B C 1
ATOM 2805 O O . VAL B 2 138 ? 7.977 22.855 11.183 1.00 37.13 422 VAL B O 1
ATOM 2809 N N . PRO B 2 139 ? 8.703 24.048 12.970 1.00 34.75 423 PRO B N 1
ATOM 2810 C CA . PRO B 2 139 ? 9.937 24.482 12.306 1.00 31.20 423 PRO B CA 1
ATOM 2811 C C . PRO B 2 139 ? 10.806 23.338 11.789 1.00 30.68 423 PRO B C 1
ATOM 2812 O O . PRO B 2 139 ? 10.933 22.299 12.443 1.00 30.92 423 PRO B O 1
ATOM 2816 N N . VAL B 2 140 ? 11.378 23.539 10.606 1.00 29.27 424 VAL B N 1
ATOM 2817 C CA . VAL B 2 140 ? 12.470 22.710 10.123 1.00 28.57 424 VAL B CA 1
ATOM 2818 C C . VAL B 2 140 ? 13.743 23.128 10.852 1.00 31.00 424 VAL B C 1
ATOM 2819 O O . VAL B 2 140 ? 14.093 24.310 10.881 1.00 31.59 424 VAL B O 1
ATOM 2823 N N . CYS B 2 141 ? 14.439 22.174 11.453 1.00 32.09 425 CYS B N 1
ATOM 2824 C CA . CYS B 2 141 ? 15.617 22.521 12.237 1.00 34.69 425 CYS B CA 1
ATOM 2825 C C . CYS B 2 141 ? 16.914 22.156 11.521 1.00 38.85 425 CYS B C 1
ATOM 2826 O O . CYS B 2 141 ? 16.961 21.201 10.738 1.00 39.48 425 CYS B O 1
ATOM 2829 N N . GLY B 2 142 ? 17.959 22.937 11.780 1.00 29.05 426 GLY B N 1
ATOM 2830 C CA . GLY B 2 142 ? 19.310 22.581 11.379 1.00 30.32 426 GLY B CA 1
ATOM 2831 C C . GLY B 2 142 ? 19.695 22.777 9.923 1.00 42.91 426 GLY B C 1
ATOM 2832 O O . GLY B 2 142 ? 20.761 22.325 9.498 1.00 40.15 426 GLY B O 1
ATOM 2833 N N . VAL B 2 143 ? 18.850 23.455 9.155 1.00 29.20 427 VAL B N 1
ATOM 2834 C CA . VAL B 2 143 ? 19.166 23.714 7.756 1.00 40.35 427 VAL B CA 1
ATOM 2835 C C . VAL B 2 143 ? 19.549 25.177 7.543 1.00 36.71 427 VAL B C 1
ATOM 2836 O O . VAL B 2 143 ? 18.701 26.066 7.647 1.00 32.50 427 VAL B O 1
ATOM 2840 N N . PRO B 2 144 ? 20.831 25.433 7.241 1.00 32.35 428 PRO B N 1
ATOM 2841 C CA . PRO B 2 144 ? 21.238 26.807 6.923 1.00 32.20 428 PRO B CA 1
ATOM 2842 C C . PRO B 2 144 ? 20.561 27.249 5.635 1.00 29.16 428 PRO B C 1
ATOM 2843 O O . PRO B 2 144 ? 20.350 26.409 4.762 1.00 32.41 428 PRO B O 1
ATOM 2847 N N . ARG B 2 145 ? 20.206 28.522 5.514 1.00 29.91 429 ARG B N 1
ATOM 2848 C CA . ARG B 2 145 ? 19.564 28.981 4.290 1.00 32.92 429 ARG B CA 1
ATOM 2849 C C . ARG B 2 145 ? 20.575 28.951 3.140 1.00 35.72 429 ARG B C 1
ATOM 2850 O O . ARG B 2 145 ? 20.245 28.546 2.028 1.00 40.21 429 ARG B O 1
ATOM 2858 N N . GLU B 2 146 ? 21.804 29.373 3.417 1.00 34.51 430 GLU B N 1
ATOM 2859 C CA . GLU B 2 146 ? 22.916 29.198 2.476 1.00 39.36 430 GLU B CA 1
ATOM 2860 C C . GLU B 2 146 ? 24.126 28.614 3.199 1.00 37.68 430 GLU B C 1
ATOM 2861 O O . GLU B 2 146 ? 24.374 28.924 4.367 1.00 37.46 430 GLU B O 1
ATOM 2867 N N . PRO B 2 147 ? 24.879 27.753 2.508 1.00 37.26 431 PRO B N 1
ATOM 2868 C CA . PRO B 2 147 ? 26.056 27.110 3.097 1.00 39.50 431 PRO B CA 1
ATOM 2869 C C . PRO B 2 147 ? 27.137 28.116 3.460 1.00 42.94 431 PRO B C 1
ATOM 2870 O O . PRO B 2 147 ? 27.374 29.054 2.698 1.00 47.38 431 PRO B O 1
ATOM 2874 N N . PHE B 2 148 ? 27.782 27.926 4.606 1.00 40.85 432 PHE B N 1
ATOM 2875 C CA . PHE B 2 148 ? 28.937 28.741 4.956 1.00 41.98 432 PHE B CA 1
ATOM 2876 C C . PHE B 2 148 ? 30.087 28.424 4.006 1.00 46.51 432 PHE B C 1
ATOM 2877 O O . PHE B 2 148 ? 30.450 27.266 3.818 1.00 45.25 432 PHE B O 1
ATOM 2885 N N . GLU B 2 149 ? 30.646 29.460 3.397 1.00 53.57 433 GLU B N 1
ATOM 2886 C CA . GLU B 2 149 ? 31.771 29.285 2.493 1.00 61.16 433 GLU B CA 1
ATOM 2887 C C . GLU B 2 149 ? 33.022 29.895 3.104 1.00 63.36 433 GLU B C 1
ATOM 2888 O O . GLU B 2 149 ? 33.104 31.107 3.309 1.00 61.80 433 GLU B O 1
ATOM 2894 N N . GLU B 2 150 ? 33.988 29.037 3.410 1.00 68.54 434 GLU B N 1
ATOM 2895 C CA . GLU B 2 150 ? 35.226 29.454 4.052 1.00 74.09 434 GLU B CA 1
ATOM 2896 C C . GLU B 2 150 ? 36.103 30.258 3.096 1.00 76.14 434 GLU B C 1
ATOM 2897 O O . GLU B 2 150 ? 36.128 29.990 1.891 1.00 77.69 434 GLU B O 1
ATOM 2903 N N . LYS B 2 151 ? 36.816 31.243 3.637 1.00 74.23 435 LYS B N 1
ATOM 2904 C CA . LYS B 2 151 ? 37.700 32.090 2.835 1.00 73.77 435 LYS B CA 1
ATOM 2905 C C . LYS B 2 151 ? 38.931 31.325 2.349 1.00 76.01 435 LYS B C 1
ATOM 2906 O O . LYS B 2 151 ? 39.703 30.799 3.155 1.00 75.56 435 LYS B O 1
ATOM 2908 N N . GLN B 2 152 ? 39.107 31.269 1.030 1.00 77.52 436 GLN B N 1
ATOM 2909 C CA . GLN B 2 152 ? 40.256 30.593 0.430 1.00 78.67 436 GLN B CA 1
ATOM 2910 C C . GLN B 2 152 ? 41.529 31.412 0.614 1.00 75.74 436 GLN B C 1
ATOM 2911 O O . GLN B 2 152 ? 42.155 31.373 1.673 1.00 73.72 436 GLN B O 1
ATOM 2913 N N . LYS C 3 18 ? 64.195 31.537 20.795 1.00 105.25 3 LYS I N 1
ATOM 2914 C CA . LYS C 3 18 ? 64.135 30.902 19.484 1.00 106.79 3 LYS I CA 1
ATOM 2915 C C . LYS C 3 18 ? 64.157 31.944 18.368 1.00 108.66 3 LYS I C 1
ATOM 2916 O O . LYS C 3 18 ? 63.908 33.126 18.608 1.00 106.13 3 LYS I O 1
ATOM 2918 N N . LYS C 3 19 ? 64.456 31.496 17.151 1.00 112.24 4 LYS I N 1
ATOM 2919 C CA . LYS C 3 19 ? 64.538 32.388 15.996 1.00 112.88 4 LYS I CA 1
ATOM 2920 C C . LYS C 3 19 ? 63.227 32.415 15.213 1.00 111.54 4 LYS I C 1
ATOM 2921 O O . LYS C 3 19 ? 62.502 31.421 15.162 1.00 111.96 4 LYS I O 1
ATOM 2923 N N . LEU C 3 20 ? 62.930 33.559 14.604 1.00 108.79 5 LEU I N 1
ATOM 2924 C CA . LEU C 3 20 ? 61.697 33.726 13.844 1.00 103.50 5 LEU I CA 1
ATOM 2925 C C . LEU C 3 20 ? 61.668 32.830 12.609 1.00 106.80 5 LEU I C 1
ATOM 2926 O O . LEU C 3 20 ? 62.692 32.645 11.949 1.00 110.30 5 LEU I O 1
ATOM 2931 N N . PRO C 3 21 ? 60.489 32.265 12.299 1.00 105.08 6 PRO I N 1
ATOM 2932 C CA . PRO C 3 21 ? 60.303 31.396 11.134 1.00 105.39 6 PRO I CA 1
ATOM 2933 C C . PRO C 3 21 ? 59.887 32.172 9.888 1.00 104.98 6 PRO I C 1
ATOM 2934 O O . PRO C 3 21 ? 59.263 33.226 10.007 1.00 103.63 6 PRO I O 1
ATOM 2938 N N . LYS C 3 22 ? 60.233 31.660 8.711 1.00 106.19 7 LYS I N 1
ATOM 2939 C CA . LYS C 3 22 ? 59.794 32.270 7.462 1.00 104.73 7 LYS I CA 1
ATOM 2940 C C . LYS C 3 22 ? 58.287 32.090 7.301 1.00 101.10 7 LYS I C 1
ATOM 2941 O O . LYS C 3 22 ? 57.738 31.051 7.663 1.00 98.01 7 LYS I O 1
ATOM 2943 N N . CYS C 3 23 ? 57.618 33.103 6.763 1.00 102.07 8 CYS I N 1
ATOM 2944 C CA . CYS C 3 23 ? 56.165 33.062 6.656 1.00 102.86 8 CYS I CA 1
ATOM 2945 C C . CYS C 3 23 ? 55.678 33.221 5.218 1.00 109.07 8 CYS I C 1
ATOM 2946 O O . CYS C 3 23 ? 56.020 34.187 4.542 1.00 114.38 8 CYS I O 1
ATOM 2949 N N . GLN C 3 24 ? 54.883 32.266 4.750 1.00 107.24 9 GLN I N 1
ATOM 2950 C CA . GLN C 3 24 ? 54.206 32.422 3.469 1.00 105.13 9 GLN I CA 1
ATOM 2951 C C . GLN C 3 24 ? 52.864 33.108 3.706 1.00 100.23 9 GLN I C 1
ATOM 2952 O O . GLN C 3 24 ? 52.480 34.021 2.976 1.00 102.96 9 GLN I O 1
ATOM 2954 N N . LYS C 3 25 ? 52.162 32.664 4.745 1.00 92.17 10 LYS I N 1
ATOM 2955 C CA . LYS C 3 25 ? 50.917 33.287 5.175 1.00 82.39 10 LYS I CA 1
ATOM 2956 C C . LYS C 3 25 ? 50.917 33.405 6.694 1.00 78.94 10 LYS I C 1
ATOM 2957 O O . LYS C 3 25 ? 51.876 32.998 7.348 1.00 80.21 10 LYS I O 1
ATOM 2959 N N . GLN C 3 26 ? 49.846 33.961 7.252 1.00 75.07 11 GLN I N 1
ATOM 2960 C CA . GLN C 3 26 ? 49.737 34.128 8.699 1.00 72.16 11 GLN I CA 1
ATOM 2961 C C . GLN C 3 26 ? 49.772 32.781 9.420 1.00 70.73 11 GLN I C 1
ATOM 2962 O O . GLN C 3 26 ? 50.317 32.668 10.517 1.00 70.28 11 GLN I O 1
ATOM 2968 N N . GLU C 3 27 ? 49.201 31.761 8.786 1.00 70.69 12 GLU I N 1
ATOM 2969 C CA . GLU C 3 27 ? 49.128 30.424 9.371 1.00 71.09 12 GLU I CA 1
ATOM 2970 C C . GLU C 3 27 ? 50.507 29.845 9.681 1.00 75.62 12 GLU I C 1
ATOM 2971 O O . GLU C 3 27 ? 50.653 29.030 10.591 1.00 76.04 12 GLU I O 1
ATOM 2973 N N . ASP C 3 28 ? 51.516 30.270 8.926 1.00 79.55 13 ASP I N 1
ATOM 2974 C CA . ASP C 3 28 ? 52.862 29.725 9.069 1.00 85.42 13 ASP I CA 1
ATOM 2975 C C . ASP C 3 28 ? 53.576 30.225 10.322 1.00 84.87 13 ASP I C 1
ATOM 2976 O O . ASP C 3 28 ? 54.427 29.526 10.875 1.00 87.23 13 ASP I O 1
ATOM 2981 N N . CYS C 3 29 ? 53.231 31.430 10.766 1.00 81.75 14 CYS I N 1
ATOM 2982 C CA . CYS C 3 29 ? 53.871 32.033 11.933 1.00 79.70 14 CYS I CA 1
ATOM 2983 C C . CYS C 3 29 ? 53.497 31.277 13.206 1.00 81.29 14 CYS I C 1
ATOM 2984 O O . CYS C 3 29 ? 54.254 31.263 14.179 1.00 86.24 14 CYS I O 1
ATOM 2987 N N . GLY C 3 30 ? 52.321 30.656 13.193 1.00 77.63 15 GLY I N 1
ATOM 2988 C CA . GLY C 3 30 ? 51.896 29.778 14.268 1.00 74.32 15 GLY I CA 1
ATOM 2989 C C . GLY C 3 30 ? 51.499 30.485 15.546 1.00 74.66 15 GLY I C 1
ATOM 2990 O O . GLY C 3 30 ? 51.328 29.849 16.585 1.00 78.32 15 GLY I O 1
ATOM 2991 N N . SER C 3 31 ? 51.349 31.803 15.478 1.00 71.26 16 SER I N 1
ATOM 2992 C CA . SER C 3 31 ? 50.973 32.581 16.650 1.00 68.18 16 SER I CA 1
ATOM 2993 C C . SER C 3 31 ? 50.330 33.893 16.235 1.00 67.32 16 SER I C 1
ATOM 2994 O O . SER C 3 31 ? 50.757 34.513 15.262 1.00 70.92 16 SER I O 1
ATOM 2997 N N . TRP C 3 32 ? 49.305 34.315 16.971 1.00 63.57 17 TRP I N 1
ATOM 2998 C CA . TRP C 3 32 ? 48.627 35.571 16.665 1.00 61.94 17 TRP I CA 1
ATOM 2999 C C . TRP C 3 32 ? 49.411 36.764 17.200 1.00 63.36 17 TRP I C 1
ATOM 3000 O O . TRP C 3 32 ? 49.044 37.915 16.965 1.00 62.88 17 TRP I O 1
ATOM 3011 N N . ASP C 3 33 ? 50.495 36.482 17.914 1.00 66.98 18 ASP I N 1
ATOM 3012 C CA . ASP C 3 33 ? 51.403 37.525 18.376 1.00 71.70 18 ASP I CA 1
ATOM 3013 C C . ASP C 3 33 ? 52.374 37.932 17.271 1.00 72.52 18 ASP I C 1
ATOM 3014 O O . ASP C 3 33 ? 53.242 38.773 17.484 1.00 73.33 18 ASP I O 1
ATOM 3019 N N . LEU C 3 34 ? 52.222 37.325 16.095 1.00 73.86 19 LEU I N 1
ATOM 3020 C CA . LEU C 3 34 ? 53.121 37.565 14.970 1.00 77.80 19 LEU I CA 1
ATOM 3021 C C . LEU C 3 34 ? 52.363 38.021 13.720 1.00 80.10 19 LEU I C 1
ATOM 3022 O O . LEU C 3 34 ? 51.157 37.808 13.603 1.00 78.48 19 LEU I O 1
ATOM 3027 N N . LYS C 3 35 ? 53.080 38.645 12.787 1.00 84.86 20 LYS I N 1
ATOM 3028 C CA . LYS C 3 35 ? 52.485 39.121 11.540 1.00 85.98 20 LYS I CA 1
ATOM 3029 C C . LYS C 3 35 ? 53.489 39.040 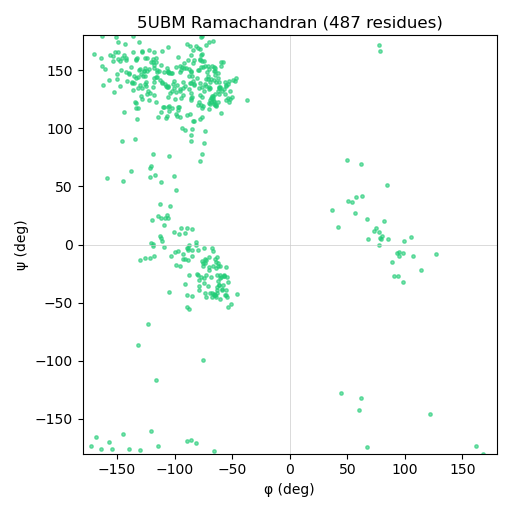10.395 1.00 91.75 20 LYS I C 1
ATOM 3030 O O . LYS C 3 35 ? 54.646 39.417 10.556 1.00 95.43 20 LYS I O 1
ATOM 3032 N N . CYS C 3 36 ? 53.046 38.562 9.236 1.00 105.55 21 CYS I N 1
ATOM 3033 C CA . CYS C 3 36 ? 53.956 38.335 8.114 1.00 109.52 21 CYS I CA 1
ATOM 3034 C C . CYS C 3 36 ? 54.125 39.572 7.227 1.00 114.52 21 CYS I C 1
ATOM 3035 O O . CYS C 3 36 ? 53.281 40.468 7.231 1.00 117.03 21 CYS I O 1
ATOM 3038 N N . ASN C 3 37 ? 55.219 39.611 6.465 1.00 115.85 22 ASN I N 1
ATOM 3039 C CA . ASN C 3 37 ? 55.527 40.753 5.605 1.00 118.34 22 ASN I CA 1
ATOM 3040 C C . ASN C 3 37 ? 56.202 40.353 4.291 1.00 119.72 22 ASN I C 1
ATOM 3041 O O . ASN C 3 37 ? 56.160 39.190 3.888 1.00 118.18 22 ASN I O 1
ATOM 3046 N N . ASN C 3 38 ? 56.822 41.325 3.627 1.00 122.32 23 ASN I N 1
ATOM 3047 C CA . ASN C 3 38 ? 57.535 41.074 2.376 1.00 124.01 23 ASN I CA 1
ATOM 3048 C C . ASN C 3 38 ? 58.835 40.318 2.635 1.00 123.21 23 ASN I C 1
ATOM 3049 O O . ASN C 3 38 ? 59.163 39.366 1.928 1.00 120.77 23 ASN I O 1
ATOM 3051 N N . VAL C 3 39 ? 59.577 40.758 3.647 1.00 125.41 24 VAL I N 1
ATOM 3052 C CA . VAL C 3 39 ? 60.747 40.025 4.114 1.00 124.77 24 VAL I CA 1
ATOM 3053 C C . VAL C 3 39 ? 60.281 38.827 4.933 1.00 121.53 24 VAL I C 1
ATOM 3054 O O . VAL C 3 39 ? 60.313 38.847 6.166 1.00 120.69 24 VAL I O 1
ATOM 3056 N N . THR C 3 40 ? 59.838 37.791 4.231 1.00 118.86 25 THR I N 1
ATOM 3057 C CA . THR C 3 40 ? 59.215 36.633 4.858 1.00 112.65 25 THR I CA 1
ATOM 3058 C C . THR C 3 40 ? 60.190 35.847 5.729 1.00 113.07 25 THR I C 1
ATOM 3059 O O . THR C 3 40 ? 59.934 35.620 6.913 1.00 111.62 25 THR I O 1
ATOM 3063 N N . CYS C 3 43 ? 58.841 35.426 9.706 1.00 93.37 28 CYS I N 1
ATOM 3064 C CA . CYS C 3 43 ? 57.683 36.079 10.301 1.00 93.73 28 CYS I CA 1
ATOM 3065 C C . CYS C 3 43 ? 58.147 37.194 11.227 1.00 98.42 28 CYS I C 1
ATOM 3066 O O . CYS C 3 43 ? 59.334 37.300 11.522 1.00 101.89 28 CYS I O 1
ATOM 3069 N N . GLU C 3 44 ? 57.214 38.018 11.692 1.00 99.38 29 GLU I N 1
ATOM 3070 C CA . GLU C 3 44 ? 57.575 39.257 12.378 1.00 101.84 29 GLU I CA 1
ATOM 3071 C C . GLU C 3 44 ? 56.734 39.515 13.637 1.00 101.42 29 GLU I C 1
ATOM 3072 O O . GLU C 3 44 ? 55.521 39.292 13.642 1.00 98.17 29 GLU I O 1
ATOM 3078 N N . CYS C 3 45 ? 57.391 39.986 14.697 1.00 101.23 30 CYS I N 1
ATOM 3079 C CA . CYS C 3 45 ? 56.731 40.260 15.977 1.00 97.10 30 CYS I CA 1
ATOM 3080 C C . CYS C 3 45 ? 55.621 41.292 15.872 1.00 93.21 30 CYS I C 1
ATOM 3081 O O . CYS C 3 45 ? 55.873 42.467 15.610 1.00 94.39 30 CYS I O 1
ATOM 3084 N N . ARG C 3 46 ? 54.390 40.851 16.093 1.00 89.53 31 ARG I N 1
ATOM 3085 C CA . ARG C 3 46 ? 53.272 41.774 16.164 1.00 88.69 31 ARG I CA 1
ATOM 3086 C C . ARG C 3 46 ? 53.159 42.328 17.576 1.00 90.00 31 ARG I C 1
ATOM 3087 O O . ARG C 3 46 ? 53.118 41.579 18.552 1.00 90.47 31 ARG I O 1
ATOM 3095 N N . ASN C 3 47 ? 53.127 43.648 17.681 1.00 101.53 32 ASN I N 1
ATOM 3096 C CA . ASN C 3 47 ? 52.976 44.292 18.973 1.00 97.54 32 ASN I CA 1
ATOM 3097 C C . ASN C 3 47 ? 51.679 45.084 19.006 1.00 95.76 32 ASN I C 1
ATOM 3098 O O . ASN C 3 47 ? 51.677 46.301 19.199 1.00 95.17 32 ASN I O 1
ATOM 3103 N N . GLN C 3 48 ? 50.577 44.367 18.802 1.00 95.59 33 GLN I N 1
ATOM 3104 C CA . GLN C 3 48 ? 49.251 44.964 18.748 1.00 97.41 33 GLN I CA 1
ATOM 3105 C C . GLN C 3 48 ? 48.915 45.682 20.046 1.00 91.21 33 GLN I C 1
ATOM 3106 O O . GLN C 3 48 ? 49.440 45.345 21.108 1.00 88.29 33 GLN I O 1
ATOM 3112 N N . VAL C 3 49 ? 48.046 46.680 19.952 1.00 88.77 34 VAL I N 1
ATOM 3113 C CA . VAL C 3 49 ? 47.602 47.394 21.135 1.00 84.04 34 VAL I CA 1
ATOM 3114 C C . VAL C 3 49 ? 46.819 46.436 22.013 1.00 78.99 34 VAL I C 1
ATOM 3115 O O . VAL C 3 49 ? 45.923 45.743 21.534 1.00 82.90 34 VAL I O 1
ATOM 3119 N N . CYS C 3 50 ? 47.167 46.379 23.292 1.00 72.19 35 CYS I N 1
ATOM 3120 C CA . CYS C 3 50 ? 46.472 45.486 24.208 1.00 66.86 35 CYS I CA 1
ATOM 3121 C C . CYS C 3 50 ? 45.227 46.161 24.764 1.00 64.80 35 CYS I C 1
ATOM 3122 O O . CYS C 3 50 ? 45.248 47.350 25.082 1.00 66.59 35 CYS I O 1
ATOM 3125 N N . GLY C 3 51 ? 44.147 45.390 24.867 1.00 63.10 36 GLY I N 1
ATOM 3126 C CA . GLY C 3 51 ? 42.861 45.897 25.311 1.00 64.20 36 GLY I CA 1
ATOM 3127 C C . GLY C 3 51 ? 42.928 46.671 26.611 1.00 65.69 36 GLY I C 1
ATOM 3128 O O . GLY C 3 51 ? 42.431 47.795 26.703 1.00 58.13 36 GLY I O 1
ATOM 3129 N N . ARG C 3 52 ? 43.550 46.072 27.619 1.00 64.08 37 ARG I N 1
ATOM 3130 C CA . ARG C 3 52 ? 43.701 46.737 28.906 1.00 64.63 37 ARG I CA 1
ATOM 3131 C C . ARG C 3 52 ? 45.174 46.875 29.279 1.00 66.35 37 ARG I C 1
ATOM 3132 O O . ARG C 3 52 ? 45.525 47.602 30.208 1.00 67.85 37 ARG I O 1
ATOM 3140 N N . GLY C 3 53 ? 46.030 46.178 28.539 1.00 67.03 38 GLY I N 1
ATOM 3141 C CA . GLY C 3 53 ? 47.466 46.283 28.720 1.00 67.39 38 GLY I CA 1
ATOM 3142 C C . GLY C 3 53 ? 47.978 45.731 30.036 1.00 65.40 38 GLY I C 1
ATOM 3143 O O . GLY C 3 53 ? 47.227 45.143 30.814 1.00 61.78 38 GLY I O 1
ATOM 3144 N N . CYS C 3 54 ? 49.271 45.921 30.276 1.00 68.41 39 CYS I N 1
ATOM 3145 C CA . CYS C 3 54 ? 49.909 45.477 31.508 1.00 69.09 39 CYS I CA 1
ATOM 3146 C C . CYS C 3 54 ? 50.634 46.634 32.181 1.00 74.37 39 CYS I C 1
ATOM 3147 O O . CYS C 3 54 ? 51.068 47.571 31.511 1.00 79.84 39 CYS I O 1
ATOM 3150 N N . PRO C 3 55 ? 50.767 46.575 33.514 1.00 73.49 40 PRO I N 1
ATOM 3151 C CA . PRO C 3 55 ? 51.497 47.620 34.238 1.00 78.03 40 PRO I CA 1
ATOM 3152 C C . PRO C 3 55 ? 53.004 47.550 33.988 1.00 82.73 40 PRO I C 1
ATOM 3153 O O . PRO C 3 55 ? 53.512 46.472 33.686 1.00 80.85 40 PRO I O 1
ATOM 3157 N N . LYS C 3 56 ? 53.687 48.687 34.107 1.00 89.74 41 LYS I N 1
ATOM 3158 C CA . LYS C 3 56 ? 55.148 48.763 34.004 1.00 95.63 41 LYS I CA 1
ATOM 3159 C C . LYS C 3 56 ? 55.703 47.956 32.832 1.00 97.10 41 LYS I C 1
ATOM 3160 O O . LYS C 3 56 ? 55.255 48.102 31.695 1.00 97.71 41 LYS I O 1
ATOM 3162 N N . GLU C 3 57 ? 56.674 47.099 33.125 1.00 97.96 42 GLU I N 1
ATOM 3163 C CA . GLU C 3 57 ? 57.202 46.170 32.136 1.00 98.33 42 GLU I CA 1
ATOM 3164 C C . GLU C 3 57 ? 56.825 44.740 32.517 1.00 96.71 42 GLU I C 1
ATOM 3165 O O . GLU C 3 57 ? 57.686 43.865 32.615 1.00 99.67 42 GLU I O 1
ATOM 3167 N N . ARG C 3 58 ? 55.531 44.509 32.728 1.00 91.75 43 ARG I N 1
ATOM 3168 C CA . ARG C 3 58 ? 55.055 43.227 33.239 1.00 89.90 43 ARG I CA 1
ATOM 3169 C C . ARG C 3 58 ? 54.357 42.376 32.181 1.00 83.57 43 ARG I C 1
ATOM 3170 O O . ARG C 3 58 ? 53.529 41.527 32.512 1.00 77.24 43 ARG I O 1
ATOM 3178 N N . TYR C 3 59 ? 54.694 42.600 30.913 1.00 88.58 44 TYR I N 1
ATOM 3179 C CA . TYR C 3 59 ? 54.162 41.782 29.825 1.00 85.77 44 TYR I CA 1
ATOM 3180 C C . TYR C 3 59 ? 54.912 40.459 29.711 1.00 84.72 44 TYR I C 1
ATOM 3181 O O . TYR C 3 59 ? 56.099 40.372 30.043 1.00 88.92 44 TYR I O 1
ATOM 3190 N N . GLN C 3 60 ? 54.216 39.431 29.240 1.00 77.95 45 GLN I N 1
ATOM 3191 C CA . GLN C 3 60 ? 54.861 38.163 28.935 1.00 81.46 45 GLN I CA 1
ATOM 3192 C C . GLN C 3 60 ? 55.420 38.199 27.521 1.00 84.80 45 GLN I C 1
ATOM 3193 O O . GLN C 3 60 ? 55.043 39.058 26.723 1.00 84.94 45 GLN I O 1
ATOM 3199 N N . ARG C 3 61 ? 56.318 37.268 27.212 1.00 88.32 46 ARG I N 1
ATOM 3200 C CA . ARG C 3 61 ? 56.843 37.139 25.856 1.00 92.84 46 ARG I CA 1
ATOM 3201 C C . ARG C 3 61 ? 57.051 35.678 25.468 1.00 93.37 46 ARG I C 1
ATOM 3202 O O . ARG C 3 61 ? 57.343 34.834 26.314 1.00 94.19 46 ARG I O 1
ATOM 3210 N N . ASP C 3 62 ? 56.894 35.389 24.182 1.00 94.49 47 ASP I N 1
ATOM 3211 C CA . ASP C 3 62 ? 56.943 34.015 23.692 1.00 95.30 47 ASP I CA 1
ATOM 3212 C C . ASP C 3 62 ? 58.359 33.534 23.389 1.00 98.62 47 ASP I C 1
ATOM 3213 O O . ASP C 3 62 ? 59.340 34.180 23.755 1.00 101.10 47 ASP I O 1
ATOM 3218 N N . LYS C 3 63 ? 58.443 32.392 22.711 1.00 98.81 48 LYS I N 1
ATOM 3219 C CA . LYS C 3 63 ? 59.713 31.757 22.362 1.00 102.11 48 LYS I CA 1
ATOM 3220 C C . LYS C 3 63 ? 60.618 32.684 21.559 1.00 103.58 48 LYS I C 1
ATOM 3221 O O . LYS C 3 63 ? 61.843 32.557 21.591 1.00 107.61 48 LYS I O 1
ATOM 3227 N N . TYR C 3 64 ? 60.001 33.611 20.835 1.00 100.92 49 TYR I N 1
ATOM 3228 C CA . TYR C 3 64 ? 60.725 34.549 19.989 1.00 103.53 49 TYR I CA 1
ATOM 3229 C C . TYR C 3 64 ? 60.930 35.876 20.715 1.00 101.07 49 TYR I C 1
ATOM 3230 O O . TYR C 3 64 ? 61.610 36.772 20.216 1.00 104.59 49 TYR I O 1
ATOM 3239 N N . GLY C 3 65 ? 60.330 35.996 21.895 1.00 98.80 50 GLY I N 1
ATOM 3240 C CA . GLY C 3 65 ? 60.472 37.191 22.704 1.00 98.88 50 GLY I CA 1
ATOM 3241 C C . GLY C 3 65 ? 59.540 38.312 22.289 1.00 98.26 50 GLY I C 1
ATOM 3242 O O . GLY C 3 65 ? 59.780 39.476 22.610 1.00 99.75 50 GLY I O 1
ATOM 3243 N N . CYS C 3 66 ? 58.477 37.964 21.571 1.00 95.82 51 CYS I N 1
ATOM 3244 C CA . CYS C 3 66 ? 57.488 38.949 21.150 1.00 95.34 51 CYS I CA 1
ATOM 3245 C C . CYS C 3 66 ? 56.531 39.245 22.293 1.00 91.81 51 CYS I C 1
ATOM 3246 O O . CYS C 3 66 ? 56.168 38.348 23.051 1.00 86.93 51 CYS I O 1
ATOM 3249 N N . ARG C 3 67 ? 56.118 40.502 22.411 1.00 94.97 52 ARG I N 1
ATOM 3250 C CA . ARG C 3 67 ? 55.221 40.904 23.487 1.00 94.25 52 ARG I CA 1
ATOM 3251 C C . ARG C 3 67 ? 53.821 40.320 23.312 1.00 89.29 52 ARG I C 1
ATOM 3252 O O . ARG C 3 67 ? 53.156 40.559 22.301 1.00 87.26 52 ARG I O 1
ATOM 3260 N N . LYS C 3 68 ? 53.381 39.550 24.302 1.00 86.26 53 LYS I N 1
ATOM 3261 C CA . LYS C 3 68 ? 52.013 39.048 24.330 1.00 80.81 53 LYS I CA 1
ATOM 3262 C C . LYS C 3 68 ? 51.087 40.095 24.932 1.00 80.24 53 LYS I C 1
ATOM 3263 O O . LYS C 3 68 ? 51.544 41.080 25.515 1.00 83.19 53 LYS I O 1
ATOM 3269 N N . CYS C 3 69 ? 49.783 39.888 24.790 1.00 76.85 54 CYS I N 1
ATOM 3270 C CA . CYS C 3 69 ? 48.821 40.725 25.492 1.00 73.34 54 CYS I CA 1
ATOM 3271 C C . CYS C 3 69 ? 48.328 39.973 26.722 1.00 68.22 54 CYS I C 1
ATOM 3272 O O . CYS C 3 69 ? 47.134 39.710 26.883 1.00 65.40 54 CYS I O 1
ATOM 3275 N N . LEU C 3 70 ? 49.283 39.624 27.578 1.00 66.11 55 LEU I N 1
ATOM 3276 C CA . LEU C 3 70 ? 49.030 38.880 28.801 1.00 66.24 55 LEU I CA 1
ATOM 3277 C C . LEU C 3 70 ? 50.101 39.234 29.817 1.00 69.65 55 LEU I C 1
ATOM 3278 O O . LEU C 3 70 ? 51.289 39.220 29.497 1.00 76.60 55 LEU I O 1
ATOM 3283 N N . CYS C 3 71 ? 49.685 39.551 31.038 1.00 67.76 56 CYS I N 1
ATOM 3284 C CA . CYS C 3 71 ? 50.617 40.036 32.057 1.00 71.44 56 CYS I CA 1
ATOM 3285 C C . CYS C 3 71 ? 51.329 38.898 32.791 1.00 71.06 56 CYS I C 1
ATOM 3286 O O . CYS C 3 71 ? 50.834 37.772 32.840 1.00 69.42 56 CYS I O 1
ATOM 3289 N N . LYS C 3 72 ? 52.495 39.202 33.355 1.00 73.91 57 LYS I N 1
ATOM 3290 C CA . LYS C 3 72 ? 53.266 38.225 34.119 1.00 75.53 57 LYS I CA 1
ATOM 3291 C C . LYS C 3 72 ? 52.501 37.737 35.348 1.00 76.05 57 LYS I C 1
ATOM 3292 O O . LYS C 3 72 ? 51.962 38.540 36.114 1.00 76.84 57 LYS I O 1
ATOM 3298 N N . GLY C 3 73 ? 52.462 36.419 35.530 1.00 72.45 58 GLY I N 1
ATOM 3299 C CA . GLY C 3 73 ? 51.764 35.815 36.653 1.00 76.91 58 GLY I CA 1
ATOM 3300 C C . GLY C 3 73 ? 50.334 35.423 36.323 1.00 75.14 58 GLY I C 1
ATOM 3301 O O . GLY C 3 73 ? 49.654 34.772 37.119 1.00 74.76 58 GLY I O 1
ATOM 3302 N N . CYS C 3 74 ? 49.879 35.821 35.139 1.00 65.14 59 CYS I N 1
ATOM 3303 C CA . CYS C 3 74 ? 48.517 35.544 34.701 1.00 64.40 59 CYS I CA 1
ATOM 3304 C C . CYS C 3 74 ? 48.495 34.363 33.735 1.00 63.85 59 CYS I C 1
ATOM 3305 O O . CYS C 3 74 ? 49.387 34.233 32.893 1.00 64.95 59 CYS I O 1
ATOM 3308 N N . ASP C 3 75 ? 47.486 33.504 33.848 1.00 57.95 60 ASP I N 1
ATOM 3309 C CA . ASP C 3 75 ? 47.399 32.357 32.948 1.00 57.93 60 ASP I CA 1
ATOM 3310 C C . ASP C 3 75 ? 46.498 32.653 31.749 1.00 54.62 60 ASP I C 1
ATOM 3311 O O . ASP C 3 75 ? 46.557 31.965 30.734 1.00 52.91 60 ASP I O 1
ATOM 3316 N N . GLY C 3 76 ? 45.660 33.675 31.878 1.00 54.04 61 GLY I N 1
ATOM 3317 C CA . GLY C 3 76 ? 44.823 34.113 30.778 1.00 51.53 61 GLY I CA 1
ATOM 3318 C C . GLY C 3 76 ? 43.575 33.282 30.550 1.00 51.61 61 GLY I C 1
ATOM 3319 O O . GLY C 3 76 ? 42.840 33.520 29.591 1.00 53.65 61 GLY I O 1
ATOM 3320 N N . PHE C 3 77 ? 43.333 32.308 31.423 1.00 52.02 62 PHE I N 1
ATOM 3321 C CA . PHE C 3 77 ? 42.125 31.489 31.332 1.00 44.40 62 PHE I CA 1
ATOM 3322 C C . PHE C 3 77 ? 40.884 32.292 31.694 1.00 46.00 62 PHE I C 1
ATOM 3323 O O . PHE C 3 77 ? 40.880 33.030 32.676 1.00 46.72 62 PHE I O 1
ATOM 3331 N N . LYS C 3 78 ? 39.828 32.146 30.899 1.00 45.22 63 LYS I N 1
ATOM 3332 C CA . LYS C 3 78 ? 38.584 32.853 31.173 1.00 43.65 63 LYS I CA 1
ATOM 3333 C C . LYS C 3 78 ? 37.381 32.303 30.414 1.00 43.10 63 LYS I C 1
ATOM 3334 O O . LYS C 3 78 ? 37.522 31.596 29.409 1.00 43.78 63 LYS I O 1
ATOM 3340 N N . CYS C 3 79 ? 36.193 32.634 30.911 1.00 40.16 64 CYS I N 1
ATOM 3341 C CA . CYS C 3 79 ? 34.971 32.444 30.146 1.00 39.55 64 CYS I CA 1
ATOM 3342 C C . CYS C 3 79 ? 35.025 33.380 28.943 1.00 39.83 64 CYS I C 1
ATOM 3343 O O . CYS C 3 79 ? 35.671 34.426 29.001 1.00 39.83 64 CYS I O 1
ATOM 3346 N N . ARG C 3 80 ? 34.355 33.012 27.855 1.00 37.16 65 ARG I N 1
ATOM 3347 C CA . ARG C 3 80 ? 34.451 33.788 26.626 1.00 37.70 65 ARG I CA 1
ATOM 3348 C C . ARG C 3 80 ? 33.261 34.729 26.467 1.00 39.28 65 ARG I C 1
ATOM 3349 O O . ARG C 3 80 ? 32.656 34.856 25.400 1.00 39.00 65 ARG I O 1
ATOM 3357 N N . LEU C 3 81 ? 32.969 35.412 27.564 1.00 46.83 66 LEU I N 1
ATOM 3358 C CA . LEU C 3 81 ? 31.903 36.394 27.643 1.00 42.41 66 LEU I CA 1
ATOM 3359 C C . LEU C 3 81 ? 32.419 37.790 27.303 1.00 43.22 66 LEU I C 1
ATOM 3360 O O . LEU C 3 81 ? 33.494 38.188 27.757 1.00 47.76 66 LEU I O 1
ATOM 3365 N N . GLY C 3 82 ? 31.657 38.534 26.506 1.00 38.27 67 GLY I N 1
ATOM 3366 C CA . GLY C 3 82 ? 32.020 39.905 26.187 1.00 37.20 67 GLY I CA 1
ATOM 3367 C C . GLY C 3 82 ? 31.531 40.918 27.215 1.00 36.97 67 GLY I C 1
ATOM 3368 O O . GLY C 3 82 ? 30.393 41.382 27.143 1.00 39.04 67 GLY I O 1
ATOM 3369 N N . CYS C 3 83 ? 32.392 41.258 28.172 1.00 36.35 68 CYS I N 1
ATOM 3370 C CA . CYS C 3 83 ? 32.061 42.236 29.213 1.00 38.18 68 CYS I CA 1
ATOM 3371 C C . CYS C 3 83 ? 31.923 43.648 28.659 1.00 40.25 68 CYS I C 1
ATOM 3372 O O . CYS C 3 83 ? 32.833 44.159 28.003 1.00 43.67 68 CYS I O 1
ATOM 3375 N N . THR C 3 84 ? 30.788 44.277 28.944 1.00 39.15 69 THR I N 1
ATOM 3376 C CA . THR C 3 84 ? 30.524 45.641 28.495 1.00 42.32 69 THR I CA 1
ATOM 3377 C C . THR C 3 84 ? 31.604 46.623 28.951 1.00 44.04 69 THR I C 1
ATOM 3378 O O . THR C 3 84 ? 32.049 47.468 28.178 1.00 48.98 69 THR I O 1
ATOM 3382 N N . TYR C 3 85 ? 32.029 46.508 30.203 1.00 43.28 70 TYR I N 1
ATOM 3383 C CA . TYR C 3 85 ? 33.049 47.402 30.736 1.00 55.14 70 TYR I CA 1
ATOM 3384 C C . TYR C 3 85 ? 34.393 46.697 30.881 1.00 54.79 70 TYR I C 1
ATOM 3385 O O . TYR C 3 85 ? 35.249 47.121 31.661 1.00 57.55 70 TYR I O 1
ATOM 3394 N N . GLY C 3 86 ? 34.572 45.623 30.118 1.00 52.44 71 GLY I N 1
ATOM 3395 C CA . GLY C 3 86 ? 35.796 44.846 30.176 1.00 49.98 71 GLY I CA 1
ATOM 3396 C C . GLY C 3 86 ? 35.842 43.926 31.383 1.00 45.94 71 GLY I C 1
ATOM 3397 O O . GLY C 3 86 ? 35.034 44.044 32.311 1.00 40.62 71 GLY I O 1
ATOM 3398 N N . PHE C 3 87 ? 36.786 42.993 31.366 1.00 46.72 72 PHE I N 1
ATOM 3399 C CA . PHE C 3 87 ? 36.977 42.096 32.499 1.00 44.51 72 PHE I CA 1
ATOM 3400 C C . PHE C 3 87 ? 37.580 42.846 33.682 1.00 46.63 72 PHE I C 1
ATOM 3401 O O . PHE C 3 87 ? 38.422 43.732 33.509 1.00 44.95 72 PHE I O 1
ATOM 3409 N N . LYS C 3 88 ? 37.131 42.499 34.883 1.00 45.77 73 LYS I N 1
ATOM 3410 C CA . LYS C 3 88 ? 37.712 43.057 36.090 1.00 48.31 73 LYS I CA 1
ATOM 3411 C C . LYS C 3 88 ? 39.150 42.581 36.219 1.00 52.69 73 LYS I C 1
ATOM 3412 O O . LYS C 3 88 ? 39.411 41.379 36.238 1.00 57.31 73 LYS I O 1
ATOM 3418 N N . THR C 3 89 ? 40.085 43.521 36.290 1.00 53.07 74 THR I N 1
ATOM 3419 C CA . THR C 3 89 ? 41.498 43.166 36.348 1.00 57.53 74 THR I CA 1
ATOM 3420 C C . THR C 3 89 ? 42.140 43.605 37.659 1.00 56.35 74 THR I C 1
ATOM 3421 O O . THR C 3 89 ? 41.796 44.653 38.205 1.00 56.55 74 THR I O 1
ATOM 3425 N N . ASP C 3 90 ? 43.073 42.802 38.163 1.00 56.58 75 ASP I N 1
ATOM 3426 C CA . ASP C 3 90 ? 43.754 43.130 39.413 1.00 59.24 75 ASP I CA 1
ATOM 3427 C C . ASP C 3 90 ? 44.895 44.122 39.188 1.00 59.64 75 ASP I C 1
ATOM 3428 O O . ASP C 3 90 ? 45.058 44.666 38.097 1.00 59.74 75 ASP I O 1
ATOM 3433 N N . LYS C 3 91 ? 45.692 44.342 40.225 1.00 64.86 76 LYS I N 1
ATOM 3434 C CA . LYS C 3 91 ? 46.785 45.301 40.151 1.00 68.72 76 LYS I CA 1
ATOM 3435 C C . LYS C 3 91 ? 47.957 44.737 39.350 1.00 72.22 76 LYS I C 1
ATOM 3436 O O . LYS C 3 91 ? 48.837 45.479 38.916 1.00 75.80 76 LYS I O 1
ATOM 3442 N N . LYS C 3 92 ? 47.953 43.421 39.150 1.00 72.10 77 LYS I N 1
ATOM 3443 C CA . LYS C 3 92 ? 48.969 42.758 38.340 1.00 76.01 77 LYS I CA 1
ATOM 3444 C C . LYS C 3 92 ? 48.661 42.901 36.856 1.00 73.18 77 LYS I C 1
ATOM 3445 O O . LYS C 3 92 ? 49.562 42.853 36.018 1.00 78.88 77 LYS I O 1
ATOM 3451 N N . GLY C 3 93 ? 47.382 43.065 36.537 1.00 63.71 78 GLY I N 1
ATOM 3452 C CA . GLY C 3 93 ? 46.940 43.107 35.157 1.00 60.68 78 GLY I CA 1
ATOM 3453 C C . GLY C 3 93 ? 46.249 41.818 34.750 1.00 60.67 78 GLY I C 1
ATOM 3454 O O . GLY C 3 93 ? 45.912 41.620 33.581 1.00 58.61 78 GLY I O 1
ATOM 3455 N N . CYS C 3 94 ? 46.040 40.934 35.722 1.00 61.43 79 CYS I N 1
ATOM 3456 C CA . CYS C 3 94 ? 45.352 39.671 35.478 1.00 61.52 79 CYS I CA 1
ATOM 3457 C C . CYS C 3 94 ? 43.847 39.876 35.403 1.00 60.14 79 CYS I C 1
ATOM 3458 O O . CYS C 3 94 ? 43.241 40.395 36.339 1.00 59.40 79 CYS I O 1
ATOM 3461 N N . GLU C 3 95 ? 43.249 39.473 34.286 1.00 58.33 80 GLU I N 1
ATOM 3462 C CA . GLU C 3 95 ? 41.801 39.537 34.145 1.00 52.58 80 GLU I CA 1
ATOM 3463 C C . GLU C 3 95 ? 41.168 38.365 34.878 1.00 45.69 80 GLU I C 1
ATOM 3464 O O . GLU C 3 95 ? 41.638 37.235 34.764 1.00 44.78 80 GLU I O 1
ATOM 3470 N N . ALA C 3 96 ? 40.108 38.638 35.634 1.00 41.22 81 ALA I N 1
ATOM 3471 C CA . ALA C 3 96 ? 39.350 37.586 36.314 1.00 43.06 81 ALA I CA 1
ATOM 3472 C C . ALA C 3 96 ? 38.814 36.547 35.324 1.00 44.15 81 ALA I C 1
ATOM 3473 O O . ALA C 3 96 ? 38.652 36.830 34.138 1.00 41.53 81 ALA I O 1
ATOM 3475 N N . PHE C 3 97 ? 38.546 35.345 35.817 1.00 40.80 82 PHE I N 1
ATOM 3476 C CA . PHE C 3 97 ? 38.112 34.259 34.956 1.00 45.02 82 PHE I CA 1
ATOM 3477 C C . PHE C 3 97 ? 36.757 34.549 34.330 1.00 49.02 82 PHE I C 1
ATOM 3478 O O . PHE C 3 97 ? 36.542 34.300 33.142 1.00 52.33 82 PHE I O 1
ATOM 3486 N N . CYS C 3 98 ? 35.837 35.064 35.132 1.00 48.93 83 CYS I N 1
ATOM 3487 C CA . CYS C 3 98 ? 34.513 35.384 34.622 1.00 47.05 83 CYS I CA 1
ATOM 3488 C C . CYS C 3 98 ? 33.812 36.403 35.507 1.00 51.37 83 CYS I C 1
ATOM 3489 O O . CYS C 3 98 ? 32.720 36.156 36.019 1.00 58.61 83 CYS I O 1
ATOM 3492 N N . THR C 3 99 ? 34.460 37.545 35.688 1.00 48.59 84 THR I N 1
ATOM 3493 C CA . THR C 3 99 ? 33.877 38.656 36.419 1.00 46.05 84 THR I CA 1
ATOM 3494 C C . THR C 3 99 ? 33.990 39.914 35.577 1.00 46.22 84 THR I C 1
ATOM 3495 O O . THR C 3 99 ? 35.067 40.246 35.084 1.00 48.16 84 THR I O 1
ATOM 3499 N N . CYS C 3 100 ? 32.874 40.602 35.388 1.00 46.08 85 CYS I N 1
ATOM 3500 C CA . CYS C 3 100 ? 32.880 41.816 34.588 1.00 46.26 85 CYS I CA 1
ATOM 3501 C C . CYS C 3 100 ? 33.103 43.025 35.468 1.00 45.71 85 CYS I C 1
ATOM 3502 O O . CYS C 3 100 ? 32.771 43.001 36.647 1.00 48.66 85 CYS I O 1
ATOM 3505 N N . ASN C 3 101 ? 33.688 44.071 34.896 1.00 44.32 86 ASN I N 1
ATOM 3506 C CA . ASN C 3 101 ? 33.752 45.364 35.558 1.00 48.37 86 ASN I CA 1
ATOM 3507 C C . ASN C 3 101 ? 32.364 45.972 35.685 1.00 52.18 86 ASN I C 1
ATOM 3508 O O . ASN C 3 101 ? 31.472 45.664 34.895 1.00 44.03 86 ASN I O 1
ATOM 3513 N N . THR C 3 102 ? 32.177 46.831 36.682 1.00 52.78 87 THR I N 1
ATOM 3514 C CA . THR C 3 102 ? 31.018 47.712 36.687 1.00 54.59 87 THR I CA 1
ATOM 3515 C C . THR C 3 102 ? 31.420 48.981 35.953 1.00 59.69 87 THR I C 1
ATOM 3516 O O . THR C 3 102 ? 32.592 49.160 35.617 1.00 60.22 87 THR I O 1
ATOM 3520 N N . LYS C 3 103 ? 30.458 49.866 35.716 1.00 59.07 88 LYS I N 1
ATOM 3521 C CA . LYS C 3 103 ? 30.732 51.146 35.073 1.00 64.58 88 LYS I CA 1
ATOM 3522 C C . LYS C 3 103 ? 31.808 51.936 35.831 1.00 68.44 88 LYS I C 1
ATOM 3523 O O . LYS C 3 103 ? 32.444 52.835 35.276 1.00 68.86 88 LYS I O 1
ATOM 3529 N N . GLU C 3 104 ? 32.019 51.571 37.094 1.00 71.74 89 GLU I N 1
ATOM 3530 C CA . GLU C 3 104 ? 32.906 52.306 37.990 1.00 80.01 89 GLU I CA 1
ATOM 3531 C C . GLU C 3 104 ? 34.340 51.778 37.947 1.00 71.97 89 GLU I C 1
ATOM 3532 O O . GLU C 3 104 ? 35.294 52.541 38.102 1.00 71.32 89 GLU I O 1
ATOM 3538 N N . THR C 3 105 ? 34.489 50.470 37.761 1.00 64.49 90 THR I N 1
ATOM 3539 C CA . THR C 3 105 ? 35.811 49.852 37.738 1.00 62.06 90 THR I CA 1
ATOM 3540 C C . THR C 3 105 ? 36.257 49.592 36.305 1.00 60.06 90 THR I C 1
ATOM 3541 O O . THR C 3 105 ? 37.252 48.904 36.065 1.00 59.01 90 THR I O 1
ATOM 3545 N N . ALA C 3 106 ? 35.514 50.162 35.362 1.00 59.39 91 ALA I N 1
ATOM 3546 C CA . ALA C 3 106 ? 35.794 50.006 33.941 1.00 59.15 91 ALA I CA 1
ATOM 3547 C C . ALA C 3 106 ? 37.190 50.501 33.590 1.00 60.25 91 ALA I C 1
ATOM 3548 O O . ALA C 3 106 ? 37.883 49.903 32.767 1.00 59.42 91 ALA I O 1
ATOM 3550 N N . CYS C 3 107 ? 37.594 51.595 34.225 1.00 59.75 92 CYS I N 1
ATOM 3551 C CA . CYS C 3 107 ? 38.902 52.191 33.984 1.00 66.58 92 CYS I CA 1
ATOM 3552 C C . CYS C 3 107 ? 39.836 52.000 35.179 1.00 66.57 92 CYS I C 1
ATOM 3553 O O . CYS C 3 107 ? 40.856 52.678 35.300 1.00 69.04 92 CYS I O 1
ATOM 3556 N N . VAL C 3 108 ? 39.481 51.073 36.060 1.00 46.59 93 VAL I N 1
ATOM 3557 C CA . VAL C 3 108 ? 40.345 50.721 37.178 1.00 50.59 93 VAL I CA 1
ATOM 3558 C C . VAL C 3 108 ? 41.241 49.549 36.788 1.00 55.08 93 VAL I C 1
ATOM 3559 O O . VAL C 3 108 ? 40.754 48.528 36.297 1.00 57.42 93 VAL I O 1
ATOM 3563 N N . ASN C 3 109 ? 42.545 49.714 37.006 1.00 57.99 94 ASN I N 1
ATOM 3564 C CA . ASN C 3 109 ? 43.554 48.741 36.594 1.00 59.66 94 ASN I CA 1
ATOM 3565 C C . ASN C 3 109 ? 43.558 48.561 35.084 1.00 58.27 94 ASN I C 1
ATOM 3566 O O . ASN C 3 109 ? 43.166 47.518 34.564 1.00 54.16 94 ASN I O 1
ATOM 3571 N N . ILE C 3 110 ? 43.999 49.601 34.388 1.00 62.18 95 ILE I N 1
ATOM 3572 C CA . ILE C 3 110 ? 44.123 49.572 32.939 1.00 63.69 95 ILE I CA 1
ATOM 3573 C C . ILE C 3 110 ? 45.328 50.428 32.559 1.00 64.90 95 ILE I C 1
ATOM 3574 O O . ILE C 3 110 ? 45.679 51.364 33.277 1.00 67.83 95 ILE I O 1
ATOM 3579 N N . TRP C 3 111 ? 45.984 50.092 31.454 1.00 64.90 96 TRP I N 1
ATOM 3580 C CA . TRP C 3 111 ? 47.225 50.767 31.091 1.00 66.86 96 TRP I CA 1
ATOM 3581 C C . TRP C 3 111 ? 47.248 51.158 29.618 1.00 67.78 96 TRP I C 1
ATOM 3582 O O . TRP C 3 111 ? 47.672 50.382 28.757 1.00 67.86 96 TRP I O 1
ATOM 3593 N N . CYS C 3 112 ? 46.780 52.374 29.346 1.00 66.86 97 CYS I N 1
ATOM 3594 C CA . CYS C 3 112 ? 46.678 52.897 27.990 1.00 69.34 97 CYS I CA 1
ATOM 3595 C C . CYS C 3 112 ? 47.744 53.952 27.730 1.00 74.77 97 CYS I C 1
ATOM 3596 O O . CYS C 3 112 ? 47.979 54.828 28.563 1.00 76.55 97 CYS I O 1
ATOM 3599 N N . THR C 3 113 ? 48.385 53.871 26.571 1.00 77.08 98 THR I N 1
ATOM 3600 C CA . THR C 3 113 ? 49.383 54.858 26.189 1.00 81.20 98 THR I CA 1
ATOM 3601 C C . THR C 3 113 ? 48.870 55.678 25.009 1.00 86.07 98 THR I C 1
ATOM 3602 O O . THR C 3 113 ? 48.204 55.143 24.121 1.00 85.96 98 THR I O 1
ATOM 3606 N N . ASP C 3 114 ? 49.171 56.975 25.019 1.00 88.35 99 ASP I N 1
ATOM 3607 C CA . ASP C 3 114 ? 48.715 57.901 23.986 1.00 92.16 99 ASP I CA 1
ATOM 3608 C C . ASP C 3 114 ? 49.072 57.414 22.582 1.00 93.32 99 ASP I C 1
ATOM 3609 O O . ASP C 3 114 ? 50.163 56.885 22.369 1.00 93.99 99 ASP I O 1
ATOM 3614 N N . PRO C 3 115 ? 48.154 57.599 21.615 1.00 93.38 100 PRO I N 1
ATOM 3615 C CA . PRO C 3 115 ? 46.865 58.292 21.746 1.00 91.44 100 PRO I CA 1
ATOM 3616 C C . PRO C 3 115 ? 45.722 57.418 22.265 1.00 86.73 100 PRO I C 1
ATOM 3617 O O . PRO C 3 115 ? 44.562 57.820 22.163 1.00 86.29 100 PRO I O 1
ATOM 3621 N N . TYR C 3 116 ? 46.032 56.245 22.803 1.00 83.55 101 TYR I N 1
ATOM 3622 C CA . TYR C 3 116 ? 44.987 55.396 23.359 1.00 83.06 101 TYR I CA 1
ATOM 3623 C C . TYR C 3 116 ? 44.702 55.799 24.799 1.00 82.91 101 TYR I C 1
ATOM 3624 O O . TYR C 3 116 ? 45.605 55.849 25.636 1.00 83.73 101 TYR I O 1
ATOM 3633 N N . LYS C 3 117 ? 43.441 56.109 25.071 1.00 81.31 102 LYS I N 1
ATOM 3634 C CA . LYS C 3 117 ? 42.999 56.421 26.420 1.00 78.88 102 LYS I CA 1
ATOM 3635 C C . LYS C 3 117 ? 41.877 55.466 26.809 1.00 73.42 102 LYS I C 1
ATOM 3636 O O . LYS C 3 117 ? 41.142 54.981 25.945 1.00 70.06 102 LYS I O 1
ATOM 3638 N N . CYS C 3 118 ? 41.754 55.180 28.100 1.00 70.16 103 CYS I N 1
ATOM 3639 C CA . CYS C 3 118 ? 40.695 54.296 28.564 1.00 66.77 103 CYS I CA 1
ATOM 3640 C C . CYS C 3 118 ? 39.321 54.889 28.273 1.00 66.37 103 CYS I C 1
ATOM 3641 O O . CYS C 3 118 ? 39.011 56.004 28.688 1.00 65.07 103 CYS I O 1
ATOM 3644 N N . ASN C 3 119 ? 38.508 54.139 27.540 1.00 67.40 104 ASN I N 1
ATOM 3645 C CA . ASN C 3 119 ? 37.132 54.530 27.285 1.00 68.27 104 ASN I CA 1
ATOM 3646 C C . ASN C 3 119 ? 36.253 54.036 28.418 1.00 65.58 104 ASN I C 1
ATOM 3647 O O . ASN C 3 119 ? 36.060 52.831 28.576 1.00 63.80 104 ASN I O 1
ATOM 3652 N N . PRO C 3 120 ? 35.709 54.970 29.209 1.00 66.41 105 PRO I N 1
ATOM 3653 C CA . PRO C 3 120 ? 34.882 54.633 30.373 1.00 65.63 105 PRO I CA 1
ATOM 3654 C C . PRO C 3 120 ? 33.606 53.877 30.008 1.00 64.43 105 PRO I C 1
ATOM 3655 O O . PRO C 3 120 ? 32.988 53.284 30.889 1.00 64.07 105 PRO I O 1
ATOM 3659 N N . GLU C 3 121 ? 33.223 53.891 28.736 1.00 66.52 106 GLU I N 1
ATOM 3660 C CA . GLU C 3 121 ? 32.007 53.207 28.315 1.00 70.38 106 GLU I CA 1
ATOM 3661 C C . GLU C 3 121 ? 32.255 51.762 27.880 1.00 67.77 106 GLU I C 1
ATOM 3662 O O . GLU C 3 121 ? 31.306 50.993 27.725 1.00 68.04 106 GLU I O 1
ATOM 3668 N N . SER C 3 122 ? 33.519 51.388 27.693 1.00 63.72 107 SER I N 1
ATOM 3669 C CA . SER C 3 122 ? 33.836 50.033 27.246 1.00 60.32 107 SER I CA 1
ATOM 3670 C C . SER C 3 122 ? 34.900 49.356 28.103 1.00 59.03 107 SER I C 1
ATOM 3671 O O . SER C 3 122 ? 35.095 48.144 28.011 1.00 57.97 107 SER I O 1
ATOM 3674 N N . GLY C 3 123 ? 35.582 50.137 28.934 1.00 60.99 108 GLY I N 1
ATOM 3675 C CA . GLY C 3 123 ? 36.664 49.615 29.751 1.00 57.83 108 GLY I CA 1
ATOM 3676 C C . GLY C 3 123 ? 37.793 49.094 28.882 1.00 56.61 108 GLY I C 1
ATOM 3677 O O . GLY C 3 123 ? 38.367 48.039 29.149 1.00 56.64 108 GLY I O 1
ATOM 3678 N N . ARG C 3 124 ? 38.113 49.841 27.833 1.00 55.66 109 ARG I N 1
ATOM 3679 C CA . ARG C 3 124 ? 39.098 49.395 26.855 1.00 56.85 109 ARG I CA 1
ATOM 3680 C C . ARG C 3 124 ? 39.975 50.553 26.391 1.00 60.13 109 ARG I C 1
ATOM 3681 O O . ARG C 3 124 ? 39.487 51.669 26.210 1.00 63.06 109 ARG I O 1
ATOM 3689 N N . CYS C 3 125 ? 41.266 50.292 26.210 1.00 59.88 110 CYS I N 1
ATOM 3690 C CA . CYS C 3 125 ? 42.172 51.298 25.659 1.00 62.48 110 CYS I CA 1
ATOM 3691 C C . CYS C 3 125 ? 41.770 51.630 24.227 1.00 66.22 110 CYS I C 1
ATOM 3692 O O . CYS C 3 125 ? 41.759 50.757 23.360 1.00 64.95 110 CYS I O 1
ATOM 3695 N N . GLU C 3 126 ? 41.435 52.891 23.981 1.00 71.80 111 GLU I N 1
ATOM 3696 C CA . GLU C 3 126 ? 40.973 53.303 22.661 1.00 77.47 111 GLU I CA 1
ATOM 3697 C C . GLU C 3 126 ? 41.545 54.652 22.245 1.00 84.36 111 GLU I C 1
ATOM 3698 O O . GLU C 3 126 ? 41.783 55.524 23.081 1.00 86.71 111 GLU I O 1
ATOM 3704 N N . ASP C 3 127 ? 41.769 54.812 20.946 1.00 88.63 112 ASP I N 1
ATOM 3705 C CA . ASP C 3 127 ? 42.109 56.110 20.384 1.00 95.32 112 ASP I CA 1
ATOM 3706 C C . ASP C 3 127 ? 40.838 56.759 19.857 1.00 98.25 112 ASP I C 1
ATOM 3707 O O . ASP C 3 127 ? 40.185 56.213 18.971 1.00 99.81 112 ASP I O 1
ATOM 3712 N N . PRO C 3 128 ? 40.475 57.922 20.415 1.00 100.32 113 PRO I N 1
ATOM 3713 C CA . PRO C 3 128 ? 39.287 58.671 19.988 1.00 103.05 113 PRO I CA 1
ATOM 3714 C C . PRO C 3 128 ? 39.356 59.112 18.528 1.00 108.73 113 PRO I C 1
ATOM 3715 O O . PRO C 3 128 ? 38.329 59.147 17.852 1.00 109.24 113 PRO I O 1
ATOM 3719 N N . ASN C 3 129 ? 40.552 59.445 18.054 1.00 113.95 114 ASN I N 1
ATOM 3720 C CA . ASN C 3 129 ? 40.732 59.896 16.677 1.00 121.61 114 ASN I CA 1
ATOM 3721 C C . ASN C 3 129 ? 40.527 58.760 15.677 1.00 123.88 114 ASN I C 1
ATOM 3722 O O . ASN C 3 129 ? 40.232 59.002 14.505 1.00 126.99 114 ASN I O 1
ATOM 3724 N N . GLU C 3 130 ? 40.682 57.526 16.148 1.00 122.85 115 GLU I N 1
ATOM 3725 C CA . GLU C 3 130 ? 40.583 56.344 15.293 1.00 125.70 115 GLU I CA 1
ATOM 3726 C C . GLU C 3 130 ? 39.201 56.216 14.661 1.00 127.20 115 GLU I C 1
ATOM 3727 O O . GLU C 3 130 ? 38.182 56.391 15.328 1.00 125.57 115 GLU I O 1
ATOM 3733 N N . GLU C 3 131 ? 39.181 55.920 13.367 1.00 131.07 116 GLU I N 1
ATOM 3734 C CA . GLU C 3 131 ? 37.937 55.782 12.620 1.00 133.05 116 GLU I CA 1
ATOM 3735 C C . GLU C 3 131 ? 37.747 54.352 12.135 1.00 133.42 116 GLU I C 1
ATOM 3736 O O . GLU C 3 131 ? 38.600 53.814 11.427 1.00 134.77 116 GLU I O 1
ATOM 3758 N N . GLU C 3 133 ? 35.938 51.252 10.071 1.00 136.53 118 GLU I N 1
ATOM 3759 C CA . GLU C 3 133 ? 35.483 51.170 8.689 1.00 140.49 118 GLU I CA 1
ATOM 3760 C C . GLU C 3 133 ? 33.960 51.020 8.581 1.00 141.13 118 GLU I C 1
ATOM 3761 O O . GLU C 3 133 ? 33.343 51.592 7.680 1.00 145.74 118 GLU I O 1
#

Foldseek 3Di:
DAPWDFDFLLVVLQWKFWVPPQEIWGAAFFFKIKFFCVSCVVPFFIWIFGQGQFDPVVVRVVTDIFGFDGKAQDPPQVPDVDEGASGIIMTTTPGTDDDDSNHDGAHADDQDPLLVDDFPWKFKAKFQADYPVGRGHRGMTMDMKGWDDPVVQDPPSYDDDPQKTKIFAPSQDWDAPSHGNTFRWTQRPVHRVGTHGQWTFTAGDHGRGMGITGGRSVCVVVVVCVDVVVDDD/DDFFAWADDDDCPFWDWPPDDPIHGAFDKIKIAGDQQWWWPVVTHGIDMWTQHSVNYIPPPVTDIGGAFLDFDDDAPQKDKDTFPGRTAFTKIFIAGNPDFKHFPQDLRRIWGQGSVNATQGPRQGRDGTHIDGDPDDDPDDDDDDD/DAADFDPAPVVRVDPQWPADPRGIGGHDDDAFQAFPDPFFDADPHGHTDNAGHPEPQAADPDQAQLAFQADLGRHGDRYHHDDLVCSCPRGDEDP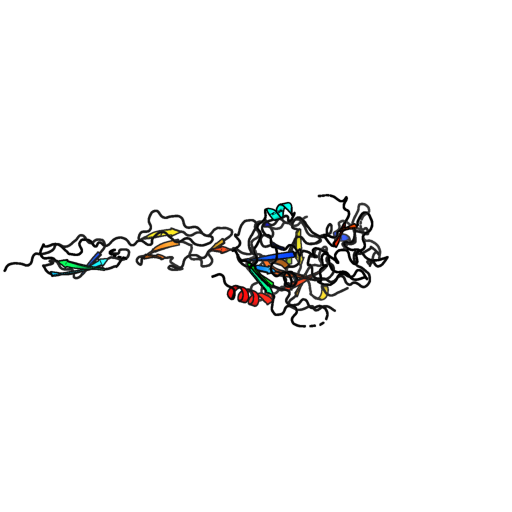PFDQDSRRSTTHRPVDDD

B-factor: mean 56.89, std 25.03, range [18.88, 196.08]

Secondary structure (DSSP, 8-state):
-BS-EE--GGGSTTEEEEETTBEEEEEEETTEEEE-HHHHTT-SS-EEEES-SB--HHHHTTSEEE-EEEEEE-TTTT---B--TT--EEEEESSPPPPBTTB-PPBPP-SSGGG---TT-EEEEEESS--SS-SS-SB-EEEEEEEE-GGGTS---B---TTEEEEE-STT-B--TT-TT-EEEEEETTEEEEEEEEEEEEEESSSSSEEEEEEGGGGHHHHHHHHHHT---/---PPEEP----TTEEEES--SSEETT-EEEEEEPTTEEEE--EESEEEEEB-TTS-BS-TT---EE-B--SPPP-TTEEEPPPS--BTT-EEEEEE-TTTEEETT-S-SEEEE-TTS-EEBTTTBTPPP-EEE--S--SS------/-PPPP-SSHHHH-STTEE--S---EE--PPPSS--STT-EEE-TT-PEEEEETT----EE--B-TT-EEE-SS-PEEEEEEPPTTTTTSS----TT-EEETTTTEEE-TT---

Radius of gyration: 34.13 Å; Cα contacts (8 Å, |Δi|>4): 1265; chains: 3; bounding box: 132×60×48 Å

InterPro domains:
  IPR000152 EGF-type aspartate/asparagine hydroxylation site [PS00010] (147-158)
  IPR000436 Sushi/SCR/CCP domain [PF00084] (294-354)
  IPR000436 Sushi/SCR/CCP domain [PF00084] (359-413)
  IPR000436 Sushi/SCR/CCP domain [PS50923] (292-356)
  IPR000436 Sushi/SCR/CCP domain [PS50923] (357-423)
  IPR000436 Sushi/SCR/CCP domain [SM00032] (294-354)
  IPR000436 Sushi/SCR/CCP domain [SM00032] (359-421)
  IPR000436 Sushi/SCR/CCP domain [cd00033] (294-355)
  IPR000436 Sushi/SCR/CCP domain [cd00033] (359-422)
  IPR000859 CUB domain [PF00431] (19-127)
  IPR000859 CUB domain [PF00431] (175-287)
  IPR000859 CUB domain [PS01180] (3-130)
  IPR000859 CUB domain [PS01180] (175-290)
  IPR000859 CUB domain [SM00042] (9-130)
  IPR000859 CUB domain [SM00042] (175-290)
  IPR000859 CUB domain [cd00041] (18-129)
  IPR000859 CUB domain [cd00041] (175-287)
  IPR001254 Serine proteases, trypsin domain [PF00089] (438-675)
  IPR001254 Serine proteases, trypsin domain [PS50240] (438-680)
  IPR001254 Serine proteases, trypsin domain [SM00020] (437-675)

Solvent-accessible surface area: 24791 Å² total

Sequence (493 aa):
IIGGSDADIKNFPWQVFFDNPWAGGALINEYWVLTAAHVVEGNREPTMYVGSTSVQTSRLAKSKMLTPEHVFIHPGWKLLRTNFDNDIALVRLKDPVKMGPTVSPICLPGTSSDYNLMDGDLGLISGWGRTEKRDRAVRLKAARLPVAPLRKCKEVAYVFTPNMICAGGEKGMDSCKGDSGGAFAVQDPNDKTKFYAAGLVSWGPQCGTYGLYTRVKNYVDWIMKTMQENSTPHGDPMPCPKEDTPNSVWEPAKAKYVFRDVVQITCLDGFEVVEVGATSFYSTCQSNGKWSNSKLKCQPVDCGIPESIENGKVEDPESTLFGSVIRYTCEEPYYYMENGGGGEYHCAGNGSWVNEVLGPELPKCVPVCGVPREPFEEKQKKLPKCQKQEDCGSWDLKCNNVTCECRNQVCGRGCPKERYQRDKYGCRKCLCKGCDGFKCRLGCTYGFKTDKKGCEAFCTCNTKETACVNIWCTDPYKCNPESGRCEDPNEEE

Organism: Homo sapiens (NCBI:txid9606)

GO terms:
  GO:0106139 symbiont cell surface (C, IDA)
  GO:0005602 complement component C1 complex (C, IDA)
  GO:0004252 serine-type endopeptidase activity (F, IDA)
  GO:0006958 complement activation, classical pathway (P, IDA)
  GO:0005576 extracellular region (C, EXP)
  GO:0009986 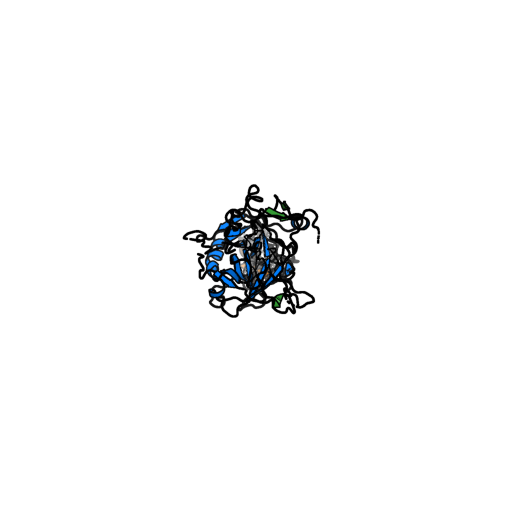cell surface (C, EXP)
  GO:0004252 serine-type endopeptidase activity (F, EXP)
  GO:0005576 extracellular region (C, TAS)
  GO:0042802 identical protein binding (F, IPI)
  GO:0005515 protein binding (F, IPI)
  GO:0072562 blood microparticle (C, HDA)
  GO:0031638 zymogen activation (P, IDA)
  GO:0051604 protein maturation (P, IDA)

Nearest PDB structures (foldseek):
  5ubm-assembly1_A  TM=1.004E+00  e=2.100E-49  Homo sapiens
  1elv-assembly1_A  TM=9.667E-01  e=9.136E-41  Homo sapiens
  8typ-assembly1_A  TM=9.576E-01  e=1.345E-40  Homo sapiens
  4j1y-assembly3_B-2  TM=8.927E-01  e=5.746E-33  Homo sapiens
  3tvj-assembly1_B  TM=8.949E-01  e=1.264E-22  Homo sapiens

CATH classification: 2.40.10.10 (+1 more: 2.40.10.10)